Protein AF-0000000067861460 (afdb_homodimer)

pLDDT: mean 90.15, std 14.22, range [29.83, 98.69]

Secondary structure (DSSP, 8-state):
--HHHHS-----HHHHHHHHHHSTTHHHHEEEEEE-TT-EE-SEETTEEEEEEEEES-EEEEEPPPTT--SS-GGG-EEEEE-TT-EE-GGGGT-S--SS-EEEEESSSEEEEEEEHHHHHHHHHHH-TT-HHHHHHHHHHHHHHHHHHHHHTS-HHHHHHHHHHHHHHHH-EEETTEEEPPTT--HHHHHHHTTS-HHHHHHHHHHHHHTTSEE-SSSS-EES-GGG-/--HHHHS-----HHHHHHHHHHSTTHHHHEEEEEE-TT-EE-SEETTEEEEEEEEES-EEEEEPPPTT---S-GGG-EEEEE-TT-EE-GGGGT-S--SS-EEEEESSSEEEEEEEHHHHHHHHHHH-TT-HHHHHHHHHHHHHHHHHHHHHTS-HHHHHHHHHHHHHHHH-EEETTEEEPPTT--HHHHHHHTTS-HHHHHHHHHHHHHTTSEE-SSSS-EES-GGG-

Structure (mmCIF, N/CA/C/O backbone):
data_AF-0000000067861460-model_v1
#
loop_
_entity.id
_entity.type
_entity.pdbx_description
1 polymer 'Lmo2744 protein'
#
loop_
_atom_site.group_PDB
_atom_site.id
_atom_site.type_symbol
_atom_site.label_atom_id
_atom_site.label_alt_id
_atom_site.label_comp_id
_atom_site.label_asym_id
_atom_site.label_entity_id
_atom_site.label_seq_id
_atom_site.pdbx_PDB_ins_code
_atom_site.Cartn_x
_atom_site.Cartn_y
_atom_site.Cartn_z
_atom_site.occupancy
_atom_site.B_iso_or_equiv
_atom_site.auth_seq_id
_atom_site.auth_comp_id
_atom_site.auth_asym_id
_atom_site.auth_atom_id
_atom_site.pdbx_PDB_model_num
ATOM 1 N N . MET A 1 1 ? 10.742 11.094 -20.328 1 29.83 1 MET A N 1
ATOM 2 C CA . MET A 1 1 ? 12.109 10.594 -20.203 1 29.83 1 MET A CA 1
ATOM 3 C C . MET A 1 1 ? 12.352 10.008 -18.812 1 29.83 1 MET A C 1
ATOM 5 O O . MET A 1 1 ? 12.109 10.672 -17.797 1 29.83 1 MET A O 1
ATOM 9 N N . LEU A 1 2 ? 12.148 8.75 -18.609 1 39.78 2 LEU A N 1
ATOM 10 C CA . LEU A 1 2 ? 12.414 7.938 -17.422 1 39.78 2 LEU A CA 1
ATOM 11 C C . LEU A 1 2 ? 13.805 8.227 -16.859 1 39.78 2 LEU A C 1
ATOM 13 O O . LEU A 1 2 ? 14.805 8.023 -17.547 1 39.78 2 LEU A O 1
ATOM 17 N N . PHE A 1 3 ? 13.914 9.195 -16.078 1 47.03 3 PHE A N 1
ATOM 18 C CA . PHE A 1 3 ? 15.25 9.242 -15.5 1 47.03 3 PHE A CA 1
ATOM 19 C C . PHE A 1 3 ? 15.773 7.84 -15.219 1 47.03 3 PHE A C 1
ATOM 21 O O . PHE A 1 3 ? 16.953 7.559 -15.414 1 47.03 3 PHE A O 1
ATOM 28 N N . LEU A 1 4 ? 14.961 7.02 -14.75 1 49.03 4 LEU A N 1
ATOM 29 C CA . LEU A 1 4 ? 15.438 5.676 -14.453 1 49.03 4 LEU A CA 1
ATOM 30 C C . LEU A 1 4 ? 15.836 4.945 -15.727 1 49.03 4 LEU A C 1
ATOM 32 O O . LEU A 1 4 ? 16.531 3.926 -15.68 1 49.03 4 LEU A O 1
ATOM 36 N N . LYS A 1 5 ? 15.258 5.34 -16.859 1 45.47 5 LYS A N 1
ATOM 37 C CA . LYS A 1 5 ? 15.633 4.621 -18.078 1 45.47 5 LYS A CA 1
ATOM 38 C C . LYS A 1 5 ? 17.141 4.523 -18.203 1 45.47 5 LYS A C 1
ATOM 40 O O . LYS A 1 5 ? 17.672 3.506 -18.672 1 45.47 5 LYS A O 1
ATOM 45 N N . GLU A 1 6 ? 17.656 5.641 -17.953 1 48.16 6 GLU A N 1
ATOM 46 C CA . GLU A 1 6 ? 19.109 5.574 -18.188 1 48.16 6 GLU A CA 1
ATOM 47 C C . GLU A 1 6 ? 19.797 4.809 -17.062 1 48.16 6 GLU A C 1
ATOM 49 O O . GLU A 1 6 ? 20.938 4.348 -17.234 1 48.16 6 GLU A O 1
ATOM 54 N N . LEU A 1 7 ? 19.141 4.668 -15.953 1 53 7 LEU A N 1
ATOM 55 C CA . LEU A 1 7 ? 19.812 3.965 -14.875 1 53 7 LEU A CA 1
ATOM 56 C C . LEU A 1 7 ? 19.5 2.473 -14.914 1 53 7 LEU A C 1
ATOM 58 O O . LEU A 1 7 ? 18.469 2.039 -14.398 1 53 7 LEU A O 1
ATOM 62 N N . GLU A 1 8 ? 19.641 1.883 -16.016 1 53.53 8 GLU A N 1
ATOM 63 C CA . GLU A 1 8 ? 19.281 0.516 -16.391 1 53.53 8 GLU A CA 1
ATOM 64 C C . GLU A 1 8 ? 19.859 -0.492 -15.398 1 53.53 8 GLU A C 1
ATOM 66 O O . GLU A 1 8 ? 21.078 -0.569 -15.219 1 53.53 8 GLU A O 1
ATOM 71 N N . SER A 1 9 ? 19.219 -0.624 -14.242 1 61.5 9 SER A N 1
ATOM 72 C CA . SER A 1 9 ? 19.641 -1.874 -13.617 1 61.5 9 SER A CA 1
ATOM 73 C C . SER A 1 9 ? 19.359 -3.066 -14.523 1 61.5 9 SER A C 1
ATOM 75 O O . SER A 1 9 ? 18.266 -3.209 -15.055 1 61.5 9 SER A O 1
ATOM 77 N N . ASN A 1 10 ? 20.359 -3.664 -15.07 1 72.12 10 ASN A N 1
ATOM 78 C CA . ASN A 1 10 ? 20.266 -4.887 -15.859 1 72.12 10 ASN A CA 1
ATOM 79 C C . ASN A 1 10 ? 19.734 -6.055 -15.031 1 72.12 10 ASN A C 1
ATOM 81 O O . ASN A 1 10 ? 19.5 -7.141 -15.555 1 72.12 10 ASN A O 1
ATOM 85 N N . LEU A 1 11 ? 19.469 -5.77 -13.719 1 86.88 11 LEU A N 1
ATOM 86 C CA . LEU A 1 11 ? 19.031 -6.867 -12.859 1 86.88 11 LEU A CA 1
ATOM 87 C C . LEU A 1 11 ? 17.516 -6.953 -12.812 1 86.88 11 LEU A C 1
ATOM 89 O O . LEU A 1 11 ? 16.828 -5.93 -12.711 1 86.88 11 LEU A O 1
ATOM 93 N N . THR A 1 12 ? 16.938 -8.125 -13.078 1 90.56 12 THR A N 1
ATOM 94 C CA . THR A 1 12 ? 15.523 -8.461 -12.938 1 90.56 12 THR A CA 1
ATOM 95 C C . THR A 1 12 ? 15.336 -9.586 -11.922 1 90.56 12 THR A C 1
ATOM 97 O O . THR A 1 12 ? 16.297 -10.195 -11.469 1 90.56 12 THR A O 1
ATOM 100 N N . VAL A 1 13 ? 14.109 -9.766 -11.539 1 92.94 13 VAL A N 1
ATOM 101 C CA . VAL A 1 13 ? 13.812 -10.859 -10.625 1 92.94 13 VAL A CA 1
ATOM 102 C C . VAL A 1 13 ? 14.25 -12.188 -11.25 1 92.94 13 VAL A C 1
ATOM 104 O O . VAL A 1 13 ? 14.867 -13.023 -10.578 1 92.94 13 VAL A O 1
ATOM 107 N N . SER A 1 14 ? 13.969 -12.312 -12.5 1 93.06 14 SER A N 1
ATOM 108 C CA . SER A 1 14 ? 14.352 -13.523 -13.219 1 93.06 14 SER A CA 1
ATOM 109 C C . SER A 1 14 ? 15.867 -13.711 -13.219 1 93.06 14 SER A C 1
ATOM 111 O O . SER A 1 14 ? 16.359 -14.82 -12.992 1 93.06 14 SER A O 1
ATOM 113 N N . LYS A 1 15 ? 16.578 -12.633 -13.477 1 93.56 15 LYS A N 1
ATOM 114 C CA . LYS A 1 15 ? 18.047 -12.695 -13.492 1 93.56 15 LYS A CA 1
ATOM 115 C C . LYS A 1 15 ? 18.594 -13.016 -12.102 1 93.56 15 LYS A C 1
ATOM 117 O O . LYS A 1 15 ? 19.547 -13.781 -11.969 1 93.56 15 LYS A O 1
ATOM 122 N N . LEU A 1 16 ? 18.016 -12.398 -11.109 1 94.75 16 LEU A N 1
ATOM 123 C CA . LEU A 1 16 ? 18.438 -12.672 -9.742 1 94.75 16 LEU A CA 1
ATOM 124 C C . LEU A 1 16 ? 18.219 -14.133 -9.383 1 94.75 16 LEU A C 1
ATOM 126 O O . LEU A 1 16 ? 19.078 -14.766 -8.766 1 94.75 16 LEU A O 1
ATOM 130 N N . MET A 1 17 ? 17.109 -14.648 -9.781 1 94.75 17 MET A N 1
ATOM 131 C CA . MET A 1 17 ? 16.797 -16.062 -9.57 1 94.75 17 MET A CA 1
ATOM 132 C C . MET A 1 17 ? 17.828 -16.953 -10.258 1 94.75 17 MET A C 1
ATOM 134 O O . MET A 1 17 ? 18.297 -17.922 -9.672 1 94.75 17 MET A O 1
ATOM 138 N N . GLU A 1 18 ? 18.188 -16.609 -11.438 1 94.88 18 GLU A N 1
ATOM 139 C CA . GLU A 1 18 ? 19.172 -17.359 -12.203 1 94.88 18 GLU A CA 1
ATOM 140 C C . GLU A 1 18 ? 20.531 -17.344 -11.516 1 94.88 18 GLU A C 1
ATOM 142 O O . GLU A 1 18 ? 21.234 -18.359 -11.453 1 94.88 18 GLU A O 1
ATOM 147 N N . LEU A 1 19 ? 20.891 -16.188 -11.016 1 95.31 19 LEU A N 1
ATOM 148 C CA . LEU A 1 19 ? 22.156 -16.047 -10.305 1 95.31 19 LEU A CA 1
ATOM 149 C C . LEU A 1 19 ? 22.203 -16.938 -9.07 1 95.31 19 LEU A C 1
ATOM 151 O O . LEU A 1 19 ? 23.234 -17.5 -8.734 1 95.31 19 LEU A O 1
ATOM 155 N N . CYS A 1 20 ? 21.062 -17.047 -8.445 1 95.44 20 CYS A N 1
ATOM 156 C CA . CYS A 1 20 ? 20.969 -17.938 -7.293 1 95.44 20 CYS A CA 1
ATOM 157 C C . CYS A 1 20 ? 21.156 -19.391 -7.711 1 95.44 20 CYS A C 1
ATOM 159 O O . CYS A 1 20 ? 21.953 -20.125 -7.117 1 95.44 20 CYS A O 1
ATOM 161 N N . PHE A 1 21 ? 20.516 -19.781 -8.766 1 94.62 21 PHE A N 1
ATOM 162 C CA . PHE A 1 21 ? 20.562 -21.156 -9.25 1 94.62 21 PHE A CA 1
ATOM 163 C C . PHE A 1 21 ? 21.969 -21.531 -9.656 1 94.62 21 PHE A C 1
ATOM 165 O O . PHE A 1 21 ? 22.391 -22.688 -9.461 1 94.62 21 PHE A O 1
ATOM 172 N N . GLU A 1 22 ? 22.672 -20.609 -10.156 1 95.38 22 GLU A N 1
ATOM 173 C CA . GLU A 1 22 ? 23.984 -20.875 -10.734 1 95.38 22 GLU A CA 1
ATOM 174 C C . GLU A 1 22 ? 25.094 -20.734 -9.695 1 95.38 22 GLU A C 1
ATOM 176 O O . GLU A 1 22 ? 26.25 -21.094 -9.953 1 95.38 22 GLU A O 1
ATOM 181 N N . HIS A 1 23 ? 24.703 -20.219 -8.586 1 95.44 23 HIS A N 1
ATOM 182 C CA . HIS A 1 23 ? 25.734 -19.984 -7.562 1 95.44 23 HIS A CA 1
ATOM 183 C C . HIS A 1 23 ? 26.281 -21.312 -7.039 1 95.44 23 HIS A C 1
ATOM 185 O O . HIS A 1 23 ? 25.531 -22.266 -6.812 1 95.44 23 HIS A O 1
ATOM 191 N N . PRO A 1 24 ? 27.578 -21.422 -6.777 1 95.75 24 PRO A N 1
ATOM 192 C CA . PRO A 1 24 ? 28.203 -22.656 -6.305 1 95.75 24 PRO A CA 1
ATOM 193 C C . PRO A 1 24 ? 27.641 -23.141 -4.973 1 95.75 24 PRO A C 1
ATOM 195 O O . PRO A 1 24 ? 27.609 -24.344 -4.703 1 95.75 24 PRO A O 1
ATOM 198 N N . ASN A 1 25 ? 27.188 -22.25 -4.129 1 95.81 25 ASN A N 1
ATOM 199 C CA . ASN A 1 25 ? 26.672 -22.594 -2.809 1 95.81 25 ASN A CA 1
ATOM 200 C C . ASN A 1 25 ? 25.156 -22.688 -2.803 1 95.81 25 ASN A C 1
ATOM 202 O O . ASN A 1 25 ? 24.531 -22.578 -1.748 1 95.81 25 ASN A O 1
ATOM 206 N N . TYR A 1 26 ? 24.531 -22.844 -3.973 1 96 26 TYR A N 1
ATOM 207 C CA . TYR A 1 26 ? 23.094 -22.906 -4.133 1 96 26 TYR A CA 1
ATOM 208 C C . TYR A 1 26 ? 22.469 -23.891 -3.166 1 96 26 TYR A C 1
ATOM 210 O O . TYR A 1 26 ? 21.516 -23.562 -2.449 1 96 26 TYR A O 1
ATOM 218 N N . LYS A 1 27 ? 22.984 -25.078 -2.994 1 95.94 27 LYS A N 1
ATOM 219 C CA . LYS A 1 27 ? 22.406 -26.188 -2.23 1 95.94 27 LYS A CA 1
ATOM 220 C C . LYS A 1 27 ? 22.391 -25.875 -0.736 1 95.94 27 LYS A C 1
ATOM 222 O O . LYS A 1 27 ? 21.562 -26.391 0.009 1 95.94 27 LYS A O 1
ATOM 227 N N . ASP A 1 28 ? 23.281 -24.969 -0.303 1 96.75 28 ASP A N 1
ATOM 228 C CA . ASP A 1 28 ? 23.422 -24.641 1.114 1 96.75 28 ASP A CA 1
ATOM 229 C C . ASP A 1 28 ? 22.422 -23.562 1.534 1 96.75 28 ASP A C 1
ATOM 231 O O . ASP A 1 28 ? 22.031 -23.5 2.703 1 96.75 28 ASP A O 1
ATOM 235 N N . TYR A 1 29 ? 21.984 -22.781 0.542 1 96.5 29 TYR A N 1
ATOM 236 C CA . TYR A 1 29 ? 21.281 -21.578 0.945 1 96.5 29 TYR A CA 1
ATOM 237 C C . TYR A 1 29 ? 19.953 -21.453 0.214 1 96.5 29 TYR A C 1
ATOM 239 O O . TYR A 1 29 ? 19.172 -20.531 0.475 1 96.5 29 TYR A O 1
ATOM 247 N N . CYS A 1 30 ? 19.719 -22.344 -0.781 1 97.44 30 CYS A N 1
ATOM 248 C CA . CYS A 1 30 ? 18.484 -22.312 -1.559 1 97.44 30 CYS A CA 1
ATOM 249 C C . CYS A 1 30 ? 17.828 -23.688 -1.587 1 97.44 30 CYS A C 1
ATOM 251 O O . CYS A 1 30 ? 18.5 -24.703 -1.44 1 97.44 30 CYS A O 1
ATOM 253 N N . SER A 1 31 ? 16.609 -23.672 -1.655 1 97.12 31 SER A N 1
ATOM 254 C CA . SER A 1 31 ? 15.844 -24.906 -1.831 1 97.12 31 SER A CA 1
ATOM 255 C C . SER A 1 31 ? 14.562 -24.656 -2.621 1 97.12 31 SER A C 1
ATOM 257 O O . SER A 1 31 ? 13.984 -23.578 -2.557 1 97.12 31 SER A O 1
ATOM 259 N N . VAL A 1 32 ? 14.164 -25.609 -3.393 1 97.81 32 VAL A N 1
ATOM 260 C CA . VAL A 1 32 ? 12.883 -25.562 -4.09 1 97.81 32 VAL A CA 1
ATOM 261 C C . VAL A 1 32 ? 11.844 -26.344 -3.299 1 97.81 32 VAL A C 1
ATOM 263 O O . VAL A 1 32 ? 12.055 -27.516 -2.955 1 97.81 32 VAL A O 1
ATOM 266 N N . ILE A 1 33 ? 10.75 -25.703 -3.029 1 97.25 33 ILE A N 1
ATOM 267 C CA . ILE A 1 33 ? 9.703 -26.312 -2.213 1 97.25 33 ILE A CA 1
ATOM 268 C C . ILE A 1 33 ? 8.391 -26.344 -2.99 1 97.25 33 ILE A C 1
ATOM 270 O O . ILE A 1 33 ? 8.055 -25.375 -3.686 1 97.25 33 ILE A O 1
ATOM 274 N N . SER A 1 34 ? 7.734 -27.469 -2.873 1 98.5 34 SER A N 1
ATOM 275 C CA . SER A 1 34 ? 6.371 -27.578 -3.389 1 98.5 34 SER A CA 1
ATOM 276 C C . SER A 1 34 ? 5.352 -27.141 -2.342 1 98.5 34 SER A C 1
ATOM 278 O O . SER A 1 34 ? 5.5 -27.453 -1.156 1 98.5 34 SER A O 1
ATOM 280 N N . THR A 1 35 ? 4.395 -26.438 -2.805 1 98.19 35 THR A N 1
ATOM 281 C CA . THR A 1 35 ? 3.359 -25.953 -1.896 1 98.19 35 THR A CA 1
ATOM 282 C C . THR A 1 35 ? 1.981 -26.438 -2.336 1 98.19 35 THR A C 1
ATOM 284 O O . THR A 1 35 ? 1.748 -26.656 -3.525 1 98.19 35 THR A O 1
ATOM 287 N N . LYS A 1 36 ? 1.105 -26.578 -1.312 1 97.94 36 LYS A N 1
ATOM 288 C CA . LYS A 1 36 ? -0.297 -26.906 -1.545 1 97.94 36 LYS A CA 1
ATOM 289 C C . LYS A 1 36 ? -1.206 -25.734 -1.179 1 97.94 36 LYS A C 1
ATOM 291 O O . LYS A 1 36 ? -0.785 -24.812 -0.484 1 97.94 36 LYS A O 1
ATOM 296 N N . LYS A 1 37 ? -2.416 -25.938 -1.635 1 97.38 37 LYS A N 1
ATOM 297 C CA . LYS A 1 37 ? -3.393 -24.875 -1.36 1 97.38 37 LYS A CA 1
ATOM 298 C C . LYS A 1 37 ? -3.494 -24.609 0.137 1 97.38 37 LYS A C 1
ATOM 300 O O . LYS A 1 37 ? -3.635 -25.531 0.938 1 97.38 37 LYS A O 1
ATOM 305 N N . GLY A 1 38 ? -3.328 -23.297 0.463 1 95.56 38 GLY A N 1
ATOM 306 C CA . GLY A 1 38 ? -3.535 -22.891 1.842 1 95.56 38 GLY A CA 1
ATOM 307 C C . GLY A 1 38 ? -2.246 -22.766 2.629 1 95.56 38 GLY A C 1
ATOM 308 O O . GLY A 1 38 ? -2.223 -22.156 3.707 1 95.56 38 GLY A O 1
ATOM 309 N N . GLU A 1 39 ? -1.193 -23.359 2.148 1 96.88 39 GLU A N 1
ATOM 310 C CA . GLU A 1 39 ? 0.08 -23.281 2.859 1 96.88 39 GLU A CA 1
ATOM 311 C C . GLU A 1 39 ? 0.601 -21.844 2.912 1 96.88 39 GLU A C 1
ATOM 313 O O . GLU A 1 39 ? 0.584 -21.141 1.903 1 96.88 39 GLU A O 1
ATOM 318 N N . VAL A 1 40 ? 1.051 -21.438 4.121 1 94.94 40 VAL A N 1
ATOM 319 C CA . VAL A 1 40 ? 1.527 -20.078 4.336 1 94.94 40 VAL A CA 1
ATOM 320 C C . VAL A 1 40 ? 3.051 -20.078 4.43 1 94.94 40 VAL A C 1
ATOM 322 O O . VAL A 1 40 ? 3.641 -20.906 5.117 1 94.94 40 VAL A O 1
ATOM 325 N N . LEU A 1 41 ? 3.668 -19.219 3.705 1 95.38 41 LEU A N 1
ATOM 326 C CA . LEU A 1 41 ? 5.113 -19.016 3.721 1 95.38 41 LEU A CA 1
ATOM 327 C C . LEU A 1 41 ? 5.473 -17.688 4.387 1 95.38 41 LEU A C 1
ATOM 329 O O . LEU A 1 41 ? 4.977 -16.641 3.988 1 95.38 41 LEU A O 1
ATOM 333 N N . GLU A 1 42 ? 6.395 -17.781 5.383 1 93.19 42 GLU A N 1
ATOM 334 C CA . GLU A 1 42 ? 6.824 -16.625 6.152 1 93.19 42 GLU A CA 1
ATOM 335 C C . GLU A 1 42 ? 8.242 -16.203 5.777 1 93.19 42 GLU A C 1
ATOM 337 O O . GLU A 1 42 ? 9.164 -17.016 5.801 1 93.19 42 GLU A O 1
ATOM 342 N N . SER A 1 43 ? 8.305 -14.93 5.395 1 92.88 43 SER A N 1
ATOM 343 C CA . SER A 1 43 ? 9.641 -14.422 5.09 1 92.88 43 SER A CA 1
ATOM 344 C C . SER A 1 43 ? 10.453 -14.203 6.359 1 92.88 43 SER A C 1
ATOM 346 O O . SER A 1 43 ? 11.648 -14.508 6.402 1 92.88 43 SER A O 1
ATOM 348 N N . LEU A 1 44 ? 9.766 -13.656 7.371 1 87 44 LEU A N 1
ATOM 349 C CA . LEU A 1 44 ? 10.398 -13.453 8.672 1 87 44 LEU A CA 1
ATOM 350 C C . LEU A 1 44 ? 10.016 -14.562 9.641 1 87 44 LEU A C 1
ATOM 352 O O . LEU A 1 44 ? 8.828 -14.812 9.867 1 87 44 LEU A O 1
ATOM 356 N N . SER A 1 45 ? 11.055 -15.336 10.062 1 83.06 45 SER A N 1
ATOM 357 C CA . SER A 1 45 ? 10.828 -16.406 11.031 1 83.06 45 SER A CA 1
ATOM 358 C C . SER A 1 45 ? 11.961 -16.469 12.055 1 83.06 45 SER A C 1
ATOM 360 O O . SER A 1 45 ? 13.023 -15.875 11.844 1 83.06 45 SER A O 1
ATOM 362 N N . PRO A 1 46 ? 11.695 -17.062 13.141 1 82.12 46 PRO A N 1
ATOM 363 C CA . PRO A 1 46 ? 12.766 -17.234 14.125 1 82.12 46 PRO A CA 1
ATOM 364 C C . PRO A 1 46 ? 13.977 -17.969 13.562 1 82.12 46 PRO A C 1
ATOM 366 O O . PRO A 1 46 ? 15.109 -17.75 14.016 1 82.12 46 PRO A O 1
ATOM 369 N N . ALA A 1 47 ? 13.781 -18.891 12.57 1 81.56 47 ALA A N 1
ATOM 370 C CA . ALA A 1 47 ? 14.859 -19.672 11.969 1 81.56 47 ALA A CA 1
ATOM 371 C C . ALA A 1 47 ? 15.688 -18.812 11.016 1 81.56 47 ALA A C 1
ATOM 373 O O . ALA A 1 47 ? 16.797 -19.203 10.625 1 81.56 47 ALA A O 1
ATOM 374 N N . GLY A 1 48 ? 15.172 -17.688 10.703 1 87.12 48 GLY A N 1
ATOM 375 C CA . GLY A 1 48 ? 15.883 -16.781 9.805 1 87.12 48 GLY A CA 1
ATOM 376 C C . GLY A 1 48 ? 14.969 -16.125 8.789 1 87.12 48 GLY A C 1
ATOM 377 O O . GLY A 1 48 ? 13.781 -16.422 8.719 1 87.12 48 GLY A O 1
ATOM 378 N N . THR A 1 49 ? 15.602 -15.258 8.07 1 92.44 49 THR A N 1
ATOM 379 C CA . THR A 1 49 ? 14.867 -14.508 7.062 1 92.44 49 THR A CA 1
ATOM 380 C C . THR A 1 49 ? 15.039 -15.141 5.684 1 92.44 49 THR A C 1
ATOM 382 O O . THR A 1 49 ? 16.156 -15.484 5.289 1 92.44 49 THR A O 1
ATOM 385 N N . LYS A 1 50 ? 13.898 -15.32 5.008 1 95.25 50 LYS A N 1
ATOM 386 C CA . LYS A 1 50 ? 13.898 -15.961 3.695 1 95.25 50 LYS A CA 1
ATOM 387 C C . LYS A 1 50 ? 13.211 -15.078 2.656 1 95.25 50 LYS A C 1
ATOM 389 O O . LYS A 1 50 ? 12.32 -14.297 2.988 1 95.25 50 LYS A O 1
ATOM 394 N N . VAL A 1 51 ? 13.703 -15.211 1.476 1 97.06 51 VAL A N 1
ATOM 395 C CA . VAL A 1 51 ? 13.055 -14.617 0.311 1 97.06 51 VAL A CA 1
ATOM 396 C C . VAL A 1 51 ? 12.555 -15.719 -0.62 1 97.06 51 VAL A C 1
ATOM 398 O O . VAL A 1 51 ? 13.219 -16.75 -0.783 1 97.06 51 VAL A O 1
ATOM 401 N N . TYR A 1 52 ? 11.445 -15.484 -1.23 1 98.38 52 TYR A N 1
ATOM 402 C CA . TYR A 1 52 ? 10.852 -16.5 -2.096 1 98.38 52 TYR A CA 1
ATOM 403 C C . TYR A 1 52 ? 10.734 -15.992 -3.529 1 98.38 52 TYR A C 1
ATOM 405 O O . TYR A 1 52 ? 10.344 -14.844 -3.762 1 98.38 52 TYR A O 1
ATOM 413 N N . PHE A 1 53 ? 11.102 -16.828 -4.449 1 98.38 53 PHE A N 1
ATOM 414 C CA . PHE A 1 53 ? 10.828 -16.641 -5.867 1 98.38 53 PHE A CA 1
ATOM 415 C C . PHE A 1 53 ? 9.797 -17.641 -6.367 1 98.38 53 PHE A C 1
ATOM 417 O O . PHE A 1 53 ? 9.969 -18.844 -6.195 1 98.38 53 PHE A O 1
ATOM 424 N N . VAL A 1 54 ? 8.758 -17.141 -7.004 1 98.56 54 VAL A N 1
ATOM 425 C CA . VAL A 1 54 ? 7.703 -18.031 -7.48 1 98.56 54 VAL A CA 1
ATOM 426 C C . VAL A 1 54 ? 8.141 -18.688 -8.781 1 98.56 54 VAL A C 1
ATOM 428 O O . VAL A 1 54 ? 8.453 -18.016 -9.766 1 98.56 54 VAL A O 1
ATOM 431 N N . LEU A 1 55 ? 8.156 -20.016 -8.734 1 98.44 55 LEU A N 1
ATOM 432 C CA . LEU A 1 55 ? 8.539 -20.766 -9.922 1 98.44 55 LEU A CA 1
ATOM 433 C C . LEU A 1 55 ? 7.309 -21.219 -10.703 1 98.44 55 LEU A C 1
ATOM 435 O O . LEU A 1 55 ? 7.336 -21.297 -11.93 1 98.44 55 LEU A O 1
ATOM 439 N N . SER A 1 56 ? 6.285 -21.547 -10.008 1 98.31 56 SER A N 1
ATOM 440 C CA . SER A 1 56 ? 5 -21.906 -10.586 1 98.31 56 SER A CA 1
ATOM 441 C C . SER A 1 56 ? 3.869 -21.75 -9.57 1 98.31 56 SER A C 1
ATOM 443 O O . SER A 1 56 ? 4.105 -21.75 -8.367 1 98.31 56 SER A O 1
ATOM 445 N N . GLY A 1 57 ? 2.627 -21.562 -10.133 1 98.19 57 GLY A N 1
ATOM 446 C CA . GLY A 1 57 ? 1.455 -21.438 -9.281 1 98.19 57 GLY A CA 1
ATOM 447 C C . GLY A 1 57 ? 1.051 -19.984 -9.031 1 98.19 57 GLY A C 1
ATOM 448 O O . GLY A 1 57 ? 1.669 -19.062 -9.555 1 98.19 57 GLY A O 1
ATOM 449 N N . ILE A 1 58 ? -0.095 -19.875 -8.312 1 98.56 58 ILE A N 1
ATOM 450 C CA . ILE A 1 58 ? -0.624 -18.578 -7.93 1 98.56 58 ILE A CA 1
ATOM 451 C C . ILE A 1 58 ? -0.608 -18.438 -6.41 1 98.56 58 ILE A C 1
ATOM 453 O O . ILE A 1 58 ? -0.999 -19.359 -5.691 1 98.56 58 ILE A O 1
ATOM 457 N N . TYR A 1 59 ? -0.106 -17.328 -5.961 1 98.31 59 TYR A N 1
ATOM 458 C CA . TYR A 1 59 ? -0.01 -17.047 -4.531 1 98.31 59 TYR A CA 1
ATOM 459 C C . TYR A 1 59 ? -0.697 -15.734 -4.184 1 98.31 59 TYR A C 1
ATOM 461 O O . TYR A 1 59 ? -0.867 -14.867 -5.043 1 98.31 59 TYR A O 1
ATOM 469 N N . GLY A 1 60 ? -1.158 -15.625 -2.957 1 97.5 60 GLY A N 1
ATOM 470 C CA . GLY A 1 60 ? -1.695 -14.375 -2.43 1 97.5 60 GLY A CA 1
ATOM 471 C C . GLY A 1 60 ? -0.862 -13.797 -1.304 1 97.5 60 GLY A C 1
ATOM 472 O O . GLY A 1 60 ? -0.389 -14.531 -0.433 1 97.5 60 GLY A O 1
ATOM 473 N N . MET A 1 61 ? -0.591 -12.547 -1.41 1 97.19 61 MET A N 1
ATOM 474 C CA . MET A 1 61 ? 0.015 -11.836 -0.289 1 97.19 61 MET A CA 1
ATOM 475 C C . MET A 1 61 ? -1.04 -11.445 0.743 1 97.19 61 MET A C 1
ATOM 477 O O . MET A 1 61 ? -2.059 -10.844 0.4 1 97.19 61 MET A O 1
ATOM 481 N N . ILE A 1 62 ? -0.763 -11.797 1.995 1 95 62 ILE A N 1
ATOM 482 C CA . ILE A 1 62 ? -1.727 -11.586 3.068 1 95 62 ILE A CA 1
ATOM 483 C C . ILE A 1 62 ? -1.143 -10.625 4.105 1 95 62 ILE A C 1
ATOM 485 O O . ILE A 1 62 ? -0 -10.789 4.539 1 95 62 ILE A O 1
ATOM 489 N N . VAL A 1 63 ? -1.923 -9.609 4.441 1 92.12 63 VAL A N 1
ATOM 490 C CA . VAL A 1 63 ? -1.535 -8.719 5.527 1 92.12 63 VAL A CA 1
ATOM 491 C C . VAL A 1 63 ? -2.236 -9.141 6.82 1 92.12 63 VAL A C 1
ATOM 493 O O . VAL A 1 63 ? -3.459 -9.297 6.844 1 92.12 63 VAL A O 1
ATOM 496 N N . GLU A 1 64 ? -1.468 -9.469 7.891 1 78.94 64 GLU A N 1
ATOM 497 C CA . GLU A 1 64 ? -2.02 -10.062 9.102 1 78.94 64 GLU A CA 1
ATOM 498 C C . GLU A 1 64 ? -2.646 -9 10 1 78.94 64 GLU A C 1
ATOM 500 O O . GLU A 1 64 ? -2.143 -7.883 10.094 1 78.94 64 GLU A O 1
ATOM 505 N N . GLU A 1 65 ? -3.713 -9.5 10.531 1 63.72 65 GLU A N 1
ATOM 506 C CA . GLU A 1 65 ? -4.398 -8.664 11.516 1 63.72 65 GLU A CA 1
ATOM 507 C C . GLU A 1 65 ? -3.754 -8.789 12.891 1 63.72 65 GLU A C 1
ATOM 509 O O . GLU A 1 65 ? -3.062 -9.773 13.172 1 63.72 65 GLU A O 1
ATOM 514 N N . ASP A 1 66 ? -3.656 -7.734 13.688 1 56.97 66 ASP A N 1
ATOM 515 C CA . ASP A 1 66 ? -3.152 -7.828 15.055 1 56.97 66 ASP A CA 1
ATOM 516 C C . ASP A 1 66 ? -3.836 -8.961 15.812 1 56.97 66 ASP A C 1
ATOM 518 O O . ASP A 1 66 ? -5.008 -9.258 15.57 1 56.97 66 ASP A O 1
ATOM 522 N N . ALA A 1 67 ? -2.973 -9.898 16.406 1 47.12 67 ALA A N 1
ATOM 523 C CA . ALA A 1 67 ? -3.363 -11.055 17.203 1 47.12 67 ALA A CA 1
ATOM 524 C C . ALA A 1 67 ? -4.668 -10.797 17.953 1 47.12 67 ALA A C 1
ATOM 526 O O . ALA A 1 67 ? -5.363 -11.734 18.344 1 47.12 67 ALA A O 1
ATOM 527 N N . GLU A 1 68 ? -4.777 -9.625 18.547 1 44 68 GLU A N 1
ATOM 528 C CA . GLU A 1 68 ? -5.898 -9.461 19.469 1 44 68 GLU A CA 1
ATOM 529 C C . GLU A 1 68 ? -7.234 -9.617 18.75 1 44 68 GLU A C 1
ATOM 531 O O . GLU A 1 68 ? -8.297 -9.508 19.359 1 44 68 GLU A O 1
ATOM 536 N N . MET A 1 69 ? -7.125 -9.461 17.547 1 44.56 69 MET A N 1
ATOM 537 C CA . MET A 1 69 ? -8.469 -9.594 17 1 44.56 69 MET A CA 1
ATOM 538 C C . MET A 1 69 ? -8.898 -11.055 16.969 1 44.56 69 MET A C 1
ATOM 540 O O . MET A 1 69 ? -8.219 -11.891 16.375 1 44.56 69 MET A O 1
ATOM 544 N N . GLU A 1 70 ? -9.359 -11.461 18.031 1 38.69 70 GLU A N 1
ATOM 545 C CA . GLU A 1 70 ? -9.914 -12.781 18.312 1 38.69 70 GLU A CA 1
ATOM 546 C C . GLU A 1 70 ? -10.492 -13.422 17.062 1 38.69 70 GLU A C 1
ATOM 548 O O . GLU A 1 70 ? -10.82 -14.609 17.047 1 38.69 70 GLU A O 1
ATOM 553 N N . GLU A 1 71 ? -11.406 -12.625 16.359 1 40.81 71 GLU A N 1
ATOM 554 C CA . GLU A 1 71 ? -12.406 -13.414 15.633 1 40.81 71 GLU A CA 1
ATOM 555 C C . GLU A 1 71 ? -11.773 -14.172 14.477 1 40.81 71 GLU A C 1
ATOM 557 O O . GLU A 1 71 ? -10.812 -13.703 13.867 1 40.81 71 GLU A O 1
ATOM 562 N N . GLU A 1 72 ? -12.102 -15.422 14.242 1 42.72 72 GLU A N 1
ATOM 563 C CA . GLU A 1 72 ? -12 -16.547 13.312 1 42.72 72 GLU A CA 1
ATOM 564 C C . GLU A 1 72 ? -11.734 -16.047 11.891 1 42.72 72 GLU A C 1
ATOM 566 O O . GLU A 1 72 ? -11.469 -16.859 10.992 1 42.72 72 GLU A O 1
ATOM 571 N N . SER A 1 73 ? -12.016 -14.758 11.516 1 44.03 73 SER A N 1
ATOM 572 C CA . SER A 1 73 ? -12.125 -14.477 10.086 1 44.03 73 SER A CA 1
ATOM 573 C C . SER A 1 73 ? -10.781 -14.055 9.5 1 44.03 73 SER A C 1
ATOM 575 O O . SER A 1 73 ? -10.688 -13.031 8.828 1 44.03 73 SER A O 1
ATOM 577 N N . CYS A 1 74 ? -9.695 -14.312 10.031 1 47.28 74 CYS A N 1
ATOM 578 C CA . CYS A 1 74 ? -8.32 -14.039 9.633 1 47.28 74 CYS A CA 1
ATOM 579 C C . CYS A 1 74 ? -8.086 -14.438 8.18 1 47.28 74 CYS A C 1
ATOM 581 O O . CYS A 1 74 ? -7.004 -14.219 7.641 1 47.28 74 CYS A O 1
ATOM 583 N N . LYS A 1 75 ? -8.984 -15.211 7.562 1 52.66 75 LYS A N 1
ATOM 584 C CA . LYS A 1 75 ? -8.852 -15.773 6.223 1 52.66 75 LYS A CA 1
ATOM 585 C C . LYS A 1 75 ? -8.922 -14.68 5.16 1 52.66 75 LYS A C 1
ATOM 587 O O . LYS A 1 75 ? -8.641 -14.93 3.986 1 52.66 75 LYS A O 1
ATOM 592 N N . GLU A 1 76 ? -9.039 -13.234 5.457 1 60.78 76 GLU A N 1
ATOM 593 C CA . GLU A 1 76 ? -9.711 -12.391 4.477 1 60.78 76 GLU A CA 1
ATOM 594 C C . GLU A 1 76 ? -8.797 -11.266 3.994 1 60.78 76 GLU A C 1
ATOM 596 O O . GLU A 1 76 ? -9.219 -10.398 3.225 1 60.78 76 GLU A O 1
ATOM 601 N N . CYS A 1 77 ? -7.402 -11.664 3.977 1 85.75 77 CYS A N 1
ATOM 602 C CA . CYS A 1 77 ? -6.793 -10.367 3.699 1 85.75 77 CYS A CA 1
ATOM 603 C C . CYS A 1 77 ? -5.805 -10.461 2.543 1 85.75 77 CYS A C 1
ATOM 605 O O . CYS A 1 77 ? -4.648 -10.055 2.672 1 85.75 77 CYS A O 1
ATOM 607 N N . ILE A 1 78 ? -6.316 -10.969 1.34 1 95.94 78 ILE A N 1
ATOM 608 C CA . ILE A 1 78 ? -5.406 -10.961 0.2 1 95.94 78 ILE A CA 1
ATOM 609 C C . ILE A 1 78 ? -5.312 -9.555 -0.378 1 95.94 78 ILE A C 1
ATOM 611 O O . ILE A 1 78 ? -6.328 -8.93 -0.692 1 95.94 78 ILE A O 1
ATOM 615 N N . VAL A 1 79 ? -4.078 -9.07 -0.55 1 96.44 79 VAL A N 1
ATOM 616 C CA . VAL A 1 79 ? -3.941 -7.691 -1.019 1 96.44 79 VAL A CA 1
ATOM 617 C C . VAL A 1 79 ? -3.23 -7.676 -2.369 1 96.44 79 VAL A C 1
ATOM 619 O O . VAL A 1 79 ? -3.203 -6.648 -3.051 1 96.44 79 VAL A O 1
ATOM 622 N N . ARG A 1 80 ? -2.67 -8.789 -2.738 1 96.94 80 ARG A N 1
ATOM 623 C CA . ARG A 1 80 ? -1.937 -8.898 -3.994 1 96.94 80 ARG A CA 1
ATOM 624 C C . ARG A 1 80 ? -1.805 -10.359 -4.422 1 96.94 80 ARG A C 1
ATOM 626 O O . ARG A 1 80 ? -1.724 -11.25 -3.578 1 96.94 80 ARG A O 1
ATOM 633 N N . PHE A 1 81 ? -1.803 -10.555 -5.746 1 98.19 81 PHE A N 1
ATOM 634 C CA . PHE A 1 81 ? -1.538 -11.883 -6.289 1 98.19 81 PHE A CA 1
ATOM 635 C C . PHE A 1 81 ? -0.128 -11.961 -6.859 1 98.19 81 PHE A C 1
ATOM 637 O O . PHE A 1 81 ? 0.367 -10.992 -7.438 1 98.19 81 PHE A O 1
ATOM 644 N N . LEU A 1 82 ? 0.494 -13.102 -6.695 1 98.12 82 LEU A N 1
ATOM 645 C CA . LEU A 1 82 ? 1.829 -13.367 -7.215 1 98.12 82 LEU A CA 1
ATOM 646 C C . LEU A 1 82 ? 1.823 -14.609 -8.109 1 98.12 82 LEU A C 1
ATOM 648 O O . LEU A 1 82 ? 1.1 -15.57 -7.836 1 98.12 82 LEU A O 1
ATOM 652 N N . GLN A 1 83 ? 2.615 -14.539 -9.102 1 98.06 83 GLN A N 1
ATOM 653 C CA . GLN A 1 83 ? 2.734 -15.633 -10.062 1 98.06 83 GLN A CA 1
ATOM 654 C C . GLN A 1 83 ? 4.191 -15.859 -10.453 1 98.06 83 GLN A C 1
ATOM 656 O O . GLN A 1 83 ? 5.098 -15.227 -9.906 1 98.06 83 GLN A O 1
ATOM 661 N N . LYS A 1 84 ? 4.379 -16.844 -11.375 1 97.56 84 LYS A N 1
ATOM 662 C CA . LYS A 1 84 ? 5.723 -17.141 -11.867 1 97.56 84 LYS A CA 1
ATOM 663 C C . LYS A 1 84 ? 6.469 -15.859 -12.234 1 97.56 84 LYS A C 1
ATOM 665 O O . LYS A 1 84 ? 5.941 -15.008 -12.961 1 97.56 84 LYS A O 1
ATOM 670 N N . GLY A 1 85 ? 7.68 -15.711 -11.703 1 95.88 85 GLY A N 1
ATOM 671 C CA . GLY A 1 85 ? 8.5 -14.547 -12 1 95.88 85 GLY A CA 1
ATOM 672 C C . GLY A 1 85 ? 8.445 -13.484 -10.922 1 95.88 85 GLY A C 1
ATOM 673 O O . GLY A 1 85 ? 9.273 -12.57 -10.898 1 95.88 85 GLY A O 1
ATOM 674 N N . ASP A 1 86 ? 7.473 -13.617 -10.047 1 97 86 ASP A N 1
ATOM 675 C CA . ASP A 1 86 ? 7.359 -12.672 -8.938 1 97 86 ASP A CA 1
ATOM 676 C C . ASP A 1 86 ? 8.195 -13.133 -7.742 1 97 86 ASP A C 1
ATOM 678 O O . ASP A 1 86 ? 8.664 -14.273 -7.703 1 97 86 ASP A O 1
ATOM 682 N N . SER A 1 87 ? 8.461 -12.195 -6.836 1 97.75 87 SER A N 1
ATOM 683 C CA . SER A 1 87 ? 9.188 -12.484 -5.602 1 97.75 87 SER A CA 1
ATOM 684 C C . SER A 1 87 ? 8.414 -12.008 -4.379 1 97.75 87 SER A C 1
ATOM 686 O O . SER A 1 87 ? 7.477 -11.211 -4.504 1 97.75 87 SER A O 1
ATOM 688 N N . PHE A 1 88 ? 8.75 -12.57 -3.289 1 97.62 88 PHE A N 1
ATOM 689 C CA . PHE A 1 88 ? 8.188 -12.164 -2.004 1 97.62 88 PHE A CA 1
ATOM 690 C C . PHE A 1 88 ? 9.273 -12.094 -0.939 1 97.62 88 PHE A C 1
ATOM 692 O O . PHE A 1 88 ? 10.062 -13.031 -0.781 1 97.62 88 PHE A O 1
ATOM 699 N N . GLY A 1 89 ? 9.328 -10.922 -0.287 1 95.88 89 GLY A N 1
ATOM 700 C CA . GLY A 1 89 ? 10.195 -10.805 0.873 1 95.88 89 GLY A CA 1
ATOM 701 C C . GLY A 1 89 ? 11.508 -10.102 0.569 1 95.88 89 GLY A C 1
ATOM 702 O O . GLY A 1 89 ? 12.391 -10.023 1.427 1 95.88 89 GLY A O 1
ATOM 703 N N . LEU A 1 90 ? 11.672 -9.5 -0.568 1 94.81 90 LEU A N 1
ATOM 704 C CA . LEU A 1 90 ? 12.922 -8.875 -0.966 1 94.81 90 LEU A CA 1
ATOM 705 C C . LEU A 1 90 ? 13.258 -7.699 -0.052 1 94.81 90 LEU A C 1
ATOM 707 O O . LEU A 1 90 ? 14.43 -7.391 0.167 1 94.81 90 LEU A O 1
ATOM 711 N N . TYR A 1 91 ? 12.234 -7.051 0.46 1 91.44 91 TYR A N 1
ATOM 712 C CA . TYR A 1 91 ? 12.484 -5.902 1.322 1 91.44 91 TYR A CA 1
ATOM 713 C C . TYR A 1 91 ? 13.18 -6.332 2.609 1 91.44 91 TYR A C 1
ATOM 715 O O . TYR A 1 91 ? 13.789 -5.508 3.301 1 91.44 91 TYR A O 1
ATOM 723 N N . HIS A 1 92 ? 13.195 -7.559 2.895 1 91.31 92 HIS A N 1
ATOM 724 C CA . HIS A 1 92 ? 13.867 -8.055 4.09 1 91.31 92 HIS A CA 1
ATOM 725 C C . HIS A 1 92 ? 15.375 -8.156 3.877 1 91.31 92 HIS A C 1
ATOM 727 O O . HIS A 1 92 ? 16.125 -8.469 4.809 1 91.31 92 HIS A O 1
ATOM 733 N N . LEU A 1 93 ? 15.812 -7.934 2.684 1 90.38 93 LEU A N 1
ATOM 734 C CA . LEU A 1 93 ? 17.25 -7.75 2.477 1 90.38 93 LEU A CA 1
ATOM 735 C C . LEU A 1 93 ? 17.75 -6.523 3.229 1 90.38 93 LEU A C 1
ATOM 737 O O . LEU A 1 93 ? 18.922 -6.453 3.586 1 90.38 93 LEU A O 1
ATOM 741 N N . PHE A 1 94 ? 16.766 -5.633 3.488 1 88.56 94 PHE A N 1
ATOM 742 C CA . PHE A 1 94 ? 17.172 -4.359 4.062 1 88.56 94 PHE A CA 1
ATOM 743 C C . PHE A 1 94 ? 16.531 -4.148 5.43 1 88.56 94 PHE A C 1
ATOM 745 O O . PHE A 1 94 ? 17 -3.326 6.223 1 88.56 94 PHE A O 1
ATOM 752 N N . TYR A 1 95 ? 15.516 -4.922 5.676 1 87.62 95 TYR A N 1
ATOM 753 C CA . TYR A 1 95 ? 14.773 -4.73 6.918 1 87.62 95 TYR A CA 1
ATOM 754 C C . TYR A 1 95 ? 14.523 -6.062 7.617 1 87.62 95 TYR A C 1
ATOM 756 O O . TYR A 1 95 ? 13.859 -6.941 7.07 1 87.62 95 TYR A O 1
ATOM 764 N N . ASP A 1 96 ? 14.945 -6.105 8.844 1 83.88 96 ASP A N 1
ATOM 765 C CA . ASP A 1 96 ? 14.781 -7.348 9.594 1 83.88 96 ASP A CA 1
ATOM 766 C C . ASP A 1 96 ? 13.438 -7.367 10.328 1 83.88 96 ASP A C 1
ATOM 768 O O . ASP A 1 96 ? 13.086 -8.367 10.961 1 83.88 96 ASP A O 1
ATOM 772 N N . GLU A 1 97 ? 12.82 -6.266 10.328 1 85.62 97 GLU A N 1
ATOM 773 C CA . GLU A 1 97 ? 11.469 -6.152 10.875 1 85.62 97 GLU A CA 1
ATOM 774 C C . GLU A 1 97 ? 10.547 -5.426 9.906 1 85.62 97 GLU A C 1
ATOM 776 O O . GLU A 1 97 ? 10.977 -4.531 9.18 1 85.62 97 GLU A O 1
ATOM 781 N N . TRP A 1 98 ? 9.453 -5.941 9.914 1 87.31 98 TRP A N 1
ATOM 782 C CA . TRP A 1 98 ? 8.469 -5.316 9.039 1 87.31 98 TRP A CA 1
ATOM 783 C C . TRP A 1 98 ? 7.09 -5.309 9.695 1 87.31 98 TRP A C 1
ATOM 785 O O . TRP A 1 98 ? 6.613 -6.344 10.172 1 87.31 98 TRP A O 1
ATOM 795 N N . SER A 1 99 ? 6.555 -4.148 9.781 1 88.75 99 SER A N 1
ATOM 796 C CA . SER A 1 99 ? 5.199 -3.982 10.289 1 88.75 99 SER A CA 1
ATOM 797 C C . SER A 1 99 ? 4.344 -3.162 9.336 1 88.75 99 SER A C 1
ATOM 799 O O . SER A 1 99 ? 4.793 -2.139 8.812 1 88.75 99 SER A O 1
ATOM 801 N N . PRO A 1 100 ? 3.084 -3.619 9.117 1 90.31 100 PRO A N 1
ATOM 802 C CA . PRO A 1 100 ? 2.434 -4.824 9.633 1 90.31 100 PRO A CA 1
ATOM 803 C C . PRO A 1 100 ? 2.994 -6.105 9.023 1 90.31 100 PRO A C 1
ATOM 805 O O . PRO A 1 100 ? 3.68 -6.055 8 1 90.31 100 PRO A O 1
ATOM 808 N N . HIS A 1 101 ? 2.719 -7.164 9.688 1 90.38 101 HIS A N 1
ATOM 809 C CA . HIS A 1 101 ? 3.195 -8.461 9.219 1 90.38 101 HIS A CA 1
ATOM 810 C C . HIS A 1 101 ? 2.52 -8.859 7.914 1 90.38 101 HIS A C 1
ATOM 812 O O . HIS A 1 101 ? 1.309 -8.68 7.758 1 90.38 101 HIS A O 1
ATOM 818 N N . VAL A 1 102 ? 3.316 -9.344 6.973 1 92.5 102 VAL A N 1
ATOM 819 C CA . VAL A 1 102 ? 2.828 -9.812 5.68 1 92.5 102 VAL A CA 1
ATOM 820 C C . VAL A 1 102 ? 3.326 -11.227 5.418 1 92.5 102 VAL A C 1
ATOM 822 O O . VAL A 1 102 ? 4.473 -11.562 5.734 1 92.5 102 VAL A O 1
ATOM 825 N N . SER A 1 103 ? 2.508 -12.055 4.836 1 94.12 103 SER A N 1
ATOM 826 C CA . SER A 1 103 ? 2.855 -13.422 4.465 1 94.12 103 SER A CA 1
ATOM 827 C C . SER A 1 103 ? 2.369 -13.758 3.061 1 94.12 103 SER A C 1
ATOM 829 O O . SER A 1 103 ? 1.637 -12.977 2.449 1 94.12 103 SER A O 1
ATOM 831 N N . MET A 1 104 ? 2.877 -14.812 2.549 1 96.25 104 MET A N 1
ATOM 832 C CA . MET A 1 104 ? 2.449 -15.328 1.25 1 96.25 104 MET A CA 1
ATOM 833 C C . MET A 1 104 ? 1.74 -16.672 1.401 1 96.25 104 MET A C 1
ATOM 835 O O . MET A 1 104 ? 2.191 -17.531 2.156 1 96.25 104 MET A O 1
ATOM 839 N N . GLN A 1 105 ? 0.617 -16.828 0.73 1 96.75 105 GLN A N 1
ATOM 840 C CA . GLN A 1 105 ? -0.153 -18.062 0.814 1 96.75 105 GLN A CA 1
ATOM 841 C C . GLN A 1 105 ? -0.351 -18.672 -0.566 1 96.75 105 GLN A C 1
ATOM 843 O O . GLN A 1 105 ? -0.688 -17.984 -1.524 1 96.75 105 GLN A O 1
ATOM 848 N N . SER A 1 106 ? -0.155 -20 -0.623 1 98.19 106 SER A N 1
ATOM 849 C CA . SER A 1 106 ? -0.42 -20.703 -1.867 1 98.19 106 SER A CA 1
ATOM 850 C C . SER A 1 106 ? -1.918 -20.844 -2.117 1 98.19 106 SER A C 1
ATOM 852 O O . SER A 1 106 ? -2.666 -21.25 -1.226 1 98.19 106 SER A O 1
ATOM 854 N N . LEU A 1 107 ? -2.352 -20.5 -3.307 1 98.06 107 LEU A N 1
ATOM 855 C CA . LEU A 1 107 ? -3.77 -20.594 -3.633 1 98.06 107 LEU A CA 1
ATOM 856 C C . LEU A 1 107 ? -4.078 -21.875 -4.391 1 98.06 107 LEU A C 1
ATOM 858 O O . LEU A 1 107 ? -5.23 -22.125 -4.758 1 98.06 107 LEU A O 1
ATOM 862 N N . GLY A 1 108 ? -3.123 -22.656 -4.672 1 97.56 108 GLY A N 1
ATOM 863 C CA . GLY A 1 108 ? -3.17 -23.953 -5.332 1 97.56 108 GLY A CA 1
ATOM 864 C C . GLY A 1 108 ? -1.855 -24.703 -5.258 1 97.56 108 GLY A C 1
ATOM 865 O O . GLY A 1 108 ? -1.088 -24.531 -4.309 1 97.56 108 GLY A O 1
ATOM 866 N N . HIS A 1 109 ? -1.67 -25.609 -6.156 1 97.56 109 HIS A N 1
ATOM 867 C CA . HIS A 1 109 ? -0.365 -26.25 -6.273 1 97.56 109 HIS A CA 1
ATOM 868 C C . HIS A 1 109 ? 0.66 -25.297 -6.891 1 97.56 109 HIS A C 1
ATOM 870 O O . HIS A 1 109 ? 0.343 -24.562 -7.824 1 97.56 109 HIS A O 1
ATOM 876 N N . GLY A 1 110 ? 1.814 -25.297 -6.262 1 98.19 110 GLY A N 1
ATOM 877 C CA . GLY A 1 110 ? 2.865 -24.453 -6.809 1 98.19 110 GLY A CA 1
ATOM 878 C C . GLY A 1 110 ? 4.246 -24.812 -6.289 1 98.19 110 GLY A C 1
ATOM 879 O O . GLY A 1 110 ? 4.395 -25.734 -5.496 1 98.19 110 GLY A O 1
ATOM 880 N N . GLU A 1 111 ? 5.227 -24.141 -6.883 1 98.69 111 GLU A N 1
ATOM 881 C CA . GLU A 1 111 ? 6.621 -24.297 -6.48 1 98.69 111 GLU A CA 1
ATOM 882 C C . GLU A 1 111 ? 7.289 -22.938 -6.277 1 98.69 111 GLU A C 1
ATOM 884 O O . GLU A 1 111 ? 7.066 -22 -7.059 1 98.69 111 GLU A O 1
ATOM 889 N N . VAL A 1 112 ? 8.086 -22.859 -5.23 1 98.62 112 VAL A N 1
ATOM 890 C CA . VAL A 1 112 ? 8.852 -21.641 -4.969 1 98.62 112 VAL A CA 1
ATOM 891 C C . VAL A 1 112 ? 10.305 -22 -4.68 1 98.62 112 VAL A C 1
ATOM 893 O O . VAL A 1 112 ? 10.602 -23.094 -4.215 1 98.62 112 VAL A O 1
ATOM 896 N N . MET A 1 113 ? 11.172 -21.109 -5.027 1 98.44 113 MET A N 1
ATOM 897 C CA . MET A 1 113 ? 12.547 -21.172 -4.535 1 98.44 113 MET A CA 1
ATOM 898 C C . MET A 1 113 ? 12.711 -20.359 -3.258 1 98.44 113 MET A C 1
ATOM 900 O O . MET A 1 113 ? 12.469 -19.141 -3.254 1 98.44 113 MET A O 1
ATOM 904 N N . GLU A 1 114 ? 13.008 -20.969 -2.219 1 97.81 114 GLU A N 1
ATOM 905 C CA . GLU A 1 114 ? 13.336 -20.312 -0.953 1 97.81 114 GLU A CA 1
ATOM 906 C C . GLU A 1 114 ? 14.828 -20 -0.867 1 97.81 114 GLU A C 1
ATOM 908 O O . GLU A 1 114 ? 15.664 -20.875 -1.095 1 97.81 114 GLU A O 1
ATOM 913 N N . VAL A 1 115 ? 15.141 -18.766 -0.577 1 97.38 115 VAL A N 1
ATOM 914 C CA . VAL A 1 115 ? 16.531 -18.344 -0.551 1 97.38 115 VAL A CA 1
ATOM 915 C C . VAL A 1 115 ? 16.844 -17.641 0.771 1 97.38 115 VAL A C 1
ATOM 917 O O . VAL A 1 115 ? 16.078 -16.781 1.214 1 97.38 115 VAL A O 1
ATOM 920 N N . ASP A 1 116 ? 17.938 -18.016 1.372 1 95.75 116 ASP A N 1
ATOM 921 C CA . ASP A 1 116 ? 18.391 -17.312 2.562 1 95.75 116 ASP A CA 1
ATOM 922 C C . ASP A 1 116 ? 18.688 -15.844 2.252 1 95.75 116 ASP A C 1
ATOM 924 O O . ASP A 1 116 ? 19.344 -15.531 1.26 1 95.75 116 ASP A O 1
ATOM 928 N N . SER A 1 117 ? 18.234 -14.969 3.078 1 93.81 117 SER A N 1
ATOM 929 C CA . SER A 1 117 ? 18.281 -13.539 2.791 1 93.81 117 SER A CA 1
ATOM 930 C C . SER A 1 117 ? 19.734 -13.039 2.746 1 93.81 117 SER A C 1
ATOM 932 O O . SER A 1 117 ? 20.078 -12.219 1.898 1 93.81 117 SER A O 1
ATOM 934 N N . ASN A 1 118 ? 20.562 -13.484 3.662 1 90.88 118 ASN A N 1
ATOM 935 C CA . ASN A 1 118 ? 21.953 -13.055 3.682 1 90.88 118 ASN A CA 1
ATOM 936 C C . ASN A 1 118 ? 22.703 -13.523 2.436 1 90.88 118 ASN A C 1
ATOM 938 O O . ASN A 1 118 ? 23.5 -12.773 1.866 1 90.88 118 ASN A O 1
ATOM 942 N N . PHE A 1 119 ? 22.469 -14.742 2.135 1 94.31 119 PHE A N 1
ATOM 943 C CA . PHE A 1 119 ? 23.047 -15.289 0.914 1 94.31 119 PHE A CA 1
ATOM 944 C C . PHE A 1 119 ? 22.609 -14.477 -0.303 1 94.31 119 PHE A C 1
ATOM 946 O O . PHE A 1 119 ? 23.438 -14.078 -1.122 1 94.31 119 PHE A O 1
ATOM 953 N N . LEU A 1 120 ? 21.312 -14.188 -0.399 1 95.5 120 LEU A N 1
ATOM 954 C CA . LEU A 1 120 ? 20.797 -13.43 -1.524 1 95.5 120 LEU A CA 1
ATOM 955 C C . LEU A 1 120 ? 21.391 -12.023 -1.555 1 95.5 120 LEU A C 1
ATOM 957 O O . LEU A 1 120 ? 21.688 -11.492 -2.627 1 95.5 120 LEU A O 1
ATOM 961 N N . PHE A 1 121 ? 21.516 -11.484 -0.392 1 92.06 121 PHE A N 1
ATOM 962 C CA . PHE A 1 121 ? 22.078 -10.141 -0.314 1 92.06 121 PHE A CA 1
ATOM 963 C C . PHE A 1 121 ? 23.5 -10.117 -0.876 1 92.06 121 PHE A C 1
ATOM 965 O O . PHE A 1 121 ? 23.891 -9.164 -1.549 1 92.06 121 PHE A O 1
ATOM 972 N N . SER A 1 122 ? 24.281 -11.078 -0.614 1 91.81 122 SER A N 1
ATOM 973 C CA . SER A 1 122 ? 25.656 -11.156 -1.093 1 91.81 122 SER A CA 1
ATOM 974 C C . SER A 1 122 ? 25.703 -11.188 -2.615 1 91.81 122 SER A C 1
ATOM 976 O O . SER A 1 122 ? 26.656 -10.664 -3.219 1 91.81 122 SER A O 1
ATOM 978 N N . ILE A 1 123 ? 24.719 -11.766 -3.229 1 92.06 123 ILE A N 1
ATOM 979 C CA . ILE A 1 123 ? 24.625 -11.812 -4.684 1 92.06 123 ILE A CA 1
ATOM 980 C C . ILE A 1 123 ? 24.125 -10.469 -5.207 1 92.06 123 ILE A C 1
ATOM 982 O O . ILE A 1 123 ? 24.688 -9.906 -6.141 1 92.06 123 ILE A O 1
ATOM 986 N N . PHE A 1 124 ? 23.094 -9.977 -4.527 1 89.69 124 PHE A N 1
ATOM 987 C CA . PHE A 1 124 ? 22.406 -8.742 -4.898 1 89.69 124 PHE A CA 1
ATOM 988 C C . PHE A 1 124 ? 23.359 -7.559 -4.855 1 89.69 124 PHE A C 1
ATOM 990 O O . PHE A 1 124 ? 23.422 -6.762 -5.797 1 89.69 124 PHE A O 1
ATOM 997 N N . ASP A 1 125 ? 24.125 -7.449 -3.793 1 85.06 125 ASP A N 1
ATOM 998 C CA . ASP A 1 125 ? 25 -6.309 -3.547 1 85.06 125 ASP A CA 1
ATOM 999 C C . ASP A 1 125 ? 26.062 -6.184 -4.645 1 85.06 125 ASP A C 1
ATOM 1001 O O . ASP A 1 125 ? 26.422 -5.074 -5.031 1 85.06 125 ASP A O 1
ATOM 1005 N N . LYS A 1 126 ? 26.469 -7.246 -5.188 1 84.38 126 LYS A N 1
ATOM 1006 C CA . LYS A 1 126 ? 27.5 -7.266 -6.234 1 84.38 126 LYS A CA 1
ATOM 1007 C C . LYS A 1 126 ? 26.891 -6.891 -7.586 1 84.38 126 LYS A C 1
ATOM 1009 O O . LYS A 1 126 ? 27.578 -6.293 -8.422 1 84.38 126 LYS A O 1
ATOM 1014 N N . LYS A 1 127 ? 25.656 -7.176 -7.703 1 84.5 127 LYS A N 1
ATOM 1015 C CA . LYS A 1 127 ? 25.062 -7.047 -9.031 1 84.5 127 LYS A CA 1
ATOM 1016 C C . LYS A 1 127 ? 24.281 -5.738 -9.156 1 84.5 127 LYS A C 1
ATOM 1018 O O . LYS A 1 127 ? 24.125 -5.215 -10.258 1 84.5 127 LYS A O 1
ATOM 1023 N N . ASP A 1 128 ? 23.75 -5.262 -8.109 1 83.75 128 ASP A N 1
ATOM 1024 C CA . ASP A 1 128 ? 22.984 -4.027 -8.086 1 83.75 128 ASP A CA 1
ATOM 1025 C C . ASP A 1 128 ? 23.641 -2.977 -7.195 1 83.75 128 ASP A C 1
ATOM 1027 O O . ASP A 1 128 ? 23.047 -2.521 -6.219 1 83.75 128 ASP A O 1
ATOM 1031 N N . GLU A 1 129 ? 24.703 -2.424 -7.613 1 78.62 129 GLU A N 1
ATOM 1032 C CA . GLU A 1 129 ? 25.531 -1.544 -6.797 1 78.62 129 GLU A CA 1
ATOM 1033 C C . GLU A 1 129 ? 24.812 -0.228 -6.504 1 78.62 129 GLU A C 1
ATOM 1035 O O . GLU A 1 129 ? 24.969 0.343 -5.422 1 78.62 129 GLU A O 1
ATOM 1040 N N . ASN A 1 130 ? 23.984 0.12 -7.34 1 80.56 130 ASN A N 1
ATOM 1041 C CA . ASN A 1 130 ? 23.312 1.398 -7.141 1 80.56 130 ASN A CA 1
ATOM 1042 C C . ASN A 1 130 ? 21.906 1.21 -6.57 1 80.56 130 ASN A C 1
ATOM 1044 O O . ASN A 1 130 ? 21.203 2.188 -6.281 1 80.56 130 ASN A O 1
ATOM 1048 N N . ASN A 1 131 ? 21.438 0.001 -6.449 1 87.19 131 ASN A N 1
ATOM 1049 C CA . ASN A 1 131 ? 20.172 -0.403 -5.816 1 87.19 131 ASN A CA 1
ATOM 1050 C C . ASN A 1 131 ? 18.969 0.03 -6.641 1 87.19 131 ASN A C 1
ATOM 1052 O O . ASN A 1 131 ? 17.891 0.236 -6.098 1 87.19 131 ASN A O 1
ATOM 1056 N N . PHE A 1 132 ? 19.219 0.163 -7.926 1 89.19 132 PHE A N 1
ATOM 1057 C CA . PHE A 1 132 ? 18.125 0.535 -8.805 1 89.19 132 PHE A CA 1
ATOM 1058 C C . PHE A 1 132 ? 17.125 -0.606 -8.922 1 89.19 132 PHE A C 1
ATOM 1060 O O . PHE A 1 132 ? 15.914 -0.37 -9.031 1 89.19 132 PHE A O 1
ATOM 1067 N N . PHE A 1 133 ? 17.641 -1.78 -8.875 1 92.88 133 PHE A N 1
ATOM 1068 C CA . PHE A 1 133 ? 16.75 -2.938 -8.93 1 92.88 133 PHE A CA 1
ATOM 1069 C C . PHE A 1 133 ? 15.781 -2.932 -7.758 1 92.88 133 PHE A C 1
ATOM 1071 O O . PHE A 1 133 ? 14.578 -3.141 -7.938 1 92.88 133 PHE A O 1
ATOM 1078 N N . MET A 1 134 ? 16.312 -2.645 -6.621 1 92.56 134 MET A N 1
ATOM 1079 C CA . MET A 1 134 ? 15.461 -2.652 -5.434 1 92.56 134 MET A CA 1
ATOM 1080 C C . MET A 1 134 ? 14.43 -1.531 -5.496 1 92.56 134 MET A C 1
ATOM 1082 O O . MET A 1 134 ? 13.273 -1.716 -5.094 1 92.56 134 MET A O 1
ATOM 1086 N N . ILE A 1 135 ? 14.828 -0.431 -5.957 1 91.75 135 ILE A N 1
ATOM 1087 C CA . ILE A 1 135 ? 13.898 0.677 -6.117 1 91.75 135 ILE A CA 1
ATOM 1088 C C . ILE A 1 135 ? 12.766 0.266 -7.051 1 91.75 135 ILE A C 1
ATOM 1090 O O . ILE A 1 135 ? 11.594 0.53 -6.773 1 91.75 135 ILE A O 1
ATOM 1094 N N . LYS A 1 136 ? 13.125 -0.415 -8.102 1 92.19 136 LYS A N 1
ATOM 1095 C CA . LYS A 1 136 ? 12.133 -0.881 -9.062 1 92.19 136 LYS A CA 1
ATOM 1096 C C . LYS A 1 136 ? 11.172 -1.878 -8.422 1 92.19 136 LYS A C 1
ATOM 1098 O O . LYS A 1 136 ? 9.961 -1.801 -8.633 1 92.19 136 LYS A O 1
ATOM 1103 N N . VAL A 1 137 ? 11.703 -2.719 -7.676 1 93.69 137 VAL A N 1
ATOM 1104 C CA . VAL A 1 137 ? 10.898 -3.734 -7.004 1 93.69 137 V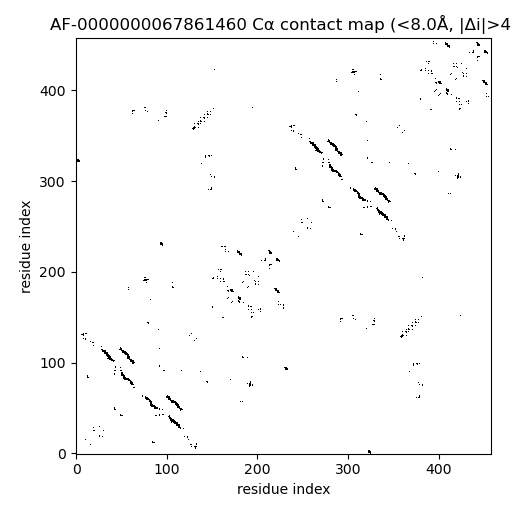AL A CA 1
ATOM 1105 C C . VAL A 1 137 ? 9.938 -3.064 -6.027 1 93.69 137 VAL A C 1
ATOM 1107 O O . VAL A 1 137 ? 8.742 -3.373 -6.02 1 93.69 137 VAL A O 1
ATOM 1110 N N . MET A 1 138 ? 10.406 -2.139 -5.316 1 93.75 138 MET A N 1
ATOM 1111 C CA . MET A 1 138 ? 9.578 -1.454 -4.328 1 93.75 138 MET A CA 1
ATOM 1112 C C . MET A 1 138 ? 8.516 -0.6 -5.004 1 93.75 138 MET A C 1
ATOM 1114 O O . MET A 1 138 ? 7.398 -0.481 -4.504 1 93.75 138 MET A O 1
ATOM 1118 N N . ALA A 1 139 ? 8.922 -0.014 -6.055 1 93.88 139 ALA A N 1
ATOM 1119 C CA . ALA A 1 139 ? 7.957 0.77 -6.82 1 93.88 139 ALA A CA 1
ATOM 1120 C C . ALA A 1 139 ? 6.793 -0.099 -7.293 1 93.88 139 ALA A C 1
ATOM 1122 O O . ALA A 1 139 ? 5.633 0.305 -7.203 1 93.88 139 ALA A O 1
ATOM 1123 N N . GLU A 1 140 ? 7.121 -1.232 -7.758 1 93.69 140 GLU A N 1
ATOM 1124 C CA . GLU A 1 140 ? 6.082 -2.152 -8.211 1 93.69 140 GLU A CA 1
ATOM 1125 C C . GLU A 1 140 ? 5.18 -2.578 -7.051 1 93.69 140 GLU A C 1
ATOM 1127 O O . GLU A 1 140 ? 3.957 -2.627 -7.195 1 93.69 140 GLU A O 1
ATOM 1132 N N . GLU A 1 141 ? 5.809 -2.859 -5.93 1 95.5 141 GLU A N 1
ATOM 1133 C CA . GLU A 1 141 ? 5.043 -3.207 -4.738 1 95.5 141 GLU A CA 1
ATOM 1134 C C . GLU A 1 141 ? 4.109 -2.07 -4.332 1 95.5 141 GLU A C 1
ATOM 1136 O O . GLU A 1 141 ? 2.959 -2.307 -3.961 1 95.5 141 GLU A O 1
ATOM 1141 N N . LEU A 1 142 ? 4.605 -0.939 -4.418 1 96.12 142 LEU A N 1
ATOM 1142 C CA . LEU A 1 142 ? 3.828 0.23 -4.02 1 96.12 142 LEU A CA 1
ATOM 1143 C C . LEU A 1 142 ? 2.67 0.466 -4.984 1 96.12 142 LEU A C 1
ATOM 1145 O O . LEU A 1 142 ? 1.556 0.778 -4.555 1 96.12 142 LEU A O 1
ATOM 1149 N N . ARG A 1 143 ? 2.92 0.323 -6.266 1 94.5 143 ARG A N 1
ATOM 1150 C CA . ARG A 1 143 ? 1.855 0.458 -7.254 1 94.5 143 ARG A CA 1
ATOM 1151 C C . ARG A 1 143 ? 0.737 -0.545 -6.996 1 94.5 143 ARG A C 1
ATOM 1153 O O . ARG A 1 143 ? -0.444 -0.2 -7.078 1 94.5 143 ARG A O 1
ATOM 1160 N N . GLU A 1 144 ? 1.131 -1.714 -6.684 1 95.25 144 GLU A N 1
ATOM 1161 C CA . GLU A 1 144 ? 0.145 -2.748 -6.387 1 95.25 144 GLU A CA 1
ATOM 1162 C C . GLU A 1 144 ? -0.654 -2.408 -5.133 1 95.25 144 GLU A C 1
ATOM 1164 O O . GLU A 1 144 ? -1.866 -2.625 -5.082 1 95.25 144 GLU A O 1
ATOM 1169 N N . ALA A 1 145 ? 0.037 -1.892 -4.16 1 96 145 ALA A N 1
ATOM 1170 C CA . ALA A 1 145 ? -0.645 -1.502 -2.928 1 96 145 ALA A CA 1
ATOM 1171 C C . ALA A 1 145 ? -1.624 -0.359 -3.182 1 96 145 ALA A C 1
ATOM 1173 O O . ALA A 1 145 ? -2.725 -0.342 -2.625 1 96 145 ALA A O 1
ATOM 1174 N N . HIS A 1 146 ? -1.229 0.581 -4.02 1 94.62 146 HIS A N 1
ATOM 1175 C CA . HIS A 1 146 ? -2.119 1.68 -4.379 1 94.62 146 HIS A CA 1
ATOM 1176 C C . HIS A 1 146 ? -3.322 1.178 -5.168 1 94.62 146 HIS A C 1
ATOM 1178 O O . HIS A 1 146 ? -4.438 1.671 -4.988 1 94.62 146 HIS A O 1
ATOM 1184 N N . THR A 1 147 ? -3.09 0.261 -6.035 1 94 147 THR A N 1
ATOM 1185 C CA . THR A 1 147 ? -4.176 -0.341 -6.797 1 94 147 THR A CA 1
ATOM 1186 C C . THR A 1 147 ? -5.184 -1.012 -5.871 1 94 147 THR A C 1
ATOM 1188 O O . THR A 1 147 ? -6.395 -0.857 -6.043 1 94 147 THR A O 1
ATOM 1191 N N . PHE A 1 148 ? -4.668 -1.686 -4.945 1 95 148 PHE A N 1
ATOM 1192 C CA . PHE A 1 148 ? -5.539 -2.316 -3.961 1 95 148 PHE A CA 1
ATOM 1193 C C . PHE A 1 148 ? -6.344 -1.271 -3.199 1 95 148 PHE A C 1
ATOM 1195 O O . PHE A 1 148 ? -7.547 -1.438 -2.986 1 95 148 PHE A O 1
ATOM 1202 N N . ALA A 1 149 ? -5.66 -0.263 -2.738 1 94.12 149 ALA A N 1
ATOM 1203 C CA . ALA A 1 149 ? -6.34 0.808 -2.014 1 94.12 149 ALA A CA 1
ATOM 1204 C C . ALA A 1 149 ? -7.473 1.402 -2.846 1 94.12 149 ALA A C 1
ATOM 1206 O O . ALA A 1 149 ? -8.578 1.604 -2.344 1 94.12 149 ALA A O 1
ATOM 1207 N N . LYS A 1 150 ? -7.184 1.65 -4.066 1 92.62 150 LYS A N 1
ATOM 1208 C CA . LYS A 1 150 ? -8.195 2.188 -4.973 1 92.62 150 LYS A CA 1
ATOM 1209 C C . LYS A 1 150 ? -9.406 1.266 -5.059 1 92.62 150 LYS A C 1
ATOM 1211 O O . LYS A 1 150 ? -10.547 1.724 -4.977 1 92.62 150 LYS A O 1
ATOM 1216 N N . LEU A 1 151 ? -9.141 0.046 -5.188 1 92.25 151 LEU A N 1
ATOM 1217 C CA . LEU A 1 151 ? -10.195 -0.96 -5.266 1 92.25 151 LEU A CA 1
ATOM 1218 C C . LEU A 1 151 ? -11.047 -0.958 -4.004 1 92.25 151 LEU A C 1
ATOM 1220 O O . LEU A 1 151 ? -12.266 -1.105 -4.07 1 92.25 151 LEU A O 1
ATOM 1224 N N . SER A 1 152 ? -10.438 -0.792 -2.906 1 91.38 152 SER A N 1
ATOM 1225 C CA . SER A 1 152 ? -11.102 -0.916 -1.615 1 91.38 152 SER A CA 1
ATOM 1226 C C . SER A 1 152 ? -12.117 0.204 -1.408 1 91.38 152 SER A C 1
ATOM 1228 O O . SER A 1 152 ? -13.008 0.096 -0.559 1 91.38 152 SER A O 1
ATOM 1230 N N . PHE A 1 153 ? -12.047 1.229 -2.18 1 91.75 153 PHE A N 1
ATOM 1231 C CA . PHE A 1 153 ? -12.945 2.363 -2 1 91.75 153 PHE A CA 1
ATOM 1232 C C . PHE A 1 153 ? -14.188 2.221 -2.881 1 91.75 153 PHE A C 1
ATOM 1234 O O . PHE A 1 153 ? -15.141 2.992 -2.754 1 91.75 153 PHE A O 1
ATOM 1241 N N . LEU A 1 154 ? -14.188 1.278 -3.715 1 90.81 154 LEU A N 1
ATOM 1242 C CA . LEU A 1 154 ? -15.32 1.057 -4.605 1 90.81 154 LEU A CA 1
ATOM 1243 C C . LEU A 1 154 ? -16.469 0.354 -3.873 1 90.81 154 LEU A C 1
ATOM 1245 O O . LEU A 1 154 ? -16.25 -0.26 -2.826 1 90.81 154 LEU A O 1
ATOM 1249 N N . LYS A 1 155 ? -17.594 0.537 -4.469 1 91.31 155 LYS A N 1
ATOM 1250 C CA . LYS A 1 155 ? -18.734 -0.237 -3.973 1 91.31 155 LYS A CA 1
ATOM 1251 C C . LYS A 1 155 ? -18.531 -1.73 -4.203 1 91.31 155 LYS A C 1
ATOM 1253 O O . LYS A 1 155 ? -17.781 -2.127 -5.105 1 91.31 155 LYS A O 1
ATOM 1258 N N . LYS A 1 156 ? -19.219 -2.5 -3.467 1 92.88 156 LYS A N 1
ATOM 1259 C CA . LYS A 1 156 ? -18.984 -3.938 -3.396 1 92.88 156 LYS A CA 1
ATOM 1260 C C . LYS A 1 156 ? -19.047 -4.574 -4.781 1 92.88 156 LYS A C 1
ATOM 1262 O O . LYS A 1 156 ? -18.109 -5.266 -5.191 1 92.88 156 LYS A O 1
ATOM 1267 N N . GLU A 1 157 ? -20.078 -4.316 -5.512 1 95.81 157 GLU A N 1
ATOM 1268 C CA . GLU A 1 157 ? -20.219 -4.93 -6.832 1 95.81 157 GLU A CA 1
ATOM 1269 C C . GLU A 1 157 ? -19.109 -4.492 -7.77 1 95.81 157 GLU A C 1
ATOM 1271 O O . GLU A 1 157 ? -18.516 -5.324 -8.461 1 95.81 157 GLU A O 1
ATOM 1276 N N . GLU A 1 158 ? -18.891 -3.211 -7.762 1 94.75 158 GLU A N 1
ATOM 1277 C CA . GLU A 1 158 ? -17.859 -2.67 -8.633 1 94.75 158 GLU A CA 1
ATOM 1278 C C . GLU A 1 158 ? -16.484 -3.223 -8.266 1 94.75 158 GLU A C 1
ATOM 1280 O O . GLU A 1 158 ? -15.648 -3.465 -9.141 1 94.75 158 GLU A O 1
ATOM 1285 N N . ARG A 1 159 ? -16.281 -3.359 -7 1 94.94 159 ARG A N 1
ATOM 1286 C CA . ARG A 1 159 ? -15.023 -3.92 -6.508 1 94.94 159 ARG A CA 1
ATOM 1287 C C . ARG A 1 159 ? -14.797 -5.324 -7.059 1 94.94 159 ARG A C 1
ATOM 1289 O O . ARG A 1 159 ? -13.695 -5.652 -7.504 1 94.94 159 ARG A O 1
ATOM 1296 N N . ILE A 1 160 ? -15.812 -6.117 -7.078 1 97.5 160 ILE A N 1
ATOM 1297 C CA . ILE A 1 160 ? -15.734 -7.484 -7.59 1 97.5 160 ILE A CA 1
ATOM 1298 C C . ILE A 1 160 ? -15.469 -7.457 -9.094 1 97.5 160 ILE A C 1
ATOM 1300 O O . ILE A 1 160 ? -14.602 -8.188 -9.586 1 97.5 160 ILE A O 1
ATOM 1304 N N . ARG A 1 161 ? -16.172 -6.613 -9.797 1 97.88 161 ARG A N 1
ATOM 1305 C CA . ARG A 1 161 ? -15.984 -6.488 -11.242 1 97.88 161 ARG A CA 1
ATOM 1306 C C . ARG A 1 161 ? -14.547 -6.109 -11.586 1 97.88 161 ARG A C 1
ATOM 1308 O O . ARG A 1 161 ? -13.922 -6.742 -12.438 1 97.88 161 ARG A O 1
ATOM 1315 N N . LYS A 1 162 ? -14.078 -5.121 -10.875 1 96.56 162 LYS A N 1
ATOM 1316 C CA . LYS A 1 162 ? -12.719 -4.648 -11.141 1 96.56 162 LYS A CA 1
ATOM 1317 C C . LYS A 1 162 ? -11.68 -5.688 -10.727 1 96.56 162 LYS A C 1
ATOM 1319 O O . LYS A 1 162 ? -10.633 -5.809 -11.359 1 96.56 162 LYS A O 1
ATOM 1324 N N . ALA A 1 163 ? -11.953 -6.398 -9.656 1 97.31 163 ALA A N 1
ATOM 1325 C CA . ALA A 1 163 ? -11.055 -7.469 -9.234 1 97.31 163 ALA A CA 1
ATOM 1326 C C . ALA A 1 163 ? -10.961 -8.555 -10.297 1 97.31 163 ALA A C 1
ATOM 1328 O O . ALA A 1 163 ? -9.867 -9.039 -10.602 1 97.31 163 ALA A O 1
ATOM 1329 N N . ILE A 1 164 ? -12.094 -8.945 -10.867 1 98.38 164 ILE A N 1
ATOM 1330 C CA . ILE A 1 164 ? -12.109 -9.938 -11.938 1 98.38 164 ILE A CA 1
ATOM 1331 C C . ILE A 1 164 ? -11.289 -9.438 -13.125 1 98.38 164 ILE A C 1
ATOM 1333 O O . ILE A 1 164 ? -10.461 -10.172 -13.664 1 98.38 164 ILE A O 1
ATOM 1337 N N . LEU A 1 165 ? -11.508 -8.234 -13.461 1 97.88 165 LEU A N 1
ATOM 1338 C CA . LEU A 1 165 ? -10.773 -7.629 -14.57 1 97.88 165 LEU A CA 1
ATOM 1339 C C . LEU A 1 165 ? -9.273 -7.637 -14.297 1 97.88 165 LEU A C 1
ATOM 1341 O O . LEU A 1 165 ? -8.484 -8.008 -15.172 1 97.88 165 LEU A O 1
ATOM 1345 N N . LYS A 1 166 ? -8.922 -7.238 -13.148 1 96.62 166 LYS A N 1
ATOM 1346 C CA . LYS A 1 166 ? -7.512 -7.195 -12.766 1 96.62 166 LYS A CA 1
ATOM 1347 C C . LYS A 1 166 ? -6.883 -8.586 -12.844 1 96.62 166 LYS A C 1
ATOM 1349 O O . LYS A 1 166 ? -5.789 -8.75 -13.383 1 96.62 166 LYS A O 1
ATOM 1354 N N . CYS A 1 167 ? -7.559 -9.547 -12.289 1 97.75 167 CYS A N 1
ATOM 1355 C CA . CYS A 1 167 ? -7.055 -10.914 -12.336 1 97.75 167 CYS A CA 1
ATOM 1356 C C . CYS A 1 167 ? -6.898 -11.391 -13.773 1 97.75 167 CYS A C 1
ATOM 1358 O O . CYS A 1 167 ? -5.891 -12.016 -14.117 1 97.75 167 CYS A O 1
ATOM 1360 N N . ALA A 1 168 ? -7.852 -11.086 -14.586 1 97.44 168 ALA A N 1
ATOM 1361 C CA . ALA A 1 168 ? -7.797 -11.469 -15.992 1 97.44 168 ALA A CA 1
ATOM 1362 C C . ALA A 1 168 ? -6.586 -10.852 -16.688 1 97.44 168 ALA A C 1
ATOM 1364 O O . ALA A 1 168 ? -5.852 -11.531 -17.406 1 97.44 168 ALA A O 1
ATOM 1365 N N . GLN A 1 169 ? -6.34 -9.609 -16.406 1 95.75 169 GLN A N 1
ATOM 1366 C CA . GLN A 1 169 ? -5.293 -8.859 -17.094 1 95.75 169 GLN A CA 1
ATOM 1367 C C . GLN A 1 169 ? -3.908 -9.258 -16.594 1 95.75 169 GLN A C 1
ATOM 1369 O O . GLN A 1 169 ? -2.941 -9.266 -17.359 1 95.75 169 GLN A O 1
ATOM 1374 N N . THR A 1 170 ? -3.816 -9.617 -15.359 1 95.44 170 THR A N 1
ATOM 1375 C CA . THR A 1 170 ? -2.506 -9.836 -14.75 1 95.44 170 THR A CA 1
ATOM 1376 C C . THR A 1 170 ? -2.164 -11.32 -14.719 1 95.44 170 THR A C 1
ATOM 1378 O O . THR A 1 170 ? -1.005 -11.695 -14.898 1 95.44 170 THR A O 1
ATOM 1381 N N . LEU A 1 171 ? -3.141 -12.117 -14.57 1 97.56 171 LEU A N 1
ATOM 1382 C CA . LEU A 1 171 ? -2.883 -13.539 -14.328 1 97.56 171 LEU A CA 1
ATOM 1383 C C . LEU A 1 171 ? -3.445 -14.391 -15.461 1 97.56 171 LEU A C 1
ATOM 1385 O O . LEU A 1 171 ? -3.148 -15.578 -15.555 1 97.56 171 LEU A O 1
ATOM 1389 N N . GLY A 1 172 ? -4.297 -13.789 -16.25 1 97.12 172 GLY A N 1
ATOM 1390 C CA . GLY A 1 172 ? -5.102 -14.547 -17.188 1 97.12 172 GLY A CA 1
ATOM 1391 C C . GLY A 1 172 ? -4.32 -15 -18.422 1 97.12 172 GLY A C 1
ATOM 1392 O O . GLY A 1 172 ? -3.203 -14.531 -18.656 1 97.12 172 GLY A O 1
ATOM 1393 N N . THR A 1 173 ? -4.875 -15.93 -19.109 1 96.5 173 THR A N 1
ATOM 1394 C CA . THR A 1 173 ? -4.379 -16.375 -20.406 1 96.5 173 THR A CA 1
ATOM 1395 C C . THR A 1 173 ? -5.289 -15.891 -21.531 1 96.5 173 THR A C 1
ATOM 1397 O O . THR A 1 173 ? -6.496 -16.156 -21.516 1 96.5 173 THR A O 1
ATOM 1400 N N . PHE A 1 174 ? -4.691 -15.242 -22.438 1 95 174 PHE A N 1
ATOM 1401 C CA . PHE A 1 174 ? -5.457 -14.68 -23.547 1 95 174 PHE A CA 1
ATOM 1402 C C . PHE A 1 174 ? -5.812 -15.766 -24.562 1 95 174 PHE A C 1
ATOM 1404 O O . PHE A 1 174 ? -4.984 -16.625 -24.875 1 95 174 PHE A O 1
ATOM 1411 N N . SER A 1 175 ? -7.086 -15.695 -24.969 1 92.69 175 SER A N 1
ATOM 1412 C CA . SER A 1 175 ? -7.574 -16.578 -26.016 1 92.69 175 SER A CA 1
ATOM 1413 C C . SER A 1 175 ? -8.508 -15.836 -26.969 1 92.69 175 SER A C 1
ATOM 1415 O O . SER A 1 175 ? -8.844 -14.672 -26.75 1 92.69 175 SER A O 1
ATOM 1417 N N . ASP A 1 176 ? -8.914 -16.453 -28.031 1 92.94 176 ASP A N 1
ATOM 1418 C CA . ASP A 1 176 ? -9.805 -15.859 -29.016 1 92.94 176 ASP A CA 1
ATOM 1419 C C . ASP A 1 176 ? -11.172 -15.531 -28.406 1 92.94 176 ASP A C 1
ATOM 1421 O O . ASP A 1 176 ? -11.852 -14.617 -28.875 1 92.94 176 ASP A O 1
ATOM 1425 N N . ASN A 1 177 ? -11.531 -16.266 -27.438 1 92.69 177 ASN A N 1
ATOM 1426 C CA . ASN A 1 177 ? -12.859 -16.125 -26.844 1 92.69 177 ASN A CA 1
ATOM 1427 C C . ASN A 1 177 ? -12.836 -15.188 -25.641 1 92.69 177 ASN A C 1
ATOM 1429 O O . ASN A 1 177 ? -13.883 -14.914 -25.047 1 92.69 177 ASN A O 1
ATOM 1433 N N . GLY A 1 178 ? -11.648 -14.742 -25.25 1 96.62 178 GLY A N 1
ATOM 1434 C CA . GLY A 1 178 ? -11.555 -13.891 -24.062 1 96.62 178 GLY A CA 1
ATOM 1435 C C . GLY A 1 178 ? -10.32 -14.18 -23.234 1 96.62 178 GLY A C 1
ATOM 1436 O O . GLY A 1 178 ? -9.305 -14.648 -23.75 1 96.62 178 GLY A O 1
ATOM 1437 N N . ILE A 1 179 ? -10.43 -13.797 -21.984 1 98.12 179 ILE A N 1
ATOM 1438 C CA . ILE A 1 179 ? -9.297 -13.992 -21.078 1 98.12 179 ILE A CA 1
ATOM 1439 C C . ILE A 1 179 ? -9.672 -15 -20 1 98.12 179 ILE A C 1
ATOM 1441 O O . ILE A 1 179 ? -10.609 -14.781 -19.219 1 98.12 179 ILE A O 1
ATOM 1445 N N . LEU A 1 180 ? -8.938 -16.141 -19.969 1 97.69 180 LEU A N 1
ATOM 1446 C CA . LEU A 1 180 ? -9.195 -17.203 -19.016 1 97.69 180 LEU A CA 1
ATOM 1447 C C . LEU A 1 180 ? -8.438 -16.969 -17.703 1 97.69 180 LEU A C 1
ATOM 1449 O O . LEU A 1 180 ? -7.215 -16.781 -17.719 1 97.69 180 LEU A O 1
ATOM 1453 N N . LEU A 1 181 ? -9.148 -16.891 -16.578 1 97.88 181 LEU A N 1
ATOM 1454 C CA . LEU A 1 181 ? -8.492 -16.75 -15.273 1 97.88 181 LEU A CA 1
ATOM 1455 C C . LEU A 1 181 ? -7.898 -18.094 -14.828 1 97.88 181 LEU A C 1
ATOM 1457 O O . LEU A 1 181 ? -8.367 -19.156 -15.234 1 97.88 181 LEU A O 1
ATOM 1461 N N . PRO A 1 182 ? -6.863 -18 -13.992 1 97.62 182 PRO A N 1
ATOM 1462 C CA . PRO A 1 182 ? -6.367 -19.25 -13.414 1 97.62 182 PRO A CA 1
ATOM 1463 C C . PRO A 1 182 ? -7.402 -19.953 -12.531 1 97.62 182 PRO A C 1
ATOM 1465 O O . PRO A 1 182 ? -8.203 -19.281 -11.875 1 97.62 182 PRO A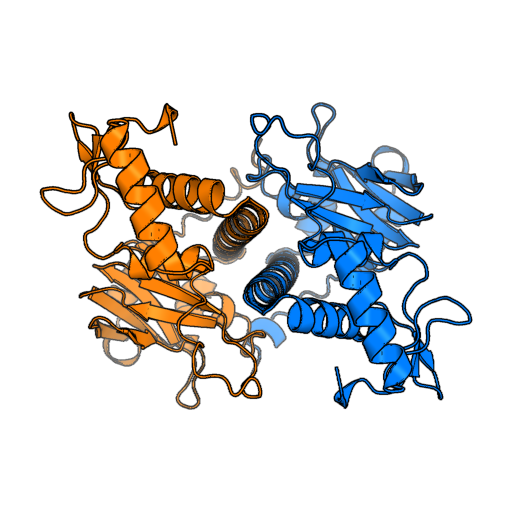 O 1
ATOM 1468 N N . ARG A 1 183 ? -7.297 -21.25 -12.5 1 96.75 183 ARG A N 1
ATOM 1469 C CA . ARG A 1 183 ? -8.25 -22.062 -11.742 1 96.75 183 ARG A CA 1
ATOM 1470 C C . ARG A 1 183 ? -8.18 -21.719 -10.25 1 96.75 183 ARG A C 1
ATOM 1472 O O . ARG A 1 183 ? -9.148 -21.922 -9.516 1 96.75 183 ARG A O 1
ATOM 1479 N N . GLU A 1 184 ? -7.07 -21.219 -9.789 1 97.69 184 GLU A N 1
ATOM 1480 C CA . GLU A 1 184 ? -6.852 -20.891 -8.383 1 97.69 184 GLU A CA 1
ATOM 1481 C C . GLU A 1 184 ? -7.68 -19.688 -7.957 1 97.69 184 GLU A C 1
ATOM 1483 O O . GLU A 1 184 ? -7.906 -19.484 -6.766 1 97.69 184 GLU A O 1
ATOM 1488 N N . ILE A 1 185 ? -8.125 -18.875 -8.945 1 97.81 185 ILE A N 1
ATOM 1489 C CA . ILE A 1 185 ? -8.922 -17.688 -8.633 1 97.81 185 ILE A CA 1
ATOM 1490 C C . ILE A 1 185 ? -10.398 -18.078 -8.523 1 97.81 185 ILE A C 1
ATOM 1492 O O . ILE A 1 185 ? -11.188 -17.797 -9.422 1 97.81 185 ILE A O 1
ATOM 1496 N N . THR A 1 186 ? -10.719 -18.656 -7.398 1 96.12 186 THR A N 1
ATOM 1497 C CA . THR A 1 186 ? -12.078 -19.094 -7.113 1 96.12 186 THR A CA 1
ATOM 1498 C C . THR A 1 186 ? -12.906 -17.938 -6.559 1 96.12 186 THR A C 1
ATOM 1500 O O . THR A 1 186 ? -12.383 -16.844 -6.309 1 96.12 186 THR A O 1
ATOM 1503 N N . GLN A 1 187 ? -14.211 -18.203 -6.395 1 96.06 187 GLN A N 1
ATOM 1504 C CA . GLN A 1 187 ? -15.094 -17.203 -5.801 1 96.06 187 GLN A CA 1
ATOM 1505 C C . GLN A 1 187 ? -14.68 -16.891 -4.363 1 96.06 187 GLN A C 1
ATOM 1507 O O . GLN A 1 187 ? -14.82 -15.758 -3.898 1 96.06 187 GLN A O 1
ATOM 1512 N N . GLU A 1 188 ? -14.164 -17.875 -3.703 1 95.56 188 GLU A N 1
ATOM 1513 C CA . GLU A 1 188 ? -13.656 -17.672 -2.352 1 95.56 188 GLU A CA 1
ATOM 1514 C C . GLU A 1 188 ? -12.445 -16.734 -2.352 1 95.56 188 GLU A C 1
ATOM 1516 O O . GLU A 1 188 ? -12.344 -15.836 -1.513 1 95.56 188 GLU A O 1
ATOM 1521 N N . VAL A 1 189 ? -11.547 -16.938 -3.242 1 96.81 189 VAL A N 1
ATOM 1522 C CA . VAL A 1 189 ? -10.344 -16.125 -3.348 1 96.81 189 VAL A CA 1
ATOM 1523 C C . VAL A 1 189 ? -10.727 -14.695 -3.711 1 96.81 189 VAL A C 1
ATOM 1525 O O . VAL A 1 189 ? -10.188 -13.734 -3.139 1 96.81 189 VAL A O 1
ATOM 1528 N N . LEU A 1 190 ? -11.648 -14.547 -4.633 1 97.19 190 LEU A N 1
ATOM 1529 C CA . LEU A 1 190 ? -12.133 -13.219 -5.004 1 97.19 190 LEU A CA 1
ATOM 1530 C C . LEU A 1 190 ? -12.766 -12.516 -3.809 1 97.19 190 LEU A C 1
ATOM 1532 O O . LEU A 1 190 ? -12.609 -11.305 -3.637 1 97.19 190 LEU A O 1
ATOM 1536 N N . ALA A 1 191 ? -13.547 -13.25 -3.012 1 96.44 191 ALA A N 1
ATOM 1537 C CA . ALA A 1 191 ? -14.164 -12.688 -1.812 1 96.44 191 ALA A CA 1
ATOM 1538 C C . ALA A 1 191 ? -13.109 -12.148 -0.853 1 96.44 191 ALA A C 1
ATOM 1540 O O . ALA A 1 191 ? -13.266 -11.055 -0.3 1 96.44 191 ALA A O 1
ATOM 1541 N N . ARG A 1 192 ? -12.055 -12.883 -0.707 1 94.88 192 ARG A N 1
ATOM 1542 C CA . ARG A 1 192 ? -10.969 -12.5 0.189 1 94.88 192 ARG A CA 1
ATOM 1543 C C . ARG A 1 192 ? -10.258 -11.25 -0.325 1 94.88 192 ARG A C 1
ATOM 1545 O O . ARG A 1 192 ? -9.867 -10.383 0.459 1 94.88 192 ARG A O 1
ATOM 1552 N N . TYR A 1 193 ? -10.094 -11.172 -1.601 1 96.31 193 TYR A N 1
ATOM 1553 C CA . TYR A 1 193 ? -9.398 -10.047 -2.211 1 96.31 193 TYR A CA 1
ATOM 1554 C C . TYR A 1 193 ? -10.266 -8.797 -2.209 1 96.31 193 TYR A C 1
ATOM 1556 O O . TYR A 1 193 ? -9.758 -7.68 -2.135 1 96.31 193 TYR A O 1
ATOM 1564 N N . THR A 1 194 ? -11.555 -8.969 -2.205 1 95.62 194 THR A N 1
ATOM 1565 C CA . THR A 1 194 ? -12.461 -7.832 -2.328 1 95.62 194 THR A CA 1
ATOM 1566 C C . THR A 1 194 ? -13.133 -7.531 -0.993 1 95.62 194 THR A C 1
ATOM 1568 O O . THR A 1 194 ? -14.055 -6.711 -0.926 1 95.62 194 THR A O 1
ATOM 1571 N N . ASN A 1 195 ? -12.695 -8.18 0.003 1 91.88 195 ASN A N 1
ATOM 1572 C CA . ASN A 1 195 ? -13.242 -7.969 1.338 1 91.88 195 ASN A CA 1
ATOM 1573 C C . ASN A 1 195 ? -14.766 -8.016 1.33 1 91.88 195 ASN A C 1
ATOM 1575 O O . ASN A 1 195 ? -15.422 -7.082 1.804 1 91.88 195 ASN A O 1
ATOM 1579 N N . THR A 1 196 ? -15.328 -9.047 0.77 1 93.31 196 THR A N 1
ATOM 1580 C CA . THR A 1 196 ? -16.766 -9.312 0.719 1 93.31 196 THR A CA 1
ATOM 1581 C C . THR A 1 196 ? -17.047 -10.789 0.976 1 93.31 196 THR A C 1
ATOM 1583 O O . THR A 1 196 ? -16.141 -11.562 1.268 1 93.31 196 THR A O 1
ATOM 1586 N N . SER A 1 197 ? -18.297 -11.125 1.021 1 93.69 197 SER A N 1
ATOM 1587 C CA . SER A 1 197 ? -18.656 -12.516 1.261 1 93.69 197 SER A CA 1
ATOM 1588 C C . SER A 1 197 ? -18.641 -13.32 -0.034 1 93.69 197 SER A C 1
ATOM 1590 O O . SER A 1 197 ? -18.828 -12.766 -1.119 1 93.69 197 SER A O 1
ATOM 1592 N N . ARG A 1 198 ? -18.406 -14.633 0.125 1 95.06 198 ARG A N 1
ATOM 1593 C CA . ARG A 1 198 ? -18.453 -15.531 -1.024 1 95.06 198 ARG A CA 1
ATOM 1594 C C . ARG A 1 198 ? -19.828 -15.5 -1.677 1 95.06 198 ARG A C 1
ATOM 1596 O O . ARG A 1 198 ? -19.953 -15.602 -2.9 1 95.06 198 ARG A O 1
ATOM 1603 N N . GLU A 1 199 ? -20.812 -15.312 -0.839 1 96.94 199 GLU A N 1
ATOM 1604 C CA . GLU A 1 199 ? -22.188 -15.25 -1.331 1 96.94 199 GLU A CA 1
ATOM 1605 C C . GLU A 1 199 ? -22.391 -14.047 -2.248 1 96.94 199 GLU A C 1
ATOM 1607 O O . GLU A 1 199 ? -23.031 -14.164 -3.293 1 96.94 199 GLU A O 1
ATOM 1612 N N . TYR A 1 200 ? -21.891 -13.008 -1.856 1 97.06 200 TYR A N 1
ATOM 1613 C CA . TYR A 1 200 ? -22.047 -11.797 -2.654 1 97.06 200 TYR A CA 1
ATOM 1614 C C . TYR A 1 200 ? -21.266 -11.906 -3.963 1 97.06 200 TYR A C 1
ATOM 1616 O O . TYR A 1 200 ? -21.75 -11.477 -5.012 1 97.06 200 TYR A O 1
ATOM 1624 N N . VAL A 1 201 ? -20.109 -12.5 -3.934 1 97.75 201 VAL A N 1
ATOM 1625 C CA . VAL A 1 201 ? -19.328 -12.711 -5.148 1 97.75 201 VAL A CA 1
ATOM 1626 C C . VAL A 1 201 ? -20.094 -13.609 -6.109 1 97.75 201 VAL A C 1
ATOM 1628 O O . VAL A 1 201 ? -20.172 -13.328 -7.309 1 97.75 201 VAL A O 1
ATOM 1631 N N . ALA A 1 202 ? -20.641 -14.648 -5.574 1 97.75 202 ALA A N 1
ATOM 1632 C CA . ALA A 1 202 ? -21.406 -15.586 -6.391 1 97.75 202 ALA A CA 1
ATOM 1633 C C . ALA A 1 202 ? -22.562 -14.875 -7.09 1 97.75 202 ALA A C 1
ATOM 1635 O O . ALA A 1 202 ? -22.812 -15.102 -8.273 1 97.75 202 ALA A O 1
ATOM 1636 N N . HIS A 1 203 ? -23.203 -13.992 -6.34 1 98.19 203 HIS A N 1
ATOM 1637 C CA . HIS A 1 203 ? -24.328 -13.234 -6.895 1 98.19 203 HIS A CA 1
ATOM 1638 C C . HIS A 1 203 ? -23.859 -12.336 -8.031 1 98.19 203 HIS A C 1
ATOM 1640 O O . HIS A 1 203 ? -24.5 -12.266 -9.078 1 98.19 203 HIS A O 1
ATOM 1646 N N . THR A 1 204 ? -22.812 -11.672 -7.801 1 98.25 204 THR A N 1
ATOM 1647 C CA . THR A 1 204 ? -22.266 -10.773 -8.812 1 98.25 204 THR A CA 1
ATOM 1648 C C . THR A 1 204 ? -21.828 -11.555 -10.047 1 98.25 204 THR A C 1
ATOM 1650 O O . THR A 1 204 ? -22.109 -11.148 -11.18 1 98.25 204 THR A O 1
ATOM 1653 N N . VAL A 1 205 ? -21.188 -12.656 -9.859 1 98.19 205 VAL A N 1
ATOM 1654 C CA . VAL A 1 205 ? -20.703 -13.508 -10.945 1 98.19 205 VAL A CA 1
ATOM 1655 C C . VAL A 1 205 ? -21.891 -14.008 -11.773 1 98.19 205 VAL A C 1
ATOM 1657 O O . VAL A 1 205 ? -21.859 -13.992 -13.008 1 98.19 205 VAL A O 1
ATOM 1660 N N . MET A 1 206 ? -22.938 -14.383 -11.078 1 98.12 206 MET A N 1
ATOM 1661 C CA . MET A 1 206 ? -24.125 -14.859 -11.766 1 98.12 206 MET A CA 1
ATOM 1662 C C . MET A 1 206 ? -24.719 -13.758 -12.641 1 98.12 206 MET A C 1
ATOM 1664 O O . MET A 1 206 ? -25.172 -14.016 -13.758 1 98.12 206 MET A O 1
ATOM 1668 N N . HIS A 1 207 ? -24.781 -12.602 -12.086 1 98.12 207 HIS A N 1
ATOM 1669 C CA . HIS A 1 207 ? -25.281 -11.453 -12.836 1 98.12 207 HIS A CA 1
ATOM 1670 C C . HIS A 1 207 ? -24.453 -11.203 -14.094 1 98.12 207 HIS A C 1
ATOM 1672 O O . HIS A 1 207 ? -25.016 -10.977 -15.172 1 98.12 207 HIS A O 1
ATOM 1678 N N . LEU A 1 208 ? -23.156 -11.289 -13.961 1 98.38 208 LEU A N 1
ATOM 1679 C CA . LEU A 1 208 ? -22.25 -11.047 -15.078 1 98.38 208 LEU A CA 1
ATOM 1680 C C . LEU A 1 208 ? -22.391 -12.141 -16.125 1 98.38 208 LEU A C 1
ATOM 1682 O O . LEU A 1 208 ? -22.25 -11.875 -17.328 1 98.38 208 LEU A O 1
ATOM 1686 N N . ILE A 1 209 ? -22.672 -13.352 -15.727 1 98.06 209 ILE A N 1
ATOM 1687 C CA . ILE A 1 209 ? -22.906 -14.469 -16.641 1 98.06 209 ILE A CA 1
ATOM 1688 C C . ILE A 1 209 ? -24.172 -14.211 -17.453 1 98.06 209 ILE A C 1
ATOM 1690 O O . ILE A 1 209 ? -24.172 -14.375 -18.672 1 98.06 209 ILE A O 1
ATOM 1694 N N . LYS A 1 210 ? -25.188 -13.766 -16.75 1 98 210 LYS A N 1
ATOM 1695 C CA . LYS A 1 210 ? -26.469 -13.484 -17.406 1 98 210 LYS A CA 1
ATOM 1696 C C . LYS A 1 210 ? -26.312 -12.406 -18.484 1 98 210 LYS A C 1
ATOM 1698 O O . LYS A 1 210 ? -26.984 -12.453 -19.516 1 98 210 LYS A O 1
ATOM 1703 N N . GLU A 1 211 ? -25.391 -11.531 -18.219 1 97.88 211 GLU A N 1
ATOM 1704 C CA . GLU A 1 211 ? -25.172 -10.422 -19.141 1 97.88 211 GLU A CA 1
ATOM 1705 C C . GLU A 1 211 ? -24.141 -10.789 -20.203 1 97.88 211 GLU A C 1
ATOM 1707 O O . GLU A 1 211 ? -23.703 -9.938 -20.984 1 97.88 211 GLU A O 1
ATOM 1712 N N . ASP A 1 212 ? -23.672 -11.945 -20.188 1 97.31 212 ASP A N 1
ATOM 1713 C CA . ASP A 1 212 ? -22.719 -12.484 -21.156 1 97.31 212 ASP A CA 1
ATOM 1714 C C . ASP A 1 212 ? -21.391 -11.742 -21.109 1 97.31 212 ASP A C 1
ATOM 1716 O O . ASP A 1 212 ? -20.766 -11.5 -22.141 1 97.31 212 ASP A O 1
ATOM 1720 N N . ILE A 1 213 ? -21.031 -11.312 -19.969 1 98.38 213 ILE A N 1
ATOM 1721 C CA . ILE A 1 213 ? -19.75 -10.633 -19.781 1 98.38 213 ILE A CA 1
ATOM 1722 C C . ILE A 1 213 ? -18.672 -11.656 -19.422 1 98.38 213 ILE A C 1
ATOM 1724 O O . ILE A 1 213 ? -17.531 -11.531 -19.875 1 98.38 213 ILE A O 1
ATOM 1728 N N . ILE A 1 214 ? -19.078 -12.625 -18.594 1 98.44 214 ILE A N 1
ATOM 1729 C CA . ILE A 1 214 ? -18.156 -13.703 -18.219 1 98.44 214 ILE A CA 1
ATOM 1730 C C . ILE A 1 214 ? -18.859 -15.047 -18.391 1 98.44 214 ILE A C 1
ATOM 1732 O O . ILE A 1 214 ? -20.078 -15.109 -18.531 1 98.44 214 ILE A O 1
ATOM 1736 N N . ARG A 1 215 ? -18.094 -16.094 -18.469 1 96.88 215 ARG A N 1
ATOM 1737 C CA . ARG A 1 215 ? -18.547 -17.484 -18.469 1 96.88 215 ARG A CA 1
ATOM 1738 C C . ARG A 1 215 ? -17.828 -18.297 -17.406 1 96.88 215 ARG A C 1
ATOM 1740 O O . ARG A 1 215 ? -16.625 -18.125 -17.203 1 96.88 215 ARG A O 1
ATOM 1747 N N . ASN A 1 216 ? -18.5 -19.125 -16.672 1 94.25 216 ASN A N 1
ATOM 1748 C CA . ASN A 1 216 ? -17.875 -19.906 -15.617 1 94.25 216 ASN A CA 1
ATOM 1749 C C . ASN A 1 216 ? -18.203 -21.391 -15.766 1 94.25 216 ASN A C 1
ATOM 1751 O O . ASN A 1 216 ? -17.891 -22.188 -14.883 1 94.25 216 ASN A O 1
ATOM 1755 N N . ARG A 1 217 ? -18.969 -21.719 -16.859 1 88.62 217 ARG A N 1
ATOM 1756 C CA . ARG A 1 217 ? -19.234 -23.109 -17.234 1 88.62 217 ARG A CA 1
ATOM 1757 C C . ARG A 1 217 ? -18.922 -23.344 -18.703 1 88.62 217 ARG A C 1
ATOM 1759 O O . ARG A 1 217 ? -19.641 -22.859 -19.594 1 88.62 217 ARG A O 1
ATOM 1766 N N . PRO A 1 218 ? -17.844 -24.062 -18.828 1 90.25 218 PRO A N 1
ATOM 1767 C CA . PRO A 1 218 ? -16.984 -24.781 -17.891 1 90.25 218 PRO A CA 1
ATOM 1768 C C . PRO A 1 218 ? -16.031 -23.859 -17.141 1 90.25 218 PRO A C 1
ATOM 1770 O O . PRO A 1 218 ? -15.797 -22.719 -17.578 1 90.25 218 PRO A O 1
ATOM 1773 N N . LYS A 1 219 ? -15.57 -24.391 -16.031 1 90.31 219 LYS A N 1
ATOM 1774 C CA . LYS A 1 219 ? -14.523 -23.688 -15.289 1 90.31 219 LYS A CA 1
ATOM 1775 C C . LYS A 1 219 ? -13.172 -23.859 -15.969 1 90.31 219 LYS A C 1
ATOM 1777 O O . LYS A 1 219 ? -12.938 -24.844 -16.672 1 90.31 219 LYS A O 1
ATOM 1782 N N . PRO A 1 220 ? -12.289 -22.875 -15.75 1 94.12 220 PRO A N 1
ATOM 1783 C CA . PRO A 1 220 ? -12.312 -21.703 -14.859 1 94.12 220 PRO A CA 1
ATOM 1784 C C . PRO A 1 220 ? -13.031 -20.5 -15.469 1 94.12 220 PRO A C 1
ATOM 1786 O O . PRO A 1 220 ? -13.484 -20.578 -16.609 1 94.12 220 PRO A O 1
ATOM 1789 N N . LEU A 1 221 ? -13.141 -19.375 -14.773 1 97.12 221 LEU A N 1
ATOM 1790 C CA . LEU A 1 221 ? -13.852 -18.172 -15.172 1 97.12 221 LEU A CA 1
ATOM 1791 C C . LEU A 1 221 ? -13.219 -17.547 -16.422 1 97.12 221 LEU A C 1
ATOM 1793 O O . LEU A 1 221 ? -12 -17.406 -16.484 1 97.12 221 LEU A O 1
ATOM 1797 N N . LEU A 1 222 ? -14.047 -17.312 -17.438 1 98.12 222 LEU A N 1
ATOM 1798 C CA . LEU A 1 222 ? -13.625 -16.688 -18.688 1 98.12 222 LEU A CA 1
ATOM 1799 C C . LEU A 1 222 ? -14.234 -15.297 -18.828 1 98.12 222 LEU A C 1
ATOM 1801 O O . LEU A 1 222 ? -15.453 -15.141 -18.766 1 98.12 222 LEU A O 1
ATOM 1805 N N . VAL A 1 223 ? -13.43 -14.305 -18.984 1 98.56 223 VAL A N 1
ATOM 1806 C CA . VAL A 1 223 ? -13.906 -12.953 -19.266 1 98.56 223 VAL A CA 1
ATOM 1807 C C . VAL A 1 223 ? -14.094 -12.766 -20.766 1 98.56 223 VAL A C 1
ATOM 1809 O O . VAL A 1 223 ? -13.125 -12.734 -21.531 1 98.56 223 VAL A O 1
ATOM 1812 N N . MET A 1 224 ? -15.242 -12.602 -21.172 1 98.19 224 MET A N 1
ATOM 1813 C CA . MET A 1 224 ? -15.578 -12.516 -22.578 1 98.19 224 MET A CA 1
ATOM 1814 C C . MET A 1 224 ? -15.57 -11.07 -23.062 1 98.19 224 MET A C 1
ATOM 1816 O O . MET A 1 224 ? -15.25 -10.789 -24.219 1 98.19 224 MET A O 1
ATOM 1820 N N . ASP A 1 225 ? -15.938 -10.156 -22.219 1 97.19 225 ASP A N 1
ATOM 1821 C CA . ASP A 1 225 ? -15.953 -8.734 -22.547 1 97.19 225 ASP A CA 1
ATOM 1822 C C . ASP A 1 225 ? -15.352 -7.902 -21.406 1 97.19 225 ASP A C 1
ATOM 1824 O O . ASP A 1 225 ? -16.078 -7.434 -20.531 1 97.19 225 ASP A O 1
ATOM 1828 N N . LYS A 1 226 ? -14.125 -7.605 -21.516 1 95.81 226 LYS A N 1
ATOM 1829 C CA . LYS A 1 226 ? -13.414 -6.898 -20.453 1 95.81 226 LYS A CA 1
ATOM 1830 C C . LYS A 1 226 ? -13.859 -5.438 -20.375 1 95.81 226 LYS A C 1
ATOM 1832 O O . LYS A 1 226 ? -13.766 -4.809 -19.328 1 95.81 226 LYS A O 1
ATOM 1837 N N . THR A 1 227 ? -14.414 -4.871 -21.453 1 95.19 227 THR A N 1
ATOM 1838 C CA . THR A 1 227 ? -14.797 -3.465 -21.5 1 95.19 227 THR A CA 1
ATOM 1839 C C . THR A 1 227 ? -16.047 -3.213 -20.656 1 95.19 227 THR A C 1
ATOM 1841 O O . THR A 1 227 ? -16.344 -2.07 -20.312 1 95.19 227 THR A O 1
ATOM 1844 N N . ARG A 1 228 ? -16.766 -4.285 -20.344 1 96.19 228 ARG A N 1
ATOM 1845 C CA . ARG A 1 228 ? -18 -4.148 -19.594 1 96.19 228 ARG A CA 1
ATOM 1846 C C . ARG A 1 228 ? -17.797 -4.488 -18.125 1 96.19 228 ARG A C 1
ATOM 1848 O O . ARG A 1 228 ? -18.75 -4.609 -17.359 1 96.19 228 ARG A O 1
ATOM 1855 N N . LEU A 1 229 ? -16.578 -4.727 -17.781 1 94.62 229 LEU A N 1
ATOM 1856 C CA . LEU A 1 229 ? -16.219 -4.953 -16.375 1 94.62 229 LEU A CA 1
ATOM 1857 C C . LEU A 1 229 ? -15.766 -3.654 -15.719 1 94.62 229 LEU A C 1
ATOM 1859 O O . LEU A 1 229 ? -15.141 -2.809 -16.359 1 94.62 229 LEU A O 1
ATOM 1863 N N . MET B 1 1 ? 19.984 -7.77 12.867 1 30.38 1 MET B N 1
ATOM 1864 C CA . MET B 1 1 ? 21.031 -7.016 12.203 1 30.38 1 MET B CA 1
ATOM 1865 C C . MET B 1 1 ? 20.531 -6.387 10.914 1 30.38 1 MET B C 1
ATOM 1867 O O . MET B 1 1 ? 20 -7.086 10.047 1 30.38 1 MET B O 1
ATOM 1871 N N . LEU B 1 2 ? 20 -5.207 10.938 1 40.78 2 LEU B N 1
ATOM 1872 C CA . LEU B 1 2 ? 19.578 -4.355 9.828 1 40.78 2 LEU B CA 1
ATOM 1873 C C . LEU B 1 2 ? 20.656 -4.309 8.742 1 40.78 2 LEU B C 1
ATOM 1875 O O . LEU B 1 2 ? 21.766 -3.863 8.992 1 40.78 2 LEU B O 1
ATOM 1879 N N . PHE B 1 3 ? 20.656 -5.254 7.91 1 47.28 3 PHE B N 1
ATOM 1880 C CA . PHE B 1 3 ? 21.641 -5.016 6.871 1 47.28 3 PHE B CA 1
ATOM 1881 C C . PHE B 1 3 ? 21.688 -3.543 6.488 1 47.28 3 PHE B C 1
ATOM 1883 O O . PHE B 1 3 ? 22.766 -2.994 6.23 1 47.28 3 PHE B O 1
ATOM 1890 N N . LEU B 1 4 ? 20.594 -2.932 6.418 1 49.34 4 LEU B N 1
ATOM 1891 C CA . LEU B 1 4 ? 20.594 -1.524 6.035 1 49.34 4 LEU B CA 1
ATOM 1892 C C . LEU B 1 4 ? 21.281 -0.675 7.102 1 49.34 4 LEU B C 1
ATOM 1894 O O . LEU B 1 4 ? 21.594 0.494 6.863 1 49.34 4 LEU B O 1
ATOM 1898 N N . LYS B 1 5 ? 21.297 -1.151 8.359 1 45.38 5 LYS B N 1
ATOM 1899 C CA . LYS B 1 5 ? 21.938 -0.325 9.375 1 45.38 5 LYS B CA 1
ATOM 1900 C C . LYS B 1 5 ? 23.328 0.123 8.914 1 45.38 5 LYS B C 1
ATOM 1902 O O . LYS B 1 5 ? 23.75 1.246 9.203 1 45.38 5 LYS B O 1
ATOM 1907 N N . GLU B 1 6 ? 23.938 -0.851 8.406 1 48 6 GLU B N 1
ATOM 1908 C CA . GLU B 1 6 ? 25.297 -0.443 8.062 1 48 6 GLU B CA 1
ATOM 1909 C C . GLU B 1 6 ? 25.312 0.41 6.797 1 48 6 GLU B C 1
ATOM 1911 O O . GLU B 1 6 ? 26.297 1.117 6.535 1 48 6 GLU B O 1
ATOM 1916 N N . LEU B 1 7 ? 24.25 0.346 6.035 1 52.91 7 LEU B N 1
ATOM 1917 C CA . LEU B 1 7 ? 24.312 1.136 4.809 1 52.91 7 LEU B CA 1
ATOM 1918 C C . LEU B 1 7 ? 23.766 2.539 5.043 1 52.91 7 LEU B C 1
ATOM 1920 O O . LEU B 1 7 ? 22.547 2.727 5.121 1 52.91 7 LEU B O 1
ATOM 1924 N N . GLU B 1 8 ? 24.281 3.215 5.957 1 53.53 8 GLU B N 1
ATOM 1925 C CA . GLU B 1 8 ? 23.922 4.516 6.52 1 53.53 8 GLU B CA 1
ATOM 1926 C C . GLU B 1 8 ? 23.703 5.551 5.422 1 53.53 8 GLU B C 1
ATOM 1928 O O . GLU B 1 8 ? 24.641 5.891 4.688 1 53.53 8 GLU B O 1
ATOM 1933 N N . SER B 1 9 ? 22.625 5.445 4.668 1 61.34 9 SER B N 1
ATOM 1934 C CA . SER B 1 9 ? 22.438 6.727 3.988 1 61.34 9 SER B CA 1
ATOM 1935 C C . SER B 1 9 ? 22.25 7.859 4.988 1 61.34 9 SER B C 1
ATOM 1937 O O . SER B 1 9 ? 21.438 7.758 5.914 1 61.34 9 SER B O 1
ATOM 1939 N N . ASN B 1 10 ? 23.219 8.711 5.133 1 71.75 10 ASN B N 1
ATOM 1940 C CA . ASN B 1 10 ? 23.156 9.914 5.957 1 71.75 10 ASN B CA 1
ATOM 1941 C C . ASN B 1 10 ? 22.078 10.875 5.453 1 71.75 10 ASN B C 1
ATOM 1943 O O . ASN B 1 10 ? 21.828 11.906 6.082 1 71.75 10 ASN B O 1
ATOM 1947 N N . LEU B 1 11 ? 21.391 10.477 4.34 1 86.69 11 LEU B N 1
ATOM 1948 C CA . LEU B 1 11 ? 20.406 11.398 3.775 1 86.69 11 LEU B CA 1
ATOM 1949 C C . LEU B 1 11 ? 19.016 11.133 4.34 1 86.69 11 LEU B C 1
ATOM 1951 O O . LEU B 1 11 ? 18.609 9.977 4.477 1 86.69 11 LEU B O 1
ATOM 1955 N N . THR B 1 12 ? 18.359 12.156 4.883 1 90.44 12 THR B N 1
ATOM 1956 C CA . THR B 1 12 ? 16.969 12.148 5.336 1 90.44 12 THR B CA 1
ATOM 1957 C C . THR B 1 12 ? 16.141 13.148 4.535 1 90.44 12 THR B C 1
ATOM 1959 O O . THR B 1 12 ? 16.688 13.945 3.766 1 90.44 12 THR B O 1
ATOM 1962 N N . VAL B 1 13 ? 14.859 13.023 4.676 1 92.94 13 VAL B N 1
ATOM 1963 C CA . VAL B 1 13 ? 13.977 13.977 4.012 1 92.94 13 VAL B CA 1
ATOM 1964 C C . VAL B 1 13 ? 14.312 15.391 4.469 1 92.94 13 VAL B C 1
ATOM 1966 O O . VAL B 1 13 ? 14.406 16.312 3.648 1 92.94 13 VAL B O 1
ATOM 1969 N N . SER B 1 14 ? 14.539 15.516 5.727 1 92.94 14 SER B N 1
ATOM 1970 C CA . SER B 1 14 ? 14.891 16.812 6.285 1 92.94 14 SER B CA 1
ATOM 1971 C C . SER B 1 14 ? 16.188 17.344 5.688 1 92.94 14 SER B C 1
ATOM 1973 O O . SER B 1 14 ? 16.297 18.516 5.336 1 92.94 14 SER B O 1
ATOM 1975 N N . LYS B 1 15 ? 17.172 16.469 5.59 1 93.5 15 LYS B N 1
ATOM 1976 C CA . LYS B 1 15 ? 18.453 16.859 5.023 1 93.5 15 LYS B CA 1
ATOM 1977 C C . LYS B 1 15 ? 18.328 17.219 3.547 1 93.5 15 LYS B C 1
ATOM 1979 O O . LYS B 1 15 ? 18.953 18.188 3.078 1 93.5 15 LYS B O 1
ATOM 1984 N N . LEU B 1 16 ? 17.562 16.453 2.84 1 94.62 16 LEU B N 1
ATOM 1985 C CA . LEU B 1 16 ? 17.328 16.75 1.43 1 94.62 16 LEU B CA 1
ATOM 1986 C C . LEU B 1 16 ? 16.641 18.094 1.26 1 94.62 16 LEU B C 1
ATOM 1988 O O . LEU B 1 16 ? 17.031 18.875 0.385 1 94.62 16 LEU B O 1
ATOM 1992 N N . MET B 1 17 ? 15.695 18.359 2.1 1 94.75 17 MET B N 1
ATOM 1993 C CA . MET B 1 17 ? 15.016 19.656 2.098 1 94.75 17 MET B CA 1
ATOM 1994 C C . MET B 1 17 ? 16 20.797 2.361 1 94.75 17 MET B C 1
ATOM 1996 O O . MET B 1 17 ? 15.969 21.828 1.687 1 94.75 17 MET B O 1
ATOM 2000 N N . GLU B 1 18 ? 16.875 20.609 3.277 1 94.75 18 GLU B N 1
ATOM 2001 C CA . GLU B 1 18 ? 17.891 21.594 3.617 1 94.75 18 GLU B CA 1
ATOM 2002 C C . GLU B 1 18 ? 18.828 21.859 2.443 1 94.75 18 GLU B C 1
ATOM 2004 O O . GLU B 1 18 ? 19.188 23 2.164 1 94.75 18 GLU B O 1
ATOM 2009 N N . LEU B 1 19 ? 19.203 20.797 1.8 1 95.25 19 LEU B N 1
ATOM 2010 C CA . LEU B 1 19 ? 20.078 20.906 0.638 1 95.25 19 LEU B CA 1
ATOM 2011 C C . LEU B 1 19 ? 19.422 21.719 -0.469 1 95.25 19 LEU B C 1
ATOM 2013 O O . LEU B 1 19 ? 20.078 22.484 -1.17 1 95.25 19 LEU B O 1
ATOM 2017 N N . CYS B 1 20 ? 18.141 21.531 -0.585 1 95.44 20 CYS B N 1
ATOM 2018 C CA . CYS B 1 20 ? 17.391 22.328 -1.562 1 95.44 20 CYS B CA 1
ATOM 2019 C C . CYS B 1 20 ? 17.391 23.797 -1.184 1 95.44 20 CYS B C 1
ATOM 2021 O O . CYS B 1 20 ? 17.703 24.656 -2.014 1 95.44 20 CYS B O 1
ATOM 2023 N N . PHE B 1 21 ? 17.172 24.078 0.054 1 94.56 21 PHE B N 1
ATOM 2024 C CA . PHE B 1 21 ? 17.094 25.453 0.544 1 94.56 21 PHE B CA 1
ATOM 2025 C C . PHE B 1 21 ? 18.438 26.156 0.366 1 94.56 21 PHE B C 1
ATOM 2027 O O . PHE B 1 21 ? 18.469 27.359 0.075 1 94.56 21 PHE B O 1
ATOM 2034 N N . GLU B 1 22 ? 19.453 25.438 0.506 1 95.31 22 GLU B N 1
ATOM 2035 C CA . GLU B 1 22 ? 20.797 26.031 0.525 1 95.31 22 GLU B CA 1
ATOM 2036 C C . GLU B 1 22 ? 21.391 26.094 -0.879 1 95.31 22 GLU B C 1
ATOM 2038 O O . GLU B 1 22 ? 22.438 26.703 -1.088 1 95.31 22 GLU B O 1
ATOM 2043 N N . HIS B 1 23 ? 20.719 25.438 -1.775 1 95.38 23 HIS B N 1
ATOM 2044 C CA . HIS B 1 23 ? 21.266 25.391 -3.129 1 95.38 23 HIS B CA 1
ATOM 2045 C C . HIS B 1 23 ? 21.266 26.781 -3.77 1 95.38 23 HIS B C 1
ATOM 2047 O O . HIS B 1 23 ? 20.297 27.531 -3.627 1 95.38 23 HIS B O 1
ATOM 2053 N N . PRO B 1 24 ? 22.281 27.188 -4.508 1 95.56 24 PRO B N 1
ATOM 2054 C CA . PRO B 1 24 ? 22.375 28.5 -5.133 1 95.56 24 PRO B CA 1
ATOM 2055 C C . PRO B 1 24 ? 21.219 28.781 -6.102 1 95.56 24 PRO B C 1
ATOM 2057 O O . PRO B 1 24 ? 20.828 29.938 -6.285 1 95.56 24 PRO B O 1
ATOM 2060 N N . ASN B 1 25 ? 20.688 27.75 -6.746 1 95.69 25 ASN B N 1
ATOM 2061 C CA . ASN B 1 25 ? 19.625 27.922 -7.73 1 95.69 25 ASN B CA 1
ATOM 2062 C C . ASN B 1 25 ? 18.25 27.672 -7.121 1 95.69 25 ASN B C 1
ATOM 2064 O O . ASN B 1 25 ? 17.297 27.359 -7.84 1 95.69 25 ASN B O 1
ATOM 2068 N N . TYR B 1 26 ? 18.125 27.734 -5.789 1 95.88 26 TYR B N 1
ATOM 2069 C CA . TYR B 1 26 ? 16.891 27.469 -5.059 1 95.88 26 TYR B CA 1
ATOM 2070 C C . TYR B 1 26 ? 15.734 28.266 -5.648 1 95.88 26 TYR B C 1
ATOM 2072 O O . TYR B 1 26 ? 14.672 27.688 -5.941 1 95.88 26 TYR B O 1
ATOM 2080 N N . LYS B 1 27 ? 15.875 29.516 -5.965 1 95.81 27 LYS B N 1
ATOM 2081 C CA . LYS B 1 27 ? 14.805 30.422 -6.379 1 95.81 27 LYS B CA 1
ATOM 2082 C C . LYS B 1 27 ? 14.273 30.047 -7.758 1 95.81 27 LYS B C 1
ATOM 2084 O O . LYS B 1 27 ? 13.117 30.344 -8.086 1 95.81 27 LYS B O 1
ATOM 2089 N N . ASP B 1 28 ? 15.086 29.344 -8.547 1 96.69 28 ASP B N 1
ATOM 2090 C CA . ASP B 1 28 ? 14.711 29 -9.914 1 96.69 28 ASP B CA 1
ATOM 2091 C C . ASP B 1 28 ? 13.898 27.703 -9.953 1 96.69 28 ASP B C 1
ATOM 2093 O O . ASP B 1 28 ? 13.102 27.484 -10.875 1 96.69 28 ASP B O 1
ATOM 2097 N N . TYR B 1 29 ? 14.078 26.891 -8.906 1 96.44 29 TYR B N 1
ATOM 2098 C CA . TYR B 1 29 ? 13.547 25.531 -9.047 1 96.44 29 TYR B CA 1
ATOM 2099 C C . TYR B 1 29 ? 12.688 25.156 -7.852 1 96.44 29 TYR B C 1
ATOM 2101 O O . TYR B 1 29 ? 12.094 24.078 -7.82 1 96.44 29 TYR B O 1
ATOM 2109 N N . CYS B 1 30 ? 12.688 26.016 -6.812 1 97.38 30 CYS B N 1
ATOM 2110 C CA . CYS B 1 30 ? 11.914 25.75 -5.609 1 97.38 30 CYS B CA 1
ATOM 2111 C C . CYS B 1 30 ? 11.031 26.938 -5.25 1 97.38 30 CYS B C 1
ATOM 2113 O O . CYS B 1 30 ? 11.336 28.078 -5.605 1 97.38 30 CYS B O 1
ATOM 2115 N N . SER B 1 31 ? 9.977 26.656 -4.699 1 97.12 31 SER B N 1
ATOM 2116 C CA . SER B 1 31 ? 9.094 27.703 -4.176 1 97.12 31 SER B CA 1
ATOM 2117 C C . SER B 1 31 ? 8.328 27.203 -2.951 1 97.12 31 SER B C 1
ATOM 2119 O O . SER B 1 31 ? 8.039 26.016 -2.828 1 97.12 31 SER B O 1
ATOM 2121 N N . VAL B 1 32 ? 8.062 28.062 -2.041 1 97.75 32 VAL B N 1
ATOM 2122 C CA . VAL B 1 32 ? 7.215 27.766 -0.891 1 97.75 32 VAL B CA 1
ATOM 2123 C C . VAL B 1 32 ? 5.793 28.266 -1.159 1 97.75 32 VAL B C 1
ATOM 2125 O O . VAL B 1 32 ? 5.582 29.422 -1.509 1 97.75 32 VAL B O 1
ATOM 2128 N N . ILE B 1 33 ? 4.863 27.375 -0.998 1 97.25 33 ILE B N 1
ATOM 2129 C CA . ILE B 1 33 ? 3.473 27.688 -1.294 1 97.25 33 ILE B CA 1
ATOM 2130 C C . ILE B 1 33 ? 2.615 27.469 -0.051 1 97.25 33 ILE B C 1
ATOM 2132 O O . ILE B 1 33 ? 2.811 26.484 0.677 1 97.25 33 ILE B O 1
ATOM 2136 N N . SER B 1 34 ? 1.736 28.406 0.164 1 98.5 34 SER B N 1
ATOM 2137 C CA . SER B 1 34 ? 0.711 28.234 1.188 1 98.5 34 SER B CA 1
ATOM 2138 C C . SER B 1 34 ? -0.523 27.547 0.624 1 98.5 34 SER B C 1
ATOM 2140 O O . SER B 1 34 ? -0.939 27.828 -0.503 1 98.5 34 SER B O 1
ATOM 2142 N N . THR B 1 35 ? -1.021 26.656 1.396 1 98.19 35 THR B N 1
ATOM 2143 C CA . THR B 1 35 ? -2.195 25.906 0.957 1 98.19 35 THR B CA 1
ATOM 2144 C C . THR B 1 35 ? -3.35 26.094 1.938 1 98.19 35 THR B C 1
ATOM 2146 O O . THR B 1 35 ? -3.129 26.312 3.133 1 98.19 35 THR B O 1
ATOM 2149 N N . LYS B 1 36 ? -4.57 25.984 1.353 1 98 36 LYS B N 1
ATOM 2150 C CA . LYS B 1 36 ? -5.793 26 2.148 1 98 36 LYS B CA 1
ATOM 2151 C C . LYS B 1 36 ? -6.484 24.641 2.121 1 98 36 LYS B C 1
ATOM 2153 O O . LYS B 1 36 ? -6.18 23.797 1.271 1 98 36 LYS B O 1
ATOM 2158 N N . LYS B 1 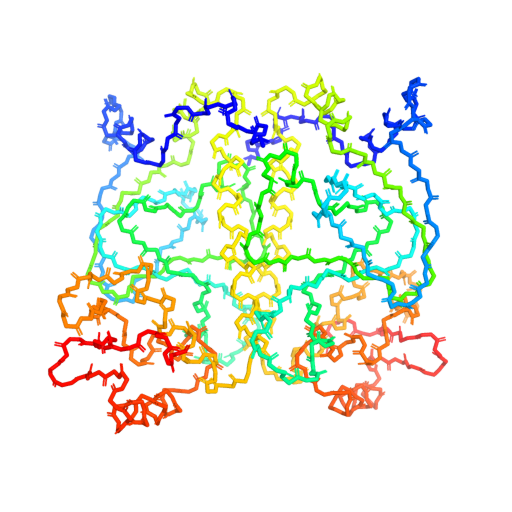37 ? -7.422 24.578 3.035 1 97.44 37 LYS B N 1
ATOM 2159 C CA . LYS B 1 37 ? -8.164 23.328 3.123 1 97.44 37 LYS B CA 1
ATOM 2160 C C . LYS B 1 37 ? -8.797 22.953 1.782 1 97.44 37 LYS B C 1
ATOM 2162 O O . LYS B 1 37 ? -9.445 23.797 1.152 1 97.44 37 LYS B O 1
ATOM 2167 N N . GLY B 1 38 ? -8.484 21.703 1.354 1 95.62 38 GLY B N 1
ATOM 2168 C CA . GLY B 1 38 ? -9.141 21.203 0.157 1 95.62 38 GLY B CA 1
ATOM 2169 C C . GLY B 1 38 ? -8.281 21.328 -1.088 1 95.62 38 GLY B C 1
ATOM 2170 O O . GLY B 1 38 ? -8.562 20.688 -2.109 1 95.62 38 GLY B O 1
ATOM 2171 N N . GLU B 1 39 ? -7.281 22.172 -1.045 1 96.94 39 GLU B N 1
ATOM 2172 C CA . GLU B 1 39 ? -6.418 22.344 -2.211 1 96.94 39 GLU B CA 1
ATOM 2173 C C . GLU B 1 39 ? -5.656 21.062 -2.533 1 96.94 39 GLU B C 1
ATOM 2175 O O . GLU B 1 39 ? -5.117 20.422 -1.636 1 96.94 39 GLU B O 1
ATOM 2180 N N . VAL B 1 40 ? -5.652 20.719 -3.842 1 94.94 40 VAL B N 1
ATOM 2181 C CA . VAL B 1 40 ? -5.012 19.484 -4.293 1 94.94 40 VAL B CA 1
ATOM 2182 C C . VAL B 1 40 ? -3.695 19.812 -4.996 1 94.94 40 VAL B C 1
ATOM 2184 O O . VAL B 1 40 ? -3.639 20.734 -5.824 1 94.94 40 VAL B O 1
ATOM 2187 N N . LEU B 1 41 ? -2.662 19.156 -4.613 1 95.38 41 LEU B N 1
ATOM 2188 C CA . LEU B 1 41 ? -1.342 19.281 -5.223 1 95.38 41 LEU B CA 1
ATOM 2189 C C . LEU B 1 41 ? -0.995 18.031 -6.035 1 95.38 41 LEU B C 1
ATOM 2191 O O . LEU B 1 41 ? -1.034 16.922 -5.52 1 95.38 41 LEU B O 1
ATOM 2195 N N . GLU B 1 42 ? -0.599 18.297 -7.316 1 93.19 42 GLU B N 1
ATOM 2196 C CA . GLU B 1 42 ? -0.265 17.219 -8.25 1 93.19 42 GLU B CA 1
ATOM 2197 C C . GLU B 1 42 ? 1.239 17.156 -8.492 1 93.19 42 GLU B C 1
ATOM 2199 O O . GLU B 1 42 ? 1.86 18.156 -8.844 1 93.19 42 GLU B O 1
ATOM 2204 N N . SER B 1 43 ? 1.721 15.945 -8.234 1 93 43 SER B N 1
ATOM 2205 C CA . SER B 1 43 ? 3.143 15.773 -8.516 1 93 43 SER B CA 1
ATOM 2206 C C . SER B 1 43 ? 3.398 15.68 -10.016 1 93 43 SER B C 1
ATOM 2208 O O . SER B 1 43 ? 4.363 16.266 -10.523 1 93 43 SER B O 1
ATOM 2210 N N . LEU B 1 44 ? 2.535 14.938 -10.68 1 87.06 44 LEU B N 1
ATOM 2211 C CA . LEU B 1 44 ? 2.621 14.828 -12.133 1 87.06 44 LEU B CA 1
ATOM 2212 C C . LEU B 1 44 ? 1.638 15.773 -12.812 1 87.06 44 LEU B C 1
ATOM 2214 O O . LEU B 1 44 ? 0.437 15.734 -12.531 1 87.06 44 LEU B O 1
ATOM 2218 N N . SER B 1 45 ? 2.213 16.734 -13.562 1 82.94 45 SER B N 1
ATOM 2219 C CA . SER B 1 45 ? 1.387 17.688 -14.312 1 82.94 45 SER B CA 1
ATOM 2220 C C . SER B 1 45 ? 1.964 17.953 -15.695 1 82.94 45 SER B C 1
ATOM 2222 O O . SER B 1 45 ? 3.127 17.641 -15.961 1 82.94 45 SER B O 1
ATOM 2224 N N . PRO B 1 46 ? 1.147 18.422 -16.547 1 82.12 46 PRO B N 1
ATOM 2225 C CA . PRO B 1 46 ? 1.661 18.781 -17.875 1 82.12 46 PRO B CA 1
ATOM 2226 C C . PRO B 1 46 ? 2.795 19.797 -17.812 1 82.12 46 PRO B C 1
ATOM 2228 O O . PRO B 1 46 ? 3.66 19.812 -18.688 1 82.12 46 PRO B O 1
ATOM 2231 N N . ALA B 1 47 ? 2.807 20.688 -16.797 1 81.56 47 ALA B N 1
ATOM 2232 C CA . ALA B 1 47 ? 3.826 21.719 -16.641 1 81.56 47 ALA B CA 1
ATOM 2233 C C . ALA B 1 47 ? 5.145 21.125 -16.156 1 81.56 47 ALA B C 1
ATOM 2235 O O . ALA B 1 47 ? 6.188 21.781 -16.219 1 81.56 47 ALA B O 1
ATOM 2236 N N . GLY B 1 48 ? 5.074 19.938 -15.703 1 87.19 48 GLY B N 1
ATOM 2237 C CA . GLY B 1 48 ? 6.266 19.25 -15.211 1 87.19 48 GLY B CA 1
ATOM 2238 C C . GLY B 1 48 ? 6.023 18.453 -13.953 1 87.19 48 GLY B C 1
ATOM 2239 O O . GLY B 1 48 ? 4.926 18.484 -13.391 1 87.19 48 GLY B O 1
ATOM 2240 N N . THR B 1 49 ? 7.055 17.766 -13.594 1 92.56 49 THR B N 1
ATOM 2241 C CA . THR B 1 49 ? 6.98 16.922 -12.414 1 92.56 49 THR B CA 1
ATOM 2242 C C . THR B 1 49 ? 7.547 17.641 -11.195 1 92.56 49 THR B C 1
ATOM 2244 O O . THR B 1 49 ? 8.625 18.234 -11.258 1 92.56 49 THR B O 1
ATOM 2247 N N . LYS B 1 50 ? 6.766 17.609 -10.109 1 95.31 50 LYS B N 1
ATOM 2248 C CA . LYS B 1 50 ? 7.156 18.297 -8.875 1 95.31 50 LYS B CA 1
ATOM 2249 C C . LYS B 1 50 ? 7.16 17.328 -7.691 1 95.31 50 LYS B C 1
ATOM 2251 O O . LYS B 1 50 ? 6.406 16.359 -7.676 1 95.31 50 LYS B O 1
ATOM 2256 N N . VAL B 1 51 ? 8.039 17.625 -6.805 1 97.12 51 VAL B N 1
ATOM 2257 C CA . VAL B 1 51 ? 8.062 16.953 -5.508 1 97.12 51 VAL B CA 1
ATOM 2258 C C . VAL B 1 51 ? 7.75 17.969 -4.402 1 97.12 51 VAL B C 1
ATOM 2260 O O . VAL B 1 51 ? 8.172 19.125 -4.469 1 97.12 51 VAL B O 1
ATOM 2263 N N . TYR B 1 52 ? 7.066 17.516 -3.406 1 98.38 52 TYR B N 1
ATOM 2264 C CA . TYR B 1 52 ? 6.66 18.406 -2.328 1 98.38 52 TYR B CA 1
ATOM 2265 C C . TYR B 1 52 ? 7.246 17.953 -0.996 1 98.38 52 TYR B C 1
ATOM 2267 O O . TYR B 1 52 ? 7.258 16.766 -0.684 1 98.38 52 TYR B O 1
ATOM 2275 N N . PHE B 1 53 ? 7.742 18.906 -0.257 1 98.38 53 PHE B N 1
ATOM 2276 C CA . PHE B 1 53 ? 8.117 18.719 1.14 1 98.38 53 PHE B CA 1
ATOM 2277 C C . PHE B 1 53 ? 7.176 19.484 2.059 1 98.38 53 PHE B C 1
ATOM 2279 O O . PHE B 1 53 ? 6.988 20.688 1.892 1 98.38 53 PHE B O 1
ATOM 2286 N N . VAL B 1 54 ? 6.625 18.781 3.025 1 98.56 54 VAL B N 1
ATOM 2287 C CA . VAL B 1 54 ? 5.684 19.438 3.928 1 98.56 54 VAL B CA 1
ATOM 2288 C C . VAL B 1 54 ? 6.449 20.25 4.977 1 98.56 54 VAL B C 1
ATOM 2290 O O . VAL B 1 54 ? 7.27 19.688 5.715 1 98.56 54 VAL B O 1
ATOM 2293 N N . LEU B 1 55 ? 6.148 21.531 4.996 1 98.44 55 LEU B N 1
ATOM 2294 C CA . LEU B 1 55 ? 6.793 22.406 5.965 1 98.44 55 LEU B CA 1
ATOM 2295 C C . LEU B 1 55 ? 5.91 22.609 7.191 1 98.44 55 LEU B C 1
ATOM 2297 O O . LEU B 1 55 ? 6.414 22.734 8.312 1 98.44 55 LEU B O 1
ATOM 2301 N N . SER B 1 56 ? 4.652 22.672 6.977 1 98.25 56 SER B N 1
ATOM 2302 C CA . SER B 1 56 ? 3.662 22.766 8.047 1 98.25 56 SER B CA 1
ATOM 2303 C C . SER B 1 56 ? 2.289 22.312 7.566 1 98.25 56 SER B C 1
ATOM 2305 O O . SER B 1 56 ? 2.012 22.312 6.363 1 98.25 56 SER B O 1
ATOM 2307 N N . GLY B 1 57 ? 1.451 21.859 8.57 1 98.12 57 GLY B N 1
ATOM 2308 C CA . GLY B 1 57 ? 0.096 21.438 8.258 1 98.12 57 GLY B CA 1
ATOM 2309 C C . GLY B 1 57 ? -0.043 19.938 8.117 1 98.12 57 GLY B C 1
ATOM 2310 O O . GLY B 1 57 ? 0.926 19.203 8.297 1 98.12 57 GLY B O 1
ATOM 2311 N N . ILE B 1 58 ? -1.319 19.531 7.914 1 98.56 58 ILE B N 1
ATOM 2312 C CA . ILE B 1 58 ? -1.65 18.125 7.715 1 98.56 58 ILE B CA 1
ATOM 2313 C C . ILE B 1 58 ? -2.217 17.938 6.309 1 98.56 58 ILE B C 1
ATOM 2315 O O . ILE B 1 58 ? -3.061 18.703 5.855 1 98.56 58 ILE B O 1
ATOM 2319 N N . TYR B 1 59 ? -1.7 16.922 5.652 1 98.38 59 TYR B N 1
ATOM 2320 C CA . TYR B 1 59 ? -2.127 16.609 4.293 1 98.38 59 TYR B CA 1
ATOM 2321 C C . TYR B 1 59 ? -2.578 15.156 4.188 1 98.38 59 TYR B C 1
ATOM 2323 O O . TYR B 1 59 ? -2.189 14.32 5.004 1 98.38 59 TYR B O 1
ATOM 2331 N N . GLY B 1 60 ? -3.451 14.891 3.24 1 97.5 60 GLY B N 1
ATOM 2332 C CA . GLY B 1 60 ? -3.861 13.539 2.916 1 97.5 60 GLY B CA 1
ATOM 2333 C C . GLY B 1 60 ? -3.447 13.109 1.521 1 97.5 60 GLY B C 1
ATOM 2334 O O . GLY B 1 60 ? -3.547 13.883 0.57 1 97.5 60 GLY B O 1
ATOM 2335 N N . MET B 1 61 ? -2.877 11.953 1.472 1 97.19 61 MET B N 1
ATOM 2336 C CA . MET B 1 61 ? -2.633 11.336 0.169 1 97.19 61 MET B CA 1
ATOM 2337 C C . MET B 1 61 ? -3.898 10.68 -0.368 1 97.19 61 MET B C 1
ATOM 2339 O O . MET B 1 61 ? -4.535 9.883 0.329 1 97.19 61 MET B O 1
ATOM 2343 N N . ILE B 1 62 ? -4.234 11.031 -1.621 1 95.06 62 ILE B N 1
ATOM 2344 C CA . ILE B 1 62 ? -5.477 10.555 -2.227 1 95.06 62 ILE B CA 1
ATOM 2345 C C . ILE B 1 62 ? -5.156 9.703 -3.453 1 95.06 62 ILE B C 1
ATOM 2347 O O . ILE B 1 62 ? -4.352 10.102 -4.301 1 95.06 62 ILE B O 1
ATOM 2351 N N . VAL B 1 63 ? -5.766 8.523 -3.492 1 92.06 63 VAL B N 1
ATOM 2352 C CA . VAL B 1 63 ? -5.656 7.688 -4.68 1 92.06 63 VAL B CA 1
ATOM 2353 C C . VAL B 1 63 ? -6.891 7.875 -5.559 1 92.06 63 VAL B C 1
ATOM 2355 O O . VAL B 1 63 ? -8.023 7.746 -5.08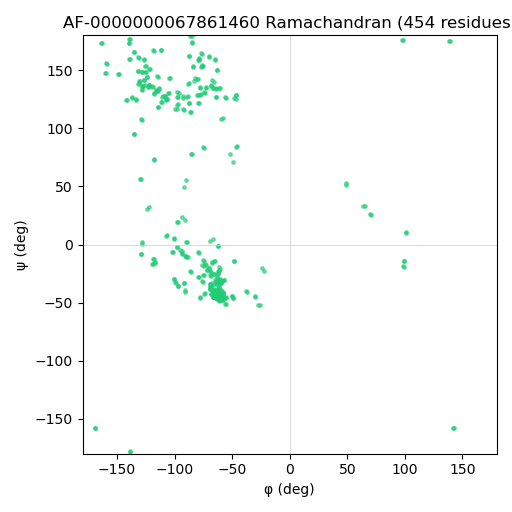6 1 92.06 63 VAL B O 1
ATOM 2358 N N . GLU B 1 64 ? -6.715 8.336 -6.836 1 78.69 64 GLU B N 1
ATOM 2359 C CA . GLU B 1 64 ? -7.828 8.734 -7.695 1 78.69 64 GLU B CA 1
ATOM 2360 C C . GLU B 1 64 ? -8.508 7.512 -8.312 1 78.69 64 GLU B C 1
ATOM 2362 O O . GLU B 1 64 ? -7.852 6.527 -8.648 1 78.69 64 GLU B O 1
ATOM 2367 N N . GLU B 1 65 ? -9.789 7.734 -8.352 1 63.75 65 GLU B N 1
ATOM 2368 C CA . GLU B 1 65 ? -10.617 6.723 -9 1 63.75 65 GLU B CA 1
ATOM 2369 C C . GLU B 1 65 ? -10.641 6.922 -10.516 1 63.75 65 GLU B C 1
ATOM 2371 O O . GLU B 1 65 ? -10.375 8.023 -11 1 63.75 65 GLU B O 1
ATOM 2376 N N . ASP B 1 66 ? -10.602 5.887 -11.352 1 56.91 66 ASP B N 1
ATOM 2377 C CA . ASP B 1 66 ? -10.734 6.023 -12.797 1 56.91 66 ASP B CA 1
ATOM 2378 C C . ASP B 1 66 ? -11.914 6.93 -13.156 1 56.91 66 ASP B C 1
ATOM 2380 O O . ASP B 1 66 ? -12.922 6.957 -12.445 1 56.91 66 ASP B O 1
ATOM 2384 N N . ALA B 1 67 ? -11.586 8.016 -13.984 1 46.72 67 ALA B N 1
ATOM 2385 C CA . ALA B 1 67 ? -12.523 9.016 -14.492 1 46.72 67 ALA B CA 1
ATOM 2386 C C . ALA B 1 67 ? -13.914 8.422 -14.68 1 46.72 67 ALA B C 1
ATOM 2388 O O . ALA B 1 67 ? -14.914 9.148 -14.711 1 46.72 67 ALA B O 1
ATOM 2389 N N . GLU B 1 68 ? -13.961 7.219 -15.281 1 43.66 68 GLU B N 1
ATOM 2390 C CA . GLU B 1 68 ? -15.281 6.766 -15.695 1 43.66 68 GLU B CA 1
ATOM 2391 C C . GLU B 1 68 ? -16.219 6.641 -14.5 1 43.66 68 GLU B C 1
ATOM 2393 O O . GLU B 1 68 ? -17.391 6.262 -14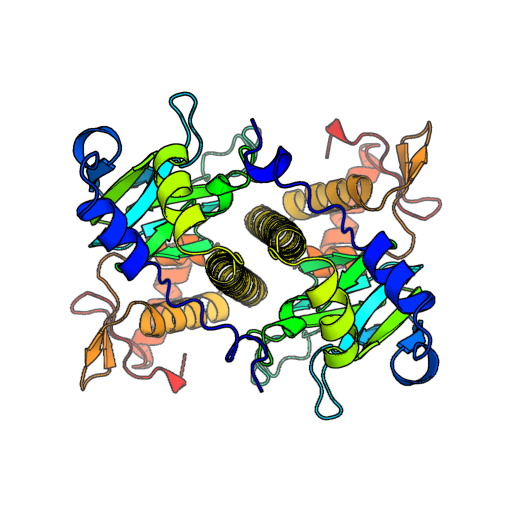.656 1 43.66 68 GLU B O 1
ATOM 2398 N N . MET B 1 69 ? -15.625 6.535 -13.461 1 44.09 69 MET B N 1
ATOM 2399 C CA . MET B 1 69 ? -16.641 6.391 -12.422 1 44.09 69 MET B CA 1
ATOM 2400 C C . MET B 1 69 ? -17.328 7.723 -12.133 1 44.09 69 MET B C 1
ATOM 2402 O O . MET B 1 69 ? -16.656 8.711 -11.805 1 44.09 69 MET B O 1
ATOM 2406 N N . GLU B 1 70 ? -18.234 7.984 -12.914 1 38.34 70 GLU B N 1
ATOM 2407 C CA . GLU B 1 70 ? -19.141 9.133 -12.891 1 38.34 70 GLU B CA 1
ATOM 2408 C C . GLU B 1 70 ? -19.297 9.688 -11.477 1 38.34 70 GLU B C 1
ATOM 2410 O O . GLU B 1 70 ? -19.859 10.766 -11.289 1 38.34 70 GLU B O 1
ATOM 2415 N N . GLU B 1 71 ? -19.641 8.742 -10.508 1 40.56 71 GLU B N 1
ATOM 2416 C CA . GLU B 1 71 ? -20.422 9.312 -9.406 1 40.56 71 GLU B CA 1
ATOM 2417 C C . GLU B 1 71 ? -19.578 10.258 -8.562 1 40.56 71 GLU B C 1
ATOM 2419 O O . GLU B 1 71 ? -18.359 10.055 -8.422 1 40.56 71 GLU B O 1
ATOM 2424 N N . GLU B 1 72 ? -20.062 11.414 -8.172 1 42.28 72 GLU B N 1
ATOM 2425 C CA . GLU B 1 72 ? -19.875 12.586 -7.324 1 42.28 72 GLU B CA 1
ATOM 2426 C C . GLU B 1 72 ? -18.938 12.281 -6.152 1 42.28 72 GLU B C 1
ATOM 2428 O O . GLU B 1 72 ? -18.516 13.188 -5.43 1 42.28 72 GLU B O 1
ATOM 2433 N N . SER B 1 73 ? -18.75 10.992 -5.695 1 43.97 73 SER B N 1
ATOM 2434 C CA . SER B 1 73 ? -18.203 10.812 -4.352 1 43.97 73 SER B CA 1
ATOM 2435 C C . SER B 1 73 ? -16.688 10.664 -4.379 1 43.97 73 SER B C 1
ATOM 2437 O O . SER B 1 73 ? -16.156 9.672 -3.896 1 43.97 73 SER B O 1
ATOM 2439 N N . CYS B 1 74 ? -15.961 11.086 -5.285 1 47.12 74 CYS B N 1
ATOM 2440 C CA . CYS B 1 74 ? -14.516 11.094 -5.465 1 47.12 74 CYS B CA 1
ATOM 2441 C C . CYS B 1 74 ? -13.82 11.617 -4.215 1 47.12 74 CYS B C 1
ATOM 2443 O O . CYS B 1 74 ? -12.586 11.648 -4.156 1 47.12 74 CYS B O 1
ATOM 2445 N N . LYS B 1 75 ? -14.539 12.234 -3.289 1 52.09 75 LYS B N 1
ATOM 2446 C CA . LYS B 1 75 ? -14.023 12.891 -2.09 1 52.09 75 LYS B CA 1
ATOM 2447 C C . LYS B 1 75 ? -13.414 11.875 -1.128 1 52.09 75 LYS B C 1
ATOM 2449 O O . LYS B 1 75 ? -12.75 12.242 -0.157 1 52.09 75 LYS B O 1
ATOM 2454 N N . GLU B 1 76 ? -13.266 10.438 -1.42 1 60.84 76 GLU B N 1
ATOM 2455 C CA . GLU B 1 76 ? -13.297 9.508 -0.295 1 60.84 76 GLU B CA 1
ATOM 2456 C C . GLU B 1 76 ? -12.039 8.641 -0.265 1 60.84 76 GLU B C 1
ATOM 2458 O O . GLU B 1 76 ? -11.914 7.754 0.584 1 60.84 76 GLU B O 1
ATOM 2463 N N . CYS B 1 77 ? -10.891 9.32 -0.802 1 85.62 77 CYS B N 1
ATOM 2464 C CA . CYS B 1 77 ? -9.953 8.203 -0.838 1 85.62 77 CYS B CA 1
ATOM 2465 C C . CYS B 1 77 ? -8.633 8.57 -0.169 1 85.62 77 CYS B C 1
ATOM 2467 O O . CYS B 1 77 ? -7.57 8.43 -0.774 1 85.62 77 CYS B O 1
ATOM 2469 N N . ILE B 1 78 ? -8.719 9.008 1.151 1 96 78 ILE B N 1
ATOM 2470 C CA . ILE B 1 78 ? -7.453 9.258 1.834 1 96 78 ILE B CA 1
ATOM 2471 C C . ILE B 1 78 ? -6.824 7.934 2.26 1 96 78 ILE B C 1
ATOM 2473 O O . ILE B 1 78 ? -7.465 7.121 2.926 1 96 78 ILE B O 1
ATOM 2477 N N . VAL B 1 79 ? -5.551 7.746 1.913 1 96.44 79 VAL B N 1
ATOM 2478 C CA . VAL B 1 79 ? -4.938 6.461 2.223 1 96.44 79 VAL B CA 1
ATOM 2479 C C . VAL B 1 79 ? -3.76 6.664 3.172 1 96.44 79 VAL B C 1
ATOM 2481 O O . VAL B 1 79 ? -3.234 5.703 3.738 1 96.44 79 VAL B O 1
ATOM 2484 N N . ARG B 1 80 ? -3.359 7.891 3.332 1 96.88 80 ARG B N 1
ATOM 2485 C CA . ARG B 1 80 ? -2.229 8.227 4.191 1 96.88 80 ARG B CA 1
ATOM 2486 C C . ARG B 1 80 ? -2.268 9.695 4.598 1 96.88 80 ARG B C 1
ATOM 2488 O O . ARG B 1 80 ? -2.734 10.547 3.836 1 96.88 80 ARG B O 1
ATOM 2495 N N . PHE B 1 81 ? -1.773 9.953 5.816 1 98.25 81 PHE B N 1
ATOM 2496 C CA . PHE B 1 81 ? -1.62 11.328 6.266 1 98.25 81 PHE B CA 1
ATOM 2497 C C . PHE B 1 81 ? -0.156 11.75 6.227 1 98.25 81 PHE B C 1
ATOM 2499 O O . PHE B 1 81 ? 0.735 10.953 6.516 1 98.25 81 PHE B O 1
ATOM 2506 N N . LEU B 1 82 ? 0.068 12.984 5.879 1 98.12 82 LEU B N 1
ATOM 2507 C CA . LEU B 1 82 ? 1.402 13.57 5.832 1 98.12 82 LEU B CA 1
ATOM 2508 C C . LEU B 1 82 ? 1.477 14.82 6.707 1 98.12 82 LEU B C 1
ATOM 2510 O O . LEU B 1 82 ? 0.508 15.578 6.797 1 98.12 82 LEU B O 1
ATOM 2514 N N . GLN B 1 83 ? 2.59 14.984 7.297 1 98.06 83 GLN B N 1
ATOM 2515 C CA . GLN B 1 83 ? 2.836 16.125 8.18 1 98.06 83 GLN B CA 1
ATOM 2516 C C . GLN B 1 83 ? 4.234 16.688 7.965 1 98.06 83 GLN B C 1
ATOM 2518 O O . GLN B 1 83 ? 4.957 16.266 7.062 1 98.06 83 GLN B O 1
ATOM 2523 N N . LYS B 1 84 ? 4.555 17.719 8.773 1 97.5 84 LYS B N 1
ATOM 2524 C CA . LYS B 1 84 ? 5.879 18.344 8.703 1 97.5 84 LYS B CA 1
ATOM 2525 C C . LYS B 1 84 ? 6.977 17.281 8.672 1 97.5 84 LYS B C 1
ATOM 2527 O O . LYS B 1 84 ? 6.996 16.375 9.508 1 97.5 84 LYS B O 1
ATOM 2532 N N . GLY B 1 85 ? 7.871 17.391 7.695 1 95.88 85 GLY B N 1
ATOM 2533 C CA . GLY B 1 85 ? 8.984 16.453 7.582 1 95.88 85 GLY B CA 1
ATOM 2534 C C . GLY B 1 85 ? 8.742 15.359 6.562 1 95.88 85 GLY B C 1
ATOM 2535 O O . GLY B 1 85 ? 9.672 14.664 6.16 1 95.88 85 GLY B O 1
ATOM 2536 N N . ASP B 1 86 ? 7.504 15.227 6.16 1 97 86 ASP B N 1
ATOM 2537 C CA . ASP B 1 86 ? 7.168 14.227 5.148 1 97 86 ASP B CA 1
ATOM 2538 C C . ASP B 1 86 ? 7.324 14.797 3.74 1 97 86 ASP B C 1
ATOM 2540 O O . ASP B 1 86 ? 7.465 16.016 3.57 1 97 86 ASP B O 1
ATOM 2544 N N . SER B 1 87 ? 7.406 13.922 2.766 1 97.81 87 SER B N 1
ATOM 2545 C CA . SER B 1 87 ? 7.492 14.305 1.36 1 97.81 87 SER B CA 1
ATOM 2546 C C . SER B 1 87 ? 6.418 13.609 0.53 1 97.81 87 SER B C 1
ATOM 2548 O O . SER B 1 87 ? 5.812 12.633 0.983 1 97.81 87 SER B O 1
ATOM 2550 N N . PHE B 1 88 ? 6.152 14.164 -0.575 1 97.56 88 PHE B N 1
ATOM 2551 C CA . PHE B 1 88 ? 5.227 13.586 -1.543 1 97.56 88 PHE B CA 1
ATOM 2552 C C . PHE B 1 88 ? 5.777 13.703 -2.959 1 97.56 88 PHE B C 1
ATOM 2554 O O . PHE B 1 88 ? 6.203 14.789 -3.375 1 97.56 88 PHE B O 1
ATOM 2561 N N . GLY B 1 89 ? 5.828 12.539 -3.635 1 95.88 89 GLY B N 1
ATOM 2562 C CA . GLY B 1 89 ? 6.156 12.562 -5.051 1 95.88 89 GLY B CA 1
ATOM 2563 C C . GLY B 1 89 ? 7.598 12.188 -5.332 1 95.88 89 GLY B C 1
ATOM 2564 O O . GLY B 1 89 ? 8.055 12.266 -6.477 1 95.88 89 GLY B O 1
ATOM 2565 N N . LEU B 1 90 ? 8.328 11.711 -4.383 1 94.81 90 LEU B N 1
ATOM 2566 C CA . LEU B 1 90 ? 9.742 11.398 -4.555 1 94.81 90 LEU B CA 1
ATOM 2567 C C . LEU B 1 90 ? 9.938 10.289 -5.578 1 94.81 90 LEU B C 1
ATOM 2569 O O . LEU B 1 90 ? 10.953 10.242 -6.27 1 94.81 90 LEU B O 1
ATOM 2573 N N . TYR B 1 91 ? 8.977 9.391 -5.656 1 91.5 91 TYR B N 1
ATOM 2574 C CA . TYR B 1 91 ? 9.117 8.289 -6.602 1 91.5 91 TYR B CA 1
ATOM 2575 C C . TYR B 1 91 ? 9.117 8.797 -8.039 1 91.5 91 TYR B C 1
ATOM 2577 O O . TYR B 1 91 ? 9.562 8.094 -8.945 1 91.5 91 TYR B O 1
ATOM 2585 N N . HIS B 1 92 ? 8.734 9.977 -8.25 1 91.44 92 HIS B N 1
ATOM 2586 C CA . HIS B 1 92 ? 8.734 10.547 -9.594 1 91.44 92 HIS B CA 1
ATOM 2587 C C . HIS B 1 92 ? 10.133 10.992 -10.008 1 91.44 92 HIS B C 1
ATOM 2589 O O . HIS B 1 92 ? 10.344 11.414 -11.148 1 91.44 92 HIS B O 1
ATOM 2595 N N . LEU B 1 93 ? 11.055 10.945 -9.094 1 90.38 93 LEU B N 1
ATOM 2596 C CA . LEU B 1 93 ? 12.445 11.094 -9.5 1 90.38 93 LEU B CA 1
ATOM 2597 C C . LEU B 1 93 ? 12.867 9.977 -10.445 1 90.38 93 LEU B C 1
ATOM 2599 O O . LEU B 1 93 ? 13.781 10.148 -11.25 1 90.38 93 LEU B O 1
ATOM 2603 N N . PHE B 1 94 ? 12.086 8.875 -10.32 1 88.5 94 PHE B N 1
ATOM 2604 C CA . PHE B 1 94 ? 12.5 7.695 -11.07 1 88.5 94 PHE B CA 1
ATOM 2605 C C . PHE B 1 94 ? 11.43 7.285 -12.07 1 88.5 94 PHE B C 1
ATOM 2607 O O . PHE B 1 94 ? 11.703 6.543 -13.016 1 88.5 94 PHE B O 1
ATOM 2614 N N . TYR B 1 95 ? 10.25 7.797 -11.859 1 87.69 95 TYR B N 1
ATOM 2615 C CA . TYR B 1 95 ? 9.133 7.383 -12.703 1 87.69 95 TYR B CA 1
ATOM 2616 C C . TYR B 1 95 ? 8.336 8.586 -13.18 1 87.69 95 TYR B C 1
ATOM 2618 O O . TYR B 1 95 ? 7.762 9.32 -12.367 1 87.69 95 TYR B O 1
ATOM 2626 N N . ASP B 1 96 ? 8.219 8.672 -14.461 1 84.12 96 ASP B N 1
ATOM 2627 C CA . ASP B 1 96 ? 7.488 9.805 -15.023 1 84.12 96 ASP B CA 1
ATOM 2628 C C . ASP B 1 96 ? 5.996 9.492 -15.148 1 84.12 96 ASP B C 1
ATOM 2630 O O . ASP B 1 96 ? 5.207 10.359 -15.531 1 84.12 96 ASP B O 1
ATOM 2634 N N . GLU B 1 97 ? 5.699 8.266 -14.961 1 85.81 97 GLU B N 1
ATOM 2635 C CA . GLU B 1 97 ? 4.309 7.828 -14.922 1 85.81 97 GLU B CA 1
ATOM 2636 C C . GLU B 1 97 ? 4.035 6.965 -13.695 1 85.81 97 GLU B C 1
ATOM 2638 O O . GLU B 1 97 ? 4.918 6.23 -13.242 1 85.81 97 GLU B O 1
ATOM 2643 N N . TRP B 1 98 ? 2.953 7.23 -13.234 1 87.5 98 TRP B N 1
ATOM 2644 C CA . TRP B 1 98 ? 2.564 6.445 -12.07 1 87.5 98 TRP B CA 1
ATOM 2645 C C . TRP B 1 98 ? 1.08 6.098 -12.117 1 87.5 98 TRP B C 1
ATOM 2647 O O . TRP B 1 98 ? 0.237 6.977 -12.305 1 87.5 98 TRP B O 1
ATOM 2657 N N . SER B 1 99 ? 0.832 4.848 -12.039 1 88.75 99 SER B N 1
ATOM 2658 C CA . SER B 1 99 ? -0.542 4.359 -11.977 1 88.75 99 SER B CA 1
ATOM 2659 C C . SER B 1 99 ? -0.734 3.404 -10.797 1 88.75 99 SER B C 1
ATOM 2661 O O . SER B 1 99 ? 0.104 2.533 -10.555 1 88.75 99 SER B O 1
ATOM 2663 N N . PRO B 1 100 ? -1.873 3.582 -10.07 1 90.38 100 PRO B N 1
ATOM 2664 C CA . PRO B 1 100 ? -2.926 4.59 -10.219 1 90.38 100 PRO B CA 1
ATOM 2665 C C . PRO B 1 100 ? -2.465 5.988 -9.82 1 90.38 100 PRO B C 1
ATOM 2667 O O . PRO B 1 100 ? -1.438 6.137 -9.148 1 90.38 100 PRO B O 1
ATOM 2670 N N . HIS B 1 101 ? -3.203 6.926 -10.273 1 90.38 101 HIS B N 1
ATOM 2671 C CA . HIS B 1 101 ? -2.875 8.312 -9.977 1 90.38 101 HIS B CA 1
ATOM 2672 C C . HIS B 1 101 ? -3.041 8.617 -8.492 1 90.38 101 HIS B C 1
ATOM 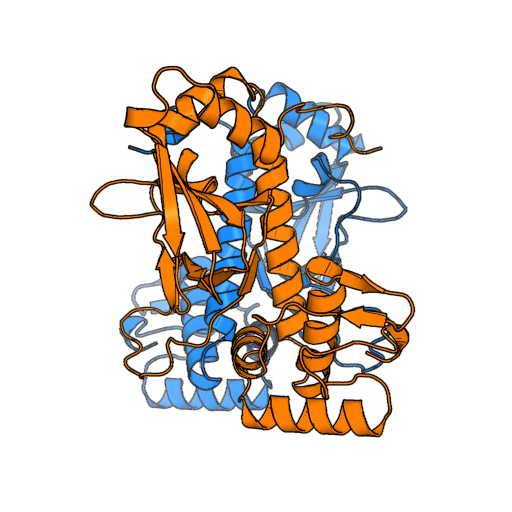2674 O O . HIS B 1 101 ? -4.02 8.188 -7.871 1 90.38 101 HIS B O 1
ATOM 2680 N N . VAL B 1 102 ? -2.064 9.305 -7.926 1 92.62 102 VAL B N 1
ATOM 2681 C CA . VAL B 1 102 ? -2.086 9.703 -6.523 1 92.62 102 VAL B CA 1
ATOM 2682 C C . VAL B 1 102 ? -1.856 11.211 -6.418 1 92.62 102 VAL B C 1
ATOM 2684 O O . VAL B 1 102 ? -1.036 11.773 -7.145 1 92.62 102 VAL B O 1
ATOM 2687 N N . SER B 1 103 ? -2.545 11.867 -5.52 1 94.19 103 SER B N 1
ATOM 2688 C CA . SER B 1 103 ? -2.393 13.297 -5.262 1 94.19 103 SER B CA 1
ATOM 2689 C C . SER B 1 103 ? -2.336 13.578 -3.764 1 94.19 103 SER B C 1
ATOM 2691 O O . SER B 1 103 ? -2.561 12.688 -2.945 1 94.19 103 SER B O 1
ATOM 2693 N N . MET B 1 104 ? -1.916 14.75 -3.445 1 96.25 104 MET B N 1
ATOM 2694 C CA . MET B 1 104 ? -1.89 15.211 -2.061 1 96.25 104 MET B CA 1
ATOM 2695 C C . MET B 1 104 ? -2.879 16.359 -1.85 1 96.25 104 MET B C 1
ATOM 2697 O O . MET B 1 104 ? -2.973 17.266 -2.676 1 96.25 104 MET B O 1
ATOM 2701 N N . GLN B 1 105 ? -3.645 16.281 -0.782 1 96.81 105 GLN B N 1
ATOM 2702 C CA . GLN B 1 105 ? -4.641 17.312 -0.491 1 96.81 105 GLN B CA 1
ATOM 2703 C C . GLN B 1 105 ? -4.398 17.938 0.88 1 96.81 105 GLN B C 1
ATOM 2705 O O . GLN B 1 105 ? -4.156 17.219 1.858 1 96.81 105 GLN B O 1
ATOM 2710 N N . SER B 1 106 ? -4.496 19.266 0.914 1 98.19 106 SER B N 1
ATOM 2711 C CA . SER B 1 106 ? -4.391 19.953 2.191 1 98.19 106 SER B CA 1
ATOM 2712 C C . SER B 1 106 ? -5.648 19.766 3.031 1 98.19 106 SER B C 1
ATOM 2714 O O . SER B 1 106 ? -6.762 19.953 2.537 1 98.19 106 SER B O 1
ATOM 2716 N N . LEU B 1 107 ? -5.473 19.391 4.273 1 98.06 107 LEU B N 1
ATOM 2717 C CA . LEU B 1 107 ? -6.621 19.172 5.145 1 98.06 107 LEU B CA 1
ATOM 2718 C C . LEU B 1 107 ? -6.883 20.391 6.023 1 98.06 107 LEU B C 1
ATOM 2720 O O . LEU B 1 107 ? -7.816 20.391 6.824 1 98.06 107 LEU B O 1
ATOM 2724 N N . GLY B 1 108 ? -6.098 21.375 5.938 1 97.56 108 GLY B N 1
ATOM 2725 C CA . GLY B 1 108 ? -6.164 22.656 6.617 1 97.56 108 GLY B CA 1
ATOM 2726 C C . GLY B 1 108 ? -5.191 23.688 6.059 1 97.56 108 GLY B C 1
ATOM 2727 O O . GLY B 1 108 ? -4.836 23.625 4.879 1 97.56 108 GLY B O 1
ATOM 2728 N N . HIS B 1 109 ? -4.871 24.656 6.848 1 97.62 109 HIS B N 1
ATOM 2729 C CA . HIS B 1 109 ? -3.811 25.578 6.461 1 97.62 109 HIS B CA 1
ATOM 2730 C C . HIS B 1 109 ? -2.441 24.906 6.57 1 97.62 109 HIS B C 1
ATOM 2732 O O . HIS B 1 109 ? -2.182 24.156 7.512 1 97.62 109 HIS B O 1
ATOM 2738 N N . GLY B 1 110 ? -1.667 25.141 5.531 1 98.19 110 GLY B N 1
ATOM 2739 C CA . GLY B 1 110 ? -0.326 24.578 5.57 1 98.19 110 GLY B CA 1
ATOM 2740 C C . GLY B 1 110 ? 0.614 25.203 4.562 1 98.19 110 GLY B C 1
ATOM 2741 O O . GLY B 1 110 ? 0.221 26.109 3.822 1 98.19 110 GLY B O 1
ATOM 2742 N N . GLU B 1 111 ? 1.878 24.797 4.672 1 98.69 111 GLU B N 1
ATOM 2743 C CA . GLU B 1 111 ? 2.924 25.25 3.756 1 98.69 111 GLU B CA 1
ATOM 2744 C C . GLU B 1 111 ? 3.738 24.062 3.236 1 98.69 111 GLU B C 1
ATOM 2746 O O . GLU B 1 111 ? 4.062 23.141 3.992 1 98.69 111 GLU B O 1
ATOM 2751 N N . VAL B 1 112 ? 4.039 24.109 1.954 1 98.62 112 VAL B N 1
ATOM 2752 C CA . VAL B 1 112 ? 4.887 23.094 1.348 1 98.62 112 VAL B CA 1
ATOM 2753 C C . VAL B 1 112 ? 5.98 23.75 0.514 1 98.62 112 VAL B C 1
ATOM 2755 O O . VAL B 1 112 ? 5.805 24.859 0.02 1 98.62 112 VAL B O 1
ATOM 2758 N N . MET B 1 113 ? 7.086 23.094 0.446 1 98.44 113 MET B N 1
ATOM 2759 C CA . MET B 1 113 ? 8.094 23.453 -0.551 1 98.44 113 MET B CA 1
ATOM 2760 C C . MET B 1 113 ? 7.906 22.625 -1.824 1 98.44 113 MET B C 1
ATOM 2762 O O . MET B 1 113 ? 7.953 21.391 -1.789 1 98.44 113 MET B O 1
ATOM 2766 N N . GLU B 1 114 ? 7.625 23.234 -2.873 1 97.81 114 GLU B N 1
ATOM 2767 C CA . GLU B 1 114 ? 7.551 22.609 -4.195 1 97.81 114 GLU B CA 1
ATOM 2768 C C . GLU B 1 114 ? 8.906 22.641 -4.891 1 97.81 114 GLU B C 1
ATOM 2770 O O . GLU B 1 114 ? 9.547 23.688 -4.98 1 97.81 114 GLU B O 1
ATOM 2775 N N . VAL B 1 115 ? 9.344 21.5 -5.328 1 97.38 115 VAL B N 1
ATOM 2776 C CA . VAL B 1 115 ? 10.664 21.406 -5.934 1 97.38 115 VAL B CA 1
ATOM 2777 C C . VAL B 1 115 ? 10.562 20.719 -7.297 1 97.38 115 VAL B C 1
ATOM 2779 O O . VAL B 1 115 ? 9.898 19.688 -7.438 1 97.38 115 VAL B O 1
ATOM 2782 N N . ASP B 1 116 ? 11.211 21.297 -8.266 1 95.75 116 ASP B N 1
ATOM 2783 C CA . ASP B 1 116 ? 11.305 20.656 -9.57 1 95.75 116 ASP B CA 1
ATOM 2784 C C . ASP B 1 116 ? 12.008 19.312 -9.469 1 95.75 116 ASP B C 1
ATOM 2786 O O . ASP B 1 116 ? 13.062 19.203 -8.844 1 95.75 116 ASP B O 1
ATOM 2790 N N . SER B 1 117 ? 11.469 18.312 -10.102 1 93.88 117 SER B N 1
ATOM 2791 C CA . SER B 1 117 ? 11.953 16.953 -9.93 1 93.88 117 SER B CA 1
ATOM 2792 C C . SER B 1 117 ? 13.359 16.781 -10.492 1 93.88 117 SER B C 1
ATOM 2794 O O . SER B 1 117 ? 14.203 16.109 -9.891 1 93.88 117 SER B O 1
ATOM 2796 N N . ASN B 1 118 ? 13.633 17.375 -11.633 1 90.88 118 ASN B N 1
ATOM 2797 C CA . ASN B 1 118 ? 14.961 17.266 -12.234 1 90.88 118 ASN B CA 1
ATOM 2798 C C . ASN B 1 118 ? 16.016 17.953 -11.375 1 90.88 118 ASN B C 1
ATOM 2800 O O . ASN B 1 118 ? 17.125 17.422 -11.203 1 90.88 118 ASN B O 1
ATOM 2804 N N . PHE B 1 119 ? 15.656 19.094 -10.938 1 94.31 119 PHE B N 1
ATOM 2805 C CA . PHE B 1 119 ? 16.547 19.812 -10.031 1 94.31 119 PHE B CA 1
ATOM 2806 C C . PHE B 1 119 ? 16.812 18.984 -8.773 1 94.31 119 PHE B C 1
ATOM 2808 O O . PHE B 1 119 ? 17.969 18.828 -8.375 1 94.31 119 PHE B O 1
ATOM 2815 N N . LEU B 1 120 ? 15.781 18.422 -8.195 1 95.5 120 LEU B N 1
ATOM 2816 C CA . LEU B 1 120 ? 15.938 17.609 -6.988 1 95.5 120 LEU B CA 1
ATOM 2817 C C . LEU B 1 120 ? 16.797 16.375 -7.262 1 95.5 120 LEU B C 1
ATOM 2819 O O . LEU B 1 120 ? 17.609 15.984 -6.426 1 95.5 120 LEU B O 1
ATOM 2823 N N . PHE B 1 121 ? 16.562 15.828 -8.398 1 92.06 121 PHE B N 1
ATOM 2824 C CA . PHE B 1 121 ? 17.344 14.648 -8.758 1 92.06 121 PHE B CA 1
ATOM 2825 C C . PHE B 1 121 ? 18.828 14.969 -8.812 1 92.06 121 PHE B C 1
ATOM 2827 O O . PHE B 1 121 ? 19.656 14.164 -8.398 1 92.06 121 PHE B O 1
ATOM 2834 N N . SER B 1 122 ? 19.203 16.062 -9.328 1 91.81 122 SER B N 1
ATOM 2835 C CA . SER B 1 122 ? 20.594 16.484 -9.438 1 91.81 122 SER B CA 1
ATOM 2836 C C . SER B 1 122 ? 21.25 16.594 -8.062 1 91.81 122 SER B C 1
ATOM 2838 O O . SER B 1 122 ? 22.438 16.328 -7.914 1 91.81 122 SER B O 1
ATOM 2840 N N . ILE B 1 123 ? 20.484 16.969 -7.07 1 92.12 123 ILE B N 1
ATOM 2841 C CA . ILE B 1 123 ? 20.969 17.062 -5.699 1 92.12 123 ILE B CA 1
ATOM 2842 C C . ILE B 1 123 ? 21.047 15.664 -5.082 1 92.12 123 ILE B C 1
ATOM 2844 O O . ILE B 1 123 ? 22.047 15.289 -4.488 1 92.12 123 ILE B O 1
ATOM 2848 N N . PHE B 1 124 ? 19.969 14.922 -5.309 1 89.75 124 PHE B N 1
ATOM 2849 C CA . PHE B 1 124 ? 19.797 13.586 -4.754 1 89.75 124 PHE B CA 1
ATOM 2850 C C . PHE B 1 124 ? 20.891 12.641 -5.234 1 89.75 124 PHE B C 1
ATOM 2852 O O . PHE B 1 124 ? 21.5 11.93 -4.434 1 89.75 124 PHE B O 1
ATOM 2859 N N . ASP B 1 125 ? 21.156 12.664 -6.52 1 85.25 125 ASP B N 1
ATOM 2860 C CA . ASP B 1 125 ? 22.094 11.742 -7.156 1 85.25 125 ASP B CA 1
ATOM 2861 C C . ASP B 1 125 ? 23.5 11.914 -6.586 1 85.25 125 ASP B C 1
ATOM 2863 O O . ASP B 1 125 ? 24.234 10.938 -6.445 1 85.25 125 ASP B O 1
ATOM 2867 N N . LYS B 1 126 ? 23.844 13.07 -6.215 1 84.38 126 LYS B N 1
ATOM 2868 C CA . LYS B 1 126 ? 25.172 13.367 -5.668 1 84.38 126 LYS B CA 1
ATOM 2869 C C . LYS B 1 126 ? 25.266 12.938 -4.211 1 84.38 126 LYS B C 1
ATOM 2871 O O . LYS B 1 126 ? 26.344 12.555 -3.746 1 84.38 126 LYS B O 1
ATOM 2876 N N . LYS B 1 127 ? 24.156 12.938 -3.572 1 84.5 127 LYS B N 1
ATOM 2877 C CA . LYS B 1 127 ? 24.203 12.742 -2.125 1 84.5 127 LYS B CA 1
ATOM 2878 C C . LYS B 1 127 ? 23.859 11.297 -1.758 1 84.5 127 LYS B C 1
ATOM 2880 O O . LYS B 1 127 ? 24.266 10.805 -0.706 1 84.5 127 LYS B O 1
ATOM 2885 N N . ASP B 1 128 ? 23.062 10.672 -2.533 1 83.69 128 ASP B N 1
ATOM 2886 C CA . ASP B 1 128 ? 22.656 9.289 -2.295 1 83.69 128 ASP B CA 1
ATOM 2887 C C . ASP B 1 128 ? 23.109 8.375 -3.428 1 83.69 128 ASP B C 1
ATOM 2889 O O . ASP B 1 128 ? 22.297 7.754 -4.105 1 83.69 128 ASP B O 1
ATOM 2893 N N . GLU B 1 129 ? 24.344 8.086 -3.494 1 78.56 129 GLU B N 1
ATOM 2894 C CA . GLU B 1 129 ? 24.953 7.375 -4.617 1 78.56 129 GLU B CA 1
ATOM 2895 C C . GLU B 1 129 ? 24.5 5.918 -4.66 1 78.56 129 GLU B C 1
ATOM 2897 O O . GLU B 1 129 ? 24.328 5.344 -5.738 1 78.56 129 GLU B O 1
ATOM 2902 N N . ASN B 1 130 ? 24.156 5.445 -3.574 1 80.62 130 ASN B N 1
ATOM 2903 C CA . ASN B 1 130 ? 23.766 4.039 -3.543 1 80.62 130 ASN B CA 1
ATOM 2904 C C . ASN B 1 130 ? 22.25 3.877 -3.496 1 80.62 130 ASN B C 1
ATOM 2906 O O . ASN B 1 130 ? 21.734 2.754 -3.512 1 80.62 130 ASN B O 1
ATOM 2910 N N . ASN B 1 131 ? 21.5 4.938 -3.367 1 87.12 131 ASN B N 1
ATOM 2911 C CA . ASN B 1 131 ? 20.047 5.02 -3.428 1 87.12 131 ASN B CA 1
ATOM 2912 C C . ASN B 1 131 ? 19.391 4.371 -2.207 1 87.12 131 ASN B C 1
ATOM 2914 O O . ASN B 1 131 ? 18.25 3.91 -2.275 1 87.12 131 ASN B O 1
ATOM 2918 N N . PHE B 1 132 ? 20.172 4.355 -1.144 1 89.12 132 PHE B N 1
ATOM 2919 C CA . PHE B 1 132 ? 19.625 3.793 0.084 1 89.12 132 PHE B CA 1
ATOM 2920 C C . PHE B 1 132 ? 18.531 4.688 0.649 1 89.12 132 PHE B C 1
ATOM 2922 O O . PHE B 1 132 ? 17.547 4.199 1.222 1 89.12 132 PHE B O 1
ATOM 2929 N N . PHE B 1 133 ? 18.719 5.941 0.456 1 92.81 133 PHE B N 1
ATOM 2930 C CA . PHE B 1 133 ? 17.688 6.875 0.911 1 92.81 133 PHE B CA 1
ATOM 2931 C C . PHE B 1 133 ? 16.359 6.594 0.229 1 92.81 133 PHE B C 1
ATOM 2933 O O . PHE B 1 133 ? 15.312 6.539 0.887 1 92.81 133 PHE B O 1
ATOM 2940 N N . MET B 1 134 ? 16.422 6.375 -1.034 1 92.5 134 MET B N 1
ATOM 2941 C CA . MET B 1 134 ? 15.195 6.133 -1.775 1 92.5 134 MET B CA 1
ATOM 2942 C C . MET B 1 134 ? 14.555 4.816 -1.355 1 92.5 134 MET B C 1
ATOM 2944 O O . MET B 1 134 ? 13.328 4.719 -1.253 1 92.5 134 MET B O 1
ATOM 2948 N N . ILE B 1 135 ? 15.344 3.855 -1.146 1 91.75 135 ILE B N 1
ATOM 2949 C CA . ILE B 1 135 ? 14.828 2.574 -0.677 1 91.75 135 ILE B CA 1
ATOM 2950 C C . ILE B 1 135 ? 14.102 2.768 0.654 1 91.75 135 ILE B C 1
ATOM 2952 O O . ILE B 1 135 ? 13.008 2.236 0.855 1 91.75 135 ILE B O 1
ATOM 2956 N N . LYS B 1 136 ? 14.695 3.557 1.496 1 92.19 136 LYS B N 1
ATOM 2957 C CA . LYS B 1 136 ? 14.102 3.834 2.799 1 92.19 136 LYS B CA 1
ATOM 2958 C C . LYS B 1 136 ? 12.766 4.559 2.65 1 92.19 136 LYS B C 1
ATOM 2960 O O . LYS B 1 136 ? 11.797 4.227 3.33 1 92.19 136 LYS B O 1
ATOM 2965 N N . VAL B 1 137 ? 12.75 5.465 1.788 1 93.69 137 VAL B N 1
ATOM 2966 C CA . VAL B 1 137 ? 11.539 6.242 1.545 1 93.69 137 VAL B CA 1
ATOM 2967 C C . VAL B 1 137 ? 10.438 5.328 1.01 1 93.69 137 VAL B C 1
ATOM 2969 O O . VAL B 1 137 ? 9.305 5.359 1.493 1 93.69 137 VAL B O 1
ATOM 2972 N N . MET B 1 138 ? 10.773 4.496 0.127 1 93.75 138 MET B N 1
ATOM 2973 C CA . MET B 1 138 ? 9.797 3.6 -0.479 1 93.75 138 MET B CA 1
ATOM 2974 C C . MET B 1 138 ? 9.32 2.557 0.527 1 93.75 138 MET B C 1
ATOM 2976 O O . MET B 1 138 ? 8.148 2.16 0.509 1 93.75 138 MET B O 1
ATOM 2980 N N . ALA B 1 139 ? 10.234 2.129 1.296 1 93.88 139 ALA B N 1
ATOM 2981 C CA . ALA B 1 139 ? 9.859 1.185 2.348 1 93.88 139 ALA B CA 1
ATOM 2982 C C . ALA B 1 139 ? 8.82 1.789 3.287 1 93.88 139 ALA B C 1
ATOM 2984 O O . ALA B 1 139 ? 7.844 1.129 3.65 1 93.88 139 ALA B O 1
ATOM 2985 N N . GLU B 1 140 ? 9.039 2.986 3.639 1 93.75 140 GLU B N 1
ATOM 2986 C CA . GLU B 1 140 ? 8.094 3.668 4.512 1 93.75 140 GLU B CA 1
ATOM 2987 C C . GLU B 1 140 ? 6.73 3.824 3.838 1 93.75 140 GLU B C 1
ATOM 2989 O O . GLU B 1 140 ? 5.691 3.602 4.461 1 93.75 140 GLU B O 1
ATOM 2994 N N . GLU B 1 141 ? 6.781 4.188 2.568 1 95.56 141 GLU B N 1
ATOM 2995 C CA . GLU B 1 141 ? 5.543 4.297 1.8 1 95.56 141 GLU B CA 1
ATOM 2996 C C . GLU B 1 141 ? 4.809 2.959 1.747 1 95.56 141 GLU B C 1
ATOM 2998 O O . GLU B 1 141 ? 3.586 2.912 1.885 1 95.56 141 GLU B O 1
ATOM 3003 N N . LEU B 1 142 ? 5.535 1.974 1.58 1 96.12 142 LEU B N 1
ATOM 3004 C CA . LEU B 1 142 ? 4.953 0.642 1.473 1 96.12 142 LEU B CA 1
ATOM 3005 C C . LEU B 1 142 ? 4.363 0.197 2.809 1 96.12 142 LEU B C 1
ATOM 3007 O O . LEU B 1 142 ? 3.273 -0.379 2.85 1 96.12 142 LEU B O 1
ATOM 3011 N N . ARG B 1 143 ? 5.07 0.454 3.885 1 94.44 143 ARG B N 1
ATOM 3012 C CA . ARG B 1 143 ? 4.555 0.132 5.211 1 94.44 143 ARG B CA 1
ATOM 3013 C C . ARG B 1 143 ? 3.23 0.843 5.473 1 94.44 143 ARG B C 1
ATOM 3015 O O . ARG B 1 143 ? 2.291 0.244 6 1 94.44 143 ARG B O 1
ATOM 3022 N N . GLU B 1 144 ? 3.193 2.053 5.086 1 95.25 144 GLU B N 1
ATOM 3023 C CA . GLU B 1 144 ? 1.967 2.824 5.262 1 95.25 144 GLU B CA 1
ATOM 3024 C C . GLU B 1 144 ? 0.831 2.254 4.418 1 95.25 144 GLU B C 1
ATOM 3026 O O . GLU B 1 144 ? -0.313 2.188 4.867 1 95.25 144 GLU B O 1
ATOM 3031 N N . ALA B 1 145 ? 1.167 1.859 3.219 1 96 145 ALA B N 1
ATOM 3032 C CA . ALA B 1 145 ? 0.155 1.27 2.346 1 96 145 ALA B CA 1
ATOM 3033 C C . ALA B 1 145 ? -0.359 -0.05 2.914 1 96 145 ALA B C 1
ATOM 3035 O O . ALA B 1 145 ? -1.556 -0.338 2.848 1 96 145 ALA B O 1
ATOM 3036 N N . HIS B 1 146 ? 0.532 -0.838 3.475 1 94.56 146 HIS B N 1
ATOM 3037 C CA . HIS B 1 146 ? 0.131 -2.092 4.105 1 94.56 146 HIS B CA 1
ATOM 3038 C C . HIS B 1 146 ? -0.728 -1.837 5.34 1 94.56 146 HIS B C 1
ATOM 3040 O O . HIS B 1 146 ? -1.677 -2.578 5.605 1 94.56 146 HIS B O 1
ATOM 3046 N N . THR B 1 147 ? -0.375 -0.851 6.082 1 94 147 THR B N 1
ATOM 3047 C CA . THR B 1 147 ? -1.167 -0.474 7.246 1 94 147 THR B CA 1
ATOM 3048 C C . THR B 1 147 ? -2.586 -0.09 6.836 1 94 147 THR B C 1
ATOM 3050 O O . THR B 1 147 ? -3.555 -0.508 7.473 1 94 147 THR B O 1
ATOM 3053 N N . PHE B 1 148 ? -2.648 0.645 5.816 1 95.06 148 PHE B N 1
ATOM 3054 C CA . PHE B 1 148 ? -3.957 1.018 5.297 1 95.06 148 PHE B CA 1
ATOM 3055 C C . PHE B 1 148 ? -4.742 -0.217 4.875 1 95.06 148 PHE B C 1
ATOM 3057 O O . PHE B 1 148 ? -5.934 -0.335 5.176 1 95.06 148 PHE B O 1
ATOM 3064 N N . ALA B 1 149 ? -4.105 -1.067 4.129 1 94.06 149 ALA B N 1
ATOM 3065 C CA . ALA B 1 149 ? -4.758 -2.295 3.688 1 94.06 149 ALA B CA 1
ATOM 3066 C C . ALA B 1 149 ? -5.297 -3.09 4.875 1 94.06 149 ALA B C 1
ATOM 3068 O O . ALA B 1 149 ? -6.434 -3.561 4.852 1 94.06 149 ALA B O 1
ATOM 3069 N N . LYS B 1 150 ? -4.496 -3.213 5.863 1 92.56 150 LYS B N 1
ATOM 3070 C CA . LYS B 1 150 ? -4.906 -3.918 7.074 1 92.56 150 LYS B CA 1
ATOM 3071 C C . LYS B 1 150 ? -6.156 -3.289 7.68 1 92.56 150 LYS B C 1
ATOM 3073 O O . LYS B 1 150 ? -7.102 -3.996 8.047 1 92.56 150 LYS B O 1
ATOM 3078 N N . LEU B 1 151 ? -6.137 -2.027 7.758 1 92.12 151 LEU B N 1
ATOM 3079 C CA . LEU B 1 151 ? -7.266 -1.281 8.297 1 92.12 151 LEU B CA 1
ATOM 3080 C C . LEU B 1 151 ? -8.531 -1.536 7.484 1 92.12 151 LEU B C 1
ATOM 3082 O O . LEU B 1 151 ? -9.617 -1.665 8.047 1 92.12 151 LEU B O 1
ATOM 3086 N N . SER B 1 152 ? -8.391 -1.613 6.223 1 91.38 152 SER B N 1
ATOM 3087 C CA . SER B 1 152 ? -9.531 -1.705 5.316 1 91.38 152 SER B CA 1
ATOM 3088 C C . SER B 1 152 ? -10.266 -3.033 5.48 1 91.38 152 SER B C 1
ATOM 3090 O O . SER B 1 152 ? -11.414 -3.17 5.066 1 91.38 152 SER B O 1
ATOM 3092 N N . PHE B 1 153 ? -9.664 -3.979 6.113 1 91.69 153 PHE B N 1
ATOM 3093 C CA . PHE B 1 153 ? -10.273 -5.297 6.258 1 91.69 153 PHE B CA 1
ATOM 3094 C C . PHE B 1 153 ? -11.047 -5.391 7.566 1 91.69 153 PHE B C 1
ATOM 3096 O O . PHE B 1 153 ? -11.773 -6.363 7.797 1 91.69 153 PHE B O 1
ATOM 3103 N N . LEU B 1 154 ? -10.945 -4.438 8.375 1 90.75 154 LEU B N 1
ATOM 3104 C CA . LEU B 1 154 ? -11.641 -4.434 9.656 1 90.75 154 LEU B CA 1
ATOM 3105 C C . LEU B 1 154 ? -13.102 -4.039 9.477 1 90.75 154 LEU B C 1
ATOM 3107 O O . LEU B 1 154 ? -13.469 -3.432 8.469 1 90.75 154 LEU B O 1
ATOM 3111 N N . LYS B 1 155 ? -13.828 -4.449 10.469 1 91.31 155 LYS B N 1
ATOM 3112 C CA . LYS B 1 155 ? -15.211 -3.973 10.508 1 91.31 155 LYS B CA 1
ATOM 3113 C C . LYS B 1 155 ? -15.266 -2.461 10.711 1 91.31 155 LYS B C 1
ATOM 3115 O O . LYS B 1 155 ? -14.336 -1.87 11.258 1 91.31 155 LYS B O 1
ATOM 3120 N N . LYS B 1 156 ? -16.359 -1.91 10.352 1 92.81 156 LYS B N 1
ATOM 3121 C CA . LYS B 1 156 ? -16.484 -0.459 10.258 1 92.81 156 LYS B CA 1
ATOM 3122 C C . LYS B 1 156 ? -16.125 0.212 11.586 1 92.81 156 LYS B C 1
ATOM 3124 O O . LYS B 1 156 ? -15.289 1.115 11.617 1 92.81 156 LYS B O 1
ATOM 3129 N N . GLU B 1 157 ? -16.703 -0.233 12.656 1 95.81 157 GLU B N 1
ATOM 3130 C CA . GLU B 1 157 ? -16.438 0.39 13.945 1 95.81 157 GLU B CA 1
ATOM 3131 C C . GLU B 1 157 ? -14.977 0.265 14.336 1 95.81 157 GLU B C 1
ATOM 3133 O O . GLU B 1 157 ? -14.352 1.239 14.766 1 95.81 157 GLU B O 1
ATOM 3138 N N . GLU B 1 158 ? -14.492 -0.934 14.18 1 94.69 158 GLU B N 1
ATOM 3139 C CA . GLU B 1 158 ? -13.102 -1.185 14.531 1 94.69 158 GLU B CA 1
ATOM 3140 C C . GLU B 1 158 ? -12.156 -0.356 13.672 1 94.69 158 GLU B C 1
ATOM 3142 O O . GLU B 1 158 ? -11.117 0.108 14.148 1 94.69 158 GLU B O 1
ATOM 3147 N N . ARG B 1 159 ? -12.508 -0.238 12.445 1 94.94 159 ARG B N 1
ATOM 3148 C CA . ARG B 1 159 ? -11.719 0.565 11.516 1 94.94 159 ARG B CA 1
ATOM 3149 C C . ARG 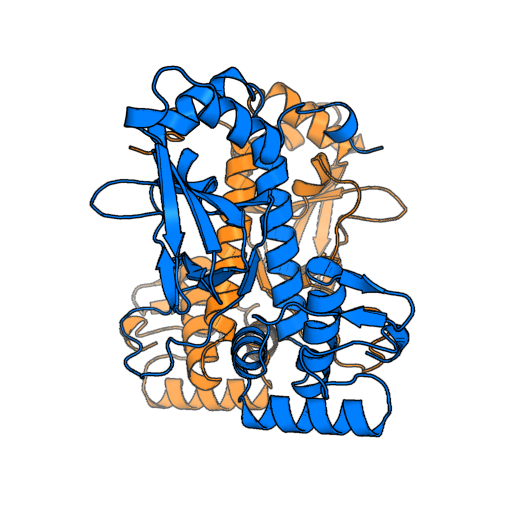B 1 159 ? -11.609 2.01 11.992 1 94.94 159 ARG B C 1
ATOM 3151 O O . ARG B 1 159 ? -10.523 2.596 11.977 1 94.94 159 ARG B O 1
ATOM 3158 N N . ILE B 1 160 ? -12.68 2.553 12.453 1 97.56 160 ILE B N 1
ATOM 3159 C CA . ILE B 1 160 ? -12.711 3.924 12.953 1 97.56 160 ILE B CA 1
ATOM 3160 C C . ILE B 1 160 ? -11.867 4.031 14.219 1 97.56 160 ILE B C 1
ATOM 3162 O O . ILE B 1 160 ? -11.062 4.961 14.359 1 97.56 160 ILE B O 1
ATOM 3166 N N . ARG B 1 161 ? -12.016 3.092 15.102 1 97.88 161 ARG B N 1
ATOM 3167 C CA . ARG B 1 161 ? -11.242 3.076 16.344 1 97.88 161 ARG B CA 1
ATOM 3168 C C . ARG B 1 161 ? -9.75 3.051 16.062 1 97.88 161 ARG B C 1
ATOM 3170 O O . ARG B 1 161 ? -8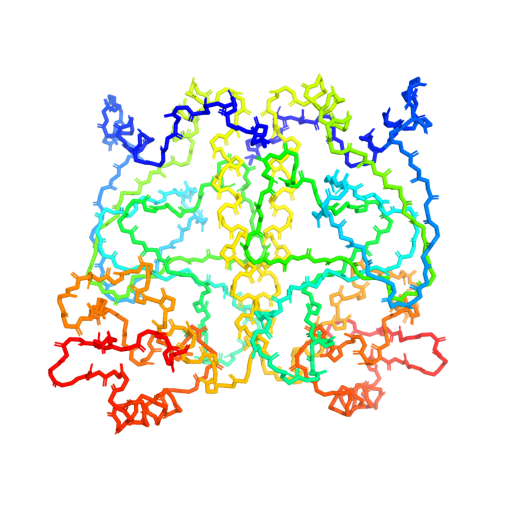.992 3.848 16.625 1 97.88 161 ARG B O 1
ATOM 3177 N N . LYS B 1 162 ? -9.391 2.17 15.172 1 96.56 162 LYS B N 1
ATOM 3178 C CA . LYS B 1 162 ? -7.973 2.027 14.852 1 96.56 162 LYS B CA 1
ATOM 3179 C C . LYS B 1 162 ? -7.449 3.254 14.109 1 96.56 162 LYS B C 1
ATOM 3181 O O . LYS B 1 162 ? -6.293 3.639 14.273 1 96.56 162 LYS B O 1
ATOM 3186 N N . ALA B 1 163 ? -8.289 3.828 13.266 1 97.31 163 ALA B N 1
ATOM 3187 C CA . ALA B 1 163 ? -7.906 5.055 12.57 1 97.31 163 ALA B CA 1
ATOM 3188 C C . ALA B 1 163 ? -7.637 6.184 13.562 1 97.31 163 ALA B C 1
ATOM 3190 O O . ALA B 1 163 ? -6.656 6.918 13.422 1 97.31 163 ALA B O 1
ATOM 3191 N N . ILE B 1 164 ? -8.492 6.336 14.555 1 98.38 164 ILE B N 1
ATOM 3192 C CA . ILE B 1 164 ? -8.305 7.344 15.594 1 98.38 164 ILE B CA 1
ATOM 3193 C C . ILE B 1 164 ? -6.984 7.098 16.312 1 98.38 164 ILE B C 1
ATOM 3195 O O . ILE B 1 164 ? -6.195 8.023 16.516 1 98.38 164 ILE B O 1
ATOM 3199 N N . LEU B 1 165 ? -6.777 5.898 16.656 1 97.81 165 LEU B N 1
ATOM 3200 C CA . LEU B 1 165 ? -5.551 5.527 17.344 1 97.81 165 LEU B CA 1
ATOM 3201 C C . LEU B 1 165 ? -4.324 5.859 16.5 1 97.81 165 LEU B C 1
ATOM 3203 O O . LEU B 1 165 ? -3.359 6.441 17 1 97.81 165 LEU B O 1
ATOM 3207 N N . LYS B 1 166 ? -4.383 5.492 15.289 1 96.69 166 LYS B N 1
ATOM 3208 C CA . LYS B 1 166 ? -3.273 5.75 14.383 1 96.69 166 LYS B CA 1
ATOM 3209 C C . LYS B 1 166 ? -3 7.246 14.258 1 96.69 166 LYS B C 1
ATOM 3211 O O . LYS B 1 166 ? -1.847 7.68 14.32 1 96.69 166 LYS B O 1
ATOM 3216 N N . CYS B 1 167 ? -4.035 8.008 14.062 1 97.75 167 CYS B N 1
ATOM 3217 C CA . CYS B 1 167 ? -3.879 9.453 13.969 1 97.75 167 CYS B CA 1
ATOM 3218 C C . CYS B 1 167 ? -3.271 10.023 15.242 1 97.75 167 CYS B C 1
ATOM 3220 O O . CYS B 1 167 ? -2.381 10.867 15.188 1 97.75 167 CYS B O 1
ATOM 3222 N N . ALA B 1 168 ? -3.723 9.547 16.359 1 97.5 168 ALA B N 1
ATOM 3223 C CA . ALA B 1 168 ? -3.197 10 17.641 1 97.5 168 ALA B CA 1
ATOM 3224 C C . ALA B 1 168 ? -1.705 9.703 17.75 1 97.5 168 ALA B C 1
ATOM 3226 O O . ALA B 1 168 ? -0.92 10.57 18.141 1 97.5 168 ALA B O 1
ATOM 3227 N N . GLN B 1 169 ? -1.312 8.539 17.344 1 95.75 169 GLN B N 1
ATOM 3228 C CA . GLN B 1 169 ? 0.061 8.078 17.531 1 95.75 169 GLN B CA 1
ATOM 3229 C C . GLN B 1 169 ? 0.998 8.75 16.531 1 95.75 169 GLN B C 1
ATOM 3231 O O . GLN B 1 169 ? 2.158 9.023 16.844 1 95.75 169 GLN B O 1
ATOM 3236 N N . THR B 1 170 ? 0.505 9.062 15.383 1 95.5 170 THR B N 1
ATOM 3237 C CA . THR B 1 170 ? 1.379 9.539 14.32 1 95.5 170 THR B CA 1
ATOM 3238 C C . THR B 1 170 ? 1.333 11.055 14.211 1 95.5 170 THR B C 1
ATOM 3240 O O . THR B 1 170 ? 2.348 11.695 13.922 1 95.5 170 THR B O 1
ATOM 3243 N N . LEU B 1 171 ? 0.225 11.602 14.5 1 97.56 171 LEU B N 1
ATOM 3244 C CA . LEU B 1 171 ? 0.039 13.023 14.242 1 97.56 171 LEU B CA 1
ATOM 3245 C C . LEU B 1 171 ? -0.195 13.781 15.539 1 97.56 171 LEU B C 1
ATOM 3247 O O . LEU B 1 171 ? -0.155 15.016 15.562 1 97.56 171 LEU B O 1
ATOM 3251 N N . GLY B 1 172 ? -0.509 13.047 16.578 1 97.12 172 GLY B N 1
ATOM 3252 C CA . GLY B 1 172 ? -1.016 13.664 17.781 1 97.12 172 GLY B CA 1
ATOM 3253 C C . GLY B 1 172 ? 0.067 14.328 18.609 1 97.12 172 GLY B C 1
ATOM 3254 O O . GLY B 1 172 ? 1.258 14.141 18.359 1 97.12 172 GLY B O 1
ATOM 3255 N N . THR B 1 173 ? -0.358 15.141 19.516 1 96.5 173 THR B N 1
ATOM 3256 C CA . THR B 1 173 ? 0.501 15.758 20.531 1 96.5 173 THR B CA 1
ATOM 3257 C C . THR B 1 173 ? 0.255 15.133 21.891 1 96.5 173 THR B C 1
ATOM 3259 O O . THR B 1 173 ? -0.877 15.117 22.391 1 96.5 173 THR B O 1
ATOM 3262 N N . PHE B 1 174 ? 1.303 14.68 22.453 1 95.12 174 PHE B N 1
ATOM 3263 C CA . PHE B 1 174 ? 1.196 14.008 23.75 1 95.12 174 PHE B CA 1
ATOM 3264 C C . PHE B 1 174 ? 1.053 15.031 24.875 1 95.12 174 PHE B C 1
ATOM 3266 O O . PHE B 1 174 ? 1.723 16.062 24.875 1 95.12 174 PHE B O 1
ATOM 3273 N N . SER B 1 175 ? 0.095 14.695 25.75 1 92.75 175 SER B N 1
ATOM 3274 C CA . SER B 1 175 ? -0.108 15.5 26.953 1 92.75 175 SER B CA 1
ATOM 3275 C C . SER B 1 175 ? -0.385 14.617 28.172 1 92.75 175 SER B C 1
ATOM 3277 O O . SER B 1 175 ? -0.514 13.398 28.031 1 92.75 175 SER B O 1
ATOM 3279 N N . ASP B 1 176 ? -0.463 15.18 29.328 1 92.88 176 ASP B N 1
ATOM 3280 C CA . ASP B 1 176 ? -0.721 14.453 30.562 1 92.88 176 ASP B CA 1
ATOM 3281 C C . ASP B 1 176 ? -2.102 13.797 30.547 1 92.88 176 ASP B C 1
ATOM 3283 O O . ASP B 1 176 ? -2.322 12.773 31.188 1 92.88 176 ASP B O 1
ATOM 3287 N N . ASN B 1 177 ? -2.977 14.383 29.828 1 92.69 177 ASN B N 1
ATOM 3288 C CA . ASN B 1 177 ? -4.359 13.922 29.828 1 92.69 177 ASN B CA 1
ATOM 3289 C C . ASN B 1 177 ? -4.625 12.961 28.672 1 92.69 177 ASN B C 1
ATOM 3291 O O . ASN B 1 177 ? -5.734 12.438 28.531 1 92.69 177 ASN B O 1
ATOM 3295 N N . GLY B 1 178 ? -3.635 12.766 27.812 1 96.62 178 GLY B N 1
ATOM 3296 C CA . GLY B 1 178 ? -3.838 11.914 26.656 1 96.62 178 GLY B CA 1
ATOM 3297 C C . GLY B 1 178 ? -3.146 12.422 25.406 1 96.62 178 GLY B C 1
ATOM 3298 O O . GLY B 1 178 ? -2.141 13.133 25.484 1 96.62 178 GLY B O 1
ATOM 3299 N N . ILE B 1 179 ? -3.652 11.969 24.281 1 98.12 179 ILE B N 1
ATOM 3300 C CA . ILE B 1 179 ? -3.059 12.367 23.016 1 98.12 179 ILE B CA 1
ATOM 3301 C C . ILE B 1 179 ? -4.051 13.211 22.219 1 98.12 179 ILE B C 1
ATOM 3303 O O . ILE B 1 179 ? -5.141 12.75 21.875 1 98.12 179 ILE B O 1
ATOM 3307 N N . LEU B 1 180 ? -3.652 14.484 21.953 1 97.69 180 LEU B N 1
ATOM 3308 C CA . LEU B 1 180 ? -4.508 15.422 21.219 1 97.69 180 LEU B CA 1
ATOM 3309 C C . LEU B 1 180 ? -4.301 15.297 19.719 1 97.69 180 LEU B C 1
ATOM 3311 O O . LEU B 1 180 ? -3.172 15.391 19.234 1 97.69 180 LEU B O 1
ATOM 3315 N N . LEU B 1 181 ? -5.379 15 18.969 1 97.88 181 LEU B N 1
ATOM 3316 C CA . LEU B 1 181 ? -5.289 14.953 17.5 1 97.88 181 LEU B CA 1
ATOM 3317 C C . LEU B 1 181 ? -5.234 16.359 16.922 1 97.88 181 LEU B C 1
ATOM 3319 O O . LEU B 1 181 ? -5.727 17.312 17.531 1 97.88 181 LEU B O 1
ATOM 3323 N N . PRO B 1 182 ? -4.633 16.469 15.75 1 97.62 182 PRO B N 1
ATOM 3324 C CA . PRO B 1 182 ? -4.703 17.766 15.078 1 97.62 182 PRO B CA 1
ATOM 3325 C C . PRO B 1 182 ? -6.129 18.172 14.719 1 97.62 182 PRO B C 1
ATOM 3327 O O . PRO B 1 182 ? -6.961 17.312 14.414 1 97.62 182 PRO B O 1
ATOM 3330 N N . ARG B 1 183 ? -6.344 19.469 14.703 1 96.75 183 ARG B N 1
ATOM 3331 C CA . ARG B 1 183 ? -7.672 20 14.43 1 96.75 183 ARG B CA 1
ATOM 3332 C C . ARG B 1 183 ? -8.133 19.609 13.023 1 96.75 183 ARG B C 1
ATOM 3334 O O . ARG B 1 183 ? -9.336 19.578 12.75 1 96.75 183 ARG B O 1
ATOM 3341 N N . GLU B 1 184 ? -7.219 19.344 12.133 1 97.69 184 GLU B N 1
ATOM 3342 C CA . GLU B 1 184 ? -7.516 19.016 10.742 1 97.69 184 GLU B CA 1
ATOM 3343 C C . GLU B 1 184 ? -8.156 17.641 10.625 1 97.69 184 GLU B C 1
ATOM 3345 O O . GLU B 1 184 ? -8.789 17.312 9.617 1 97.69 184 GLU B O 1
ATOM 3350 N N . ILE B 1 185 ? -7.965 16.781 11.672 1 97.81 185 ILE B N 1
ATOM 3351 C CA . ILE B 1 185 ? -8.531 15.438 11.648 1 97.81 185 ILE B CA 1
ATOM 3352 C C . ILE B 1 185 ? -9.977 15.484 12.156 1 97.81 185 ILE B C 1
ATOM 3354 O O . ILE B 1 185 ? -10.25 15.07 13.289 1 97.81 185 ILE B O 1
ATOM 3358 N N . THR B 1 186 ? -10.836 15.914 11.297 1 96.19 186 THR B N 1
ATOM 3359 C CA . THR B 1 186 ? -12.258 16.016 11.602 1 96.19 186 THR B CA 1
ATOM 3360 C C . THR B 1 186 ? -12.961 14.688 11.375 1 96.19 186 THR B C 1
ATOM 3362 O O . THR B 1 186 ? -12.352 13.727 10.891 1 96.19 186 THR B O 1
ATOM 3365 N N . GLN B 1 187 ? -14.242 14.648 11.742 1 96.06 187 GLN B N 1
ATOM 3366 C CA . GLN B 1 187 ? -15.039 13.445 11.508 1 96.06 187 GLN B CA 1
ATOM 3367 C C . GLN B 1 187 ? -15.18 13.172 10.008 1 96.06 187 GLN B C 1
ATOM 3369 O O . GLN B 1 187 ? -15.234 12.016 9.594 1 96.06 187 GLN B O 1
ATOM 3374 N N . GLU B 1 188 ? -15.211 14.203 9.258 1 95.62 188 GLU B N 1
ATOM 3375 C CA . GLU B 1 188 ? -15.258 14.055 7.805 1 95.62 188 GLU B CA 1
ATOM 3376 C C . GLU B 1 188 ? -13.977 13.422 7.273 1 95.62 188 GLU B C 1
ATOM 3378 O O . GLU B 1 188 ? -14.023 12.523 6.426 1 95.62 188 GLU B O 1
ATOM 3383 N N . VAL B 1 189 ? -12.859 13.867 7.738 1 96.81 189 VAL B N 1
ATOM 3384 C CA . VAL B 1 189 ? -11.562 13.344 7.312 1 96.81 189 VAL B CA 1
ATOM 3385 C C . VAL B 1 189 ? -11.438 11.883 7.73 1 96.81 189 VAL B C 1
ATOM 3387 O O . VAL B 1 189 ? -10.984 11.039 6.949 1 96.81 189 VAL B O 1
ATOM 3390 N N . LEU B 1 190 ? -11.852 11.578 8.938 1 97.19 190 LEU B N 1
ATOM 3391 C CA . LEU B 1 190 ? -11.836 10.195 9.406 1 97.19 190 LEU B CA 1
ATOM 3392 C C . LEU B 1 190 ? -12.727 9.312 8.539 1 97.19 190 LEU B C 1
ATOM 3394 O O . LEU B 1 190 ? -12.383 8.164 8.258 1 97.19 190 LEU B O 1
ATOM 3398 N N . ALA B 1 191 ? -13.906 9.82 8.164 1 96.5 191 ALA B N 1
ATOM 3399 C CA . ALA B 1 191 ? -14.805 9.078 7.285 1 96.5 191 ALA B CA 1
ATOM 3400 C C . ALA B 1 191 ? -14.133 8.742 5.961 1 96.5 191 ALA B C 1
ATOM 3402 O O . ALA B 1 191 ? -14.242 7.617 5.465 1 96.5 191 ALA B O 1
ATOM 3403 N N . ARG B 1 192 ? -13.422 9.68 5.434 1 94.94 192 ARG B N 1
ATOM 3404 C CA . ARG B 1 192 ? -12.734 9.5 4.16 1 94.94 192 ARG B CA 1
ATOM 3405 C C . ARG B 1 192 ? -11.617 8.477 4.285 1 94.94 192 ARG B C 1
ATOM 3407 O O . ARG B 1 192 ? -11.391 7.676 3.373 1 94.94 192 ARG B O 1
ATOM 3414 N N . TYR B 1 193 ? -10.938 8.492 5.391 1 96.38 193 TYR B N 1
ATOM 3415 C CA . TYR B 1 193 ? -9.82 7.586 5.613 1 96.38 193 TYR B CA 1
ATOM 3416 C C . TYR B 1 193 ? -10.312 6.172 5.902 1 96.38 193 TYR B C 1
ATOM 3418 O O . TYR B 1 193 ? -9.641 5.191 5.578 1 96.38 193 TYR B O 1
ATOM 3426 N N . THR B 1 194 ? -11.492 6.051 6.41 1 95.62 194 THR B N 1
ATOM 3427 C CA . THR B 1 194 ? -12 4.75 6.832 1 95.62 194 THR B CA 1
ATOM 3428 C C . THR B 1 194 ? -13.062 4.242 5.871 1 95.62 194 THR B C 1
ATOM 3430 O O . THR B 1 194 ? -13.727 3.236 6.141 1 95.62 194 THR B O 1
ATOM 3433 N N . ASN B 1 195 ? -13.219 4.926 4.816 1 92 195 ASN B N 1
ATOM 3434 C CA . ASN B 1 195 ? -14.195 4.531 3.807 1 92 195 ASN B CA 1
ATOM 3435 C C . ASN B 1 195 ? -15.555 4.234 4.43 1 92 195 ASN B C 1
ATOM 3437 O O . ASN B 1 195 ? -16.125 3.158 4.215 1 92 195 ASN B O 1
ATOM 3441 N N . THR B 1 196 ? -16.078 5.145 5.203 1 93.38 196 THR B N 1
ATOM 3442 C CA . THR B 1 196 ? -17.391 5.086 5.84 1 93.38 196 THR B CA 1
ATOM 3443 C C . THR B 1 196 ? -18.078 6.445 5.793 1 93.38 196 THR B C 1
ATOM 3445 O O . THR B 1 196 ? -17.547 7.391 5.195 1 93.38 196 THR B O 1
ATOM 3448 N N . SER B 1 197 ? -19.266 6.48 6.273 1 93.81 197 SER B N 1
ATOM 3449 C CA . SER B 1 197 ? -20 7.746 6.266 1 93.81 197 SER B CA 1
ATOM 3450 C C . SER B 1 197 ? -19.641 8.594 7.484 1 93.81 197 SER B C 1
ATOM 3452 O O . SER B 1 197 ? -19.25 8.062 8.523 1 93.81 197 SER B O 1
ATOM 3454 N N . ARG B 1 198 ? -19.781 9.906 7.297 1 95.19 198 ARG B N 1
ATOM 3455 C CA . ARG B 1 198 ? -19.562 10.828 8.414 1 95.19 198 ARG B CA 1
ATOM 3456 C C . ARG B 1 198 ? -20.516 10.523 9.562 1 95.19 198 ARG B C 1
ATOM 3458 O O . ARG B 1 198 ? -20.156 10.648 10.734 1 95.19 198 ARG B O 1
ATOM 3465 N N . GLU B 1 199 ? -21.688 10.086 9.18 1 97.06 199 GLU B N 1
ATOM 3466 C CA . GLU B 1 199 ? -22.703 9.742 10.18 1 97.06 199 GLU B CA 1
ATOM 3467 C C . GLU B 1 199 ? -22.25 8.57 11.039 1 97.06 199 GLU B C 1
ATOM 3469 O O . GLU B 1 199 ? -22.422 8.586 12.258 1 97.06 199 GLU B O 1
ATOM 3474 N N . TYR B 1 200 ? -21.703 7.645 10.438 1 97.12 200 TYR B N 1
ATOM 3475 C CA . TYR B 1 200 ? -21.25 6.469 11.18 1 97.12 200 TYR B CA 1
ATOM 3476 C C . TYR B 1 200 ? -20.062 6.812 12.07 1 97.12 200 TYR B C 1
ATOM 3478 O O . TYR B 1 200 ? -19.969 6.332 13.203 1 97.12 200 TYR B O 1
ATOM 3486 N N . VAL B 1 201 ? -19.188 7.648 11.594 1 97.81 201 VAL B N 1
ATOM 3487 C CA . VAL B 1 201 ? -18.047 8.094 12.398 1 97.81 201 VAL B CA 1
ATOM 3488 C C . VAL B 1 201 ? -18.547 8.844 13.633 1 97.81 201 VAL B C 1
ATOM 3490 O O . VAL B 1 201 ? -18.078 8.609 14.75 1 97.81 201 VAL B O 1
ATOM 3493 N N . ALA B 1 202 ? -19.484 9.703 13.414 1 97.75 202 ALA B N 1
ATOM 3494 C CA . ALA B 1 202 ? -20.047 10.477 14.516 1 97.75 202 ALA B CA 1
ATOM 3495 C C . ALA B 1 202 ? -20.641 9.562 15.586 1 97.75 202 ALA B C 1
ATOM 3497 O O . ALA B 1 202 ? -20.438 9.789 16.781 1 97.75 202 ALA B O 1
ATOM 3498 N N . HIS B 1 203 ? -21.312 8.523 15.117 1 98.19 203 HIS B N 1
ATOM 3499 C CA . HIS B 1 203 ? -21.906 7.566 16.031 1 98.19 203 HIS B CA 1
ATOM 3500 C C . HIS B 1 203 ? -20.844 6.844 16.844 1 98.19 203 HIS B C 1
ATOM 3502 O O . HIS B 1 203 ? -20.984 6.688 18.062 1 98.19 203 HIS B O 1
ATOM 3508 N N . THR B 1 204 ? -19.859 6.426 16.188 1 98.25 204 THR B N 1
ATOM 3509 C CA . THR B 1 204 ? -18.766 5.723 16.844 1 98.25 204 THR B CA 1
ATOM 3510 C C . THR B 1 204 ? -18.062 6.641 17.844 1 98.25 204 THR B C 1
ATOM 3512 O O . THR B 1 204 ? -17.75 6.238 18.969 1 98.25 204 THR B O 1
ATOM 3515 N N . VAL B 1 205 ? -17.812 7.852 17.469 1 98.19 205 VAL B N 1
ATOM 3516 C CA . VAL B 1 205 ? -17.141 8.836 18.297 1 98.19 205 VAL B CA 1
ATOM 3517 C C . VAL B 1 205 ? -17.969 9.102 19.562 1 98.19 205 VAL B C 1
ATOM 3519 O O . VAL B 1 205 ? -17.438 9.148 20.672 1 98.19 205 VAL B O 1
ATOM 3522 N N . MET B 1 206 ? -19.25 9.195 19.359 1 98.12 206 MET B N 1
ATOM 3523 C CA . MET B 1 206 ? -20.156 9.422 20.5 1 98.12 206 MET B CA 1
ATOM 3524 C C . MET B 1 206 ? -20.078 8.258 21.484 1 98.12 206 MET B C 1
ATOM 3526 O O . MET B 1 206 ? -20.078 8.469 22.688 1 98.12 206 MET B O 1
ATOM 3530 N N . HIS B 1 207 ? -20.094 7.094 20.938 1 98.12 207 HIS B N 1
ATOM 3531 C CA . HIS B 1 207 ? -19.984 5.902 21.766 1 98.12 207 HIS B CA 1
ATOM 3532 C C . HIS B 1 207 ? -18.688 5.91 22.578 1 98.12 207 HIS B C 1
ATOM 3534 O O . HIS B 1 207 ? -18.703 5.613 23.766 1 98.12 207 HIS B O 1
ATOM 3540 N N . LEU B 1 208 ? -17.609 6.266 21.938 1 98.38 208 LEU B N 1
ATOM 3541 C CA . LEU B 1 208 ? -16.297 6.289 22.578 1 98.38 208 LEU B CA 1
ATOM 3542 C C . LEU B 1 208 ? -16.25 7.375 23.656 1 98.38 208 LEU B C 1
ATOM 3544 O O . LEU B 1 208 ? -15.578 7.207 24.672 1 98.38 208 LEU B O 1
ATOM 3548 N N . ILE B 1 209 ? -16.922 8.484 23.453 1 98.06 209 ILE B N 1
ATOM 3549 C CA . ILE B 1 209 ? -17.016 9.555 24.422 1 98.06 209 ILE B CA 1
ATOM 3550 C C . ILE B 1 209 ? -17.75 9.062 25.672 1 98.06 209 ILE B C 1
ATOM 3552 O O . ILE B 1 209 ? -17.297 9.273 26.797 1 98.06 209 ILE B O 1
ATOM 3556 N N . LYS B 1 210 ? -18.844 8.367 25.422 1 98 210 LYS B N 1
ATOM 3557 C CA . LYS B 1 210 ? -19.641 7.844 26.531 1 98 210 LYS B CA 1
ATOM 3558 C C . LYS B 1 210 ? -18.828 6.875 27.391 1 98 210 LYS B C 1
ATOM 3560 O O . LYS B 1 210 ? -19.031 6.812 28.609 1 98 210 LYS B O 1
ATOM 3565 N N . GLU B 1 211 ? -17.922 6.211 26.75 1 97.88 211 GLU B N 1
ATOM 3566 C CA . GLU B 1 211 ? -17.109 5.227 27.453 1 97.88 211 GLU B CA 1
ATOM 3567 C C . GLU B 1 211 ? -15.852 5.867 28.031 1 97.88 211 GLU B C 1
ATOM 3569 O O . GLU B 1 211 ? -14.961 5.168 28.531 1 97.88 211 GLU B O 1
ATOM 3574 N N . ASP B 1 212 ? -15.703 7.094 27.875 1 97.38 212 ASP B N 1
ATOM 3575 C CA . ASP B 1 212 ? -14.594 7.875 28.422 1 97.38 212 ASP B CA 1
ATOM 3576 C C . ASP B 1 212 ? -13.266 7.445 27.797 1 97.38 212 ASP B C 1
ATOM 3578 O O . ASP B 1 212 ? -12.25 7.391 28.484 1 97.38 212 ASP B O 1
ATOM 3582 N N . ILE B 1 213 ? -13.312 7.07 26.594 1 98.38 213 ILE B N 1
ATOM 3583 C CA . ILE B 1 213 ? -12.109 6.684 25.859 1 98.38 213 ILE B CA 1
ATOM 3584 C C . ILE B 1 213 ? -11.516 7.902 25.156 1 98.38 213 ILE B C 1
ATOM 3586 O O . ILE B 1 213 ? -10.297 8.062 25.094 1 98.38 213 ILE B O 1
ATOM 3590 N N . ILE B 1 214 ? -12.422 8.711 24.594 1 98.44 214 ILE B N 1
ATOM 3591 C CA . ILE B 1 214 ? -12.008 9.945 23.938 1 98.44 214 ILE B CA 1
ATOM 3592 C C . ILE B 1 214 ? -12.859 11.109 24.438 1 98.44 214 ILE B C 1
ATOM 3594 O O . ILE B 1 214 ? -13.906 10.898 25.062 1 98.44 214 ILE B O 1
ATOM 3598 N N . ARG B 1 215 ? -12.383 12.297 24.266 1 96.88 215 ARG B N 1
ATOM 3599 C CA . ARG B 1 215 ? -13.094 13.547 24.516 1 96.88 215 ARG B CA 1
ATOM 3600 C C . ARG B 1 215 ? -13.07 14.445 23.281 1 96.88 215 ARG B C 1
ATOM 3602 O O . ARG B 1 215 ? -12.047 14.547 22.594 1 96.88 215 ARG B O 1
ATOM 3609 N N . ASN B 1 216 ? -14.133 15.07 22.922 1 94.31 216 ASN B N 1
ATOM 3610 C CA . ASN B 1 216 ? -14.195 15.922 21.734 1 94.31 216 ASN B CA 1
ATOM 3611 C C . ASN B 1 216 ? -14.75 17.297 22.078 1 94.31 216 ASN B C 1
ATOM 3613 O O . ASN B 1 216 ? -15.008 18.109 21.188 1 94.31 216 ASN B O 1
ATOM 3617 N N . ARG B 1 217 ? -15.086 17.516 23.406 1 88.81 217 ARG B N 1
ATOM 3618 C CA . ARG B 1 217 ? -15.477 18.812 23.922 1 88.81 217 ARG B CA 1
ATOM 3619 C C . ARG B 1 217 ? -14.664 19.188 25.156 1 88.81 217 ARG B C 1
ATOM 3621 O O . ARG B 1 217 ? -14.836 18.594 26.219 1 88.81 217 ARG B O 1
ATOM 3628 N N . PRO B 1 218 ? -13.812 20.125 24.875 1 90.44 218 PRO B N 1
ATOM 3629 C CA . PRO B 1 218 ? -13.586 20.969 23.703 1 90.44 218 PRO B CA 1
ATOM 3630 C C . PRO B 1 218 ? -12.828 20.25 22.578 1 90.44 218 PRO B C 1
ATOM 3632 O O . PRO B 1 218 ? -12.203 19.219 22.828 1 90.44 218 PRO B O 1
ATOM 3635 N N . LYS B 1 219 ? -12.984 20.844 21.406 1 90.44 219 LYS B N 1
ATOM 3636 C CA . LYS B 1 219 ? -12.195 20.359 20.281 1 90.44 219 LYS B CA 1
ATOM 3637 C C . LYS B 1 219 ? -10.758 20.859 20.359 1 90.44 219 LYS B C 1
ATOM 3639 O O . LYS B 1 219 ? -10.484 21.891 20.969 1 90.44 219 LYS B O 1
ATOM 3644 N N . PRO B 1 220 ? -9.836 20.078 19.766 1 94.19 220 PRO B N 1
ATOM 3645 C CA . PRO B 1 220 ? -9.961 18.906 18.906 1 94.19 220 PRO B CA 1
ATOM 3646 C C . PRO B 1 220 ? -10.078 17.594 19.688 1 94.19 220 PRO B C 1
ATOM 3648 O O . PRO B 1 220 ? -10.039 17.625 20.922 1 94.19 220 PRO B O 1
ATOM 3651 N N . LEU B 1 221 ? -10.203 16.438 19.047 1 97.19 221 LEU B N 1
ATOM 3652 C CA . LEU B 1 221 ? -10.406 15.125 19.641 1 97.19 221 LEU B CA 1
ATOM 3653 C C . LEU B 1 221 ? -9.203 14.727 20.5 1 97.19 221 LEU B C 1
ATOM 3655 O O . LEU B 1 221 ? -8.055 14.859 20.062 1 97.19 221 LEU B O 1
ATOM 3659 N N . LEU B 1 222 ? -9.477 14.359 21.75 1 98.12 222 LEU B N 1
ATOM 3660 C CA . LEU B 1 222 ? -8.461 13.898 22.688 1 98.12 222 LEU B CA 1
ATOM 3661 C C . LEU B 1 222 ? -8.625 12.414 23 1 98.12 222 LEU B C 1
ATOM 3663 O O . LEU B 1 222 ? -9.703 11.984 23.422 1 98.12 222 LEU B O 1
ATOM 3667 N N . VAL B 1 223 ? -7.629 11.633 22.766 1 98.62 223 VAL B N 1
ATOM 3668 C CA . VAL B 1 223 ? -7.633 10.227 23.156 1 98.62 223 VAL B CA 1
ATOM 3669 C C . VAL B 1 223 ? -7.164 10.078 24.594 1 98.62 223 VAL B C 1
ATOM 3671 O O . VAL B 1 223 ? -5.988 10.305 24.906 1 98.62 223 VAL B O 1
ATOM 3674 N N . MET B 1 224 ? -7.98 9.68 25.406 1 98.19 224 MET B N 1
ATOM 3675 C CA . MET B 1 224 ? -7.695 9.586 26.844 1 98.19 224 MET B CA 1
ATOM 3676 C C . MET B 1 224 ? -7.172 8.203 27.203 1 98.19 224 MET B C 1
ATOM 3678 O O . MET B 1 224 ? -6.355 8.062 28.109 1 98.19 224 MET B O 1
ATOM 3682 N N . ASP B 1 225 ? -7.629 7.191 26.531 1 97.12 225 ASP B N 1
ATOM 3683 C CA . ASP B 1 225 ? -7.195 5.82 26.766 1 97.12 225 ASP B CA 1
ATOM 3684 C C . ASP B 1 225 ? -6.926 5.09 25.453 1 97.12 225 ASP B C 1
ATOM 3686 O O . ASP B 1 225 ? -7.812 4.422 24.922 1 97.12 225 ASP B O 1
ATOM 3690 N N . LYS B 1 226 ? -5.723 5.086 25.047 1 95.81 226 LYS B N 1
ATOM 3691 C CA . LYS B 1 226 ? -5.359 4.504 23.766 1 95.81 226 LYS B CA 1
ATOM 3692 C C . LYS B 1 226 ? -5.453 2.982 23.797 1 95.81 226 LYS B C 1
ATOM 3694 O O . LYS B 1 226 ? -5.648 2.34 22.766 1 95.81 226 LYS B O 1
ATOM 3699 N N . THR B 1 227 ? -5.398 2.363 24.984 1 95.12 227 THR B N 1
ATOM 3700 C CA . THR B 1 227 ? -5.398 0.911 25.109 1 95.12 227 THR B CA 1
ATOM 3701 C C . THR B 1 227 ? -6.789 0.345 24.828 1 95.12 227 THR B C 1
ATOM 3703 O O . THR B 1 227 ? -6.938 -0.852 24.578 1 95.12 227 THR B O 1
ATOM 3706 N N . ARG B 1 228 ? -7.785 1.21 24.875 1 96.12 228 ARG B N 1
ATOM 3707 C CA . ARG B 1 228 ? -9.164 0.764 24.672 1 96.12 228 ARG B CA 1
ATOM 3708 C C . ARG B 1 228 ? -9.633 1.067 23.25 1 96.12 228 ARG B C 1
ATOM 3710 O O . ARG B 1 228 ? -10.82 0.935 22.953 1 96.12 228 ARG B O 1
ATOM 3717 N N . LEU B 1 229 ? -8.734 1.554 22.469 1 94.62 229 LEU B N 1
ATOM 3718 C CA . LEU B 1 229 ? -9.031 1.785 21.062 1 94.62 229 LEU B CA 1
ATOM 3719 C C . LEU B 1 229 ? -8.594 0.595 20.219 1 94.62 229 LEU B C 1
ATOM 3721 O O . LEU B 1 229 ? -7.582 -0.043 20.516 1 94.62 229 LEU B O 1
#

Solvent-accessible surface area (backbone atoms only — not comparable to full-atom values): 24216 Å² total; per-residue (Å²): 127,44,57,36,62,77,57,62,48,89,59,44,64,61,53,52,51,48,51,47,69,68,36,91,60,27,81,82,46,37,49,77,44,79,43,44,62,69,43,73,48,65,29,76,46,96,92,43,51,32,25,37,36,33,66,35,43,48,31,30,34,31,47,53,72,67,78,82,59,72,70,86,69,77,80,42,37,34,60,44,78,41,38,60,61,36,72,45,44,67,68,48,51,46,32,78,68,67,65,60,49,63,36,38,28,27,49,27,65,30,31,32,36,41,30,33,30,69,62,48,39,62,54,44,56,73,69,38,66,45,34,48,41,56,45,51,53,46,50,52,53,38,31,45,43,47,44,39,54,45,43,68,69,44,55,71,68,58,24,49,36,46,48,52,47,49,43,28,74,74,62,28,47,82,51,96,74,28,26,36,33,49,74,57,69,37,56,61,51,50,11,19,52,54,68,51,50,47,67,56,40,50,51,52,51,50,53,35,38,76,67,62,32,32,42,59,82,67,74,47,47,30,37,52,36,70,88,79,78,124,43,57,36,63,75,55,64,50,89,58,44,63,61,53,51,51,49,52,46,70,68,36,92,61,26,80,82,45,38,47,77,44,79,43,44,62,68,43,74,47,65,28,76,46,95,94,44,50,31,26,36,35,33,67,36,44,47,30,29,35,32,49,56,71,67,76,81,59,71,68,88,69,76,80,42,38,36,60,44,78,42,37,58,60,36,72,46,44,68,67,48,54,45,33,81,68,68,65,61,47,63,36,38,29,28,48,28,66,30,32,31,37,40,31,34,31,69,62,49,40,62,54,44,55,73,70,37,68,44,34,50,41,56,43,51,52,46,48,52,52,38,30,45,42,48,43,41,53,45,44,69,68,46,56,71,68,57,24,48,37,46,48,52,48,48,44,28,74,73,63,27,45,83,53,98,75,27,26,35,33,50,73,55,70,36,55,60,50,50,10,20,53,54,68,52,51,46,66,57,40,50,52,51,51,50,53,34,38,74,67,61,30,32,44,58,84,67,75,46,48,29,37,52,37,70,87,80,78

Foldseek 3Di:
DPPCVVVDLVDALVNLVVCLVPDPCNVVFKDKDKDFAFDKAFQADPVAGKKKAWQAAKKFKFFADPPPPPDPVRVFGGQDMDGHRDMPRLCCLPPNDDPPGMIMGGLGIGMMMIGGSVVSNVVCCVRCVPCSNVVVNVVVVVVSNVVLVVLQPDDQLVSLLVLVLVQQVPAWDDDPQATAGDQSCDLCVSCSSRVHDSVVSVVSLVVCVVVVQWDDVPDDIGGRHSPVD/DPPCVVVDLVDALVNLVVCLVPDPCNVVFKDKDKDFAFDKAFQADPVAGKKKAWQAAKKFKFFADPPPPPDPVRVFGGQDMDGHRDMPRLCCLPPNDDPPGMIMGGLGIGMMMIGGSVVSNVVCCVRCVPCSNVVVNVVVVVVSNVVLVVLQPDDQLVSLLVLVLVQQVPAWDDDPQATAGDQSCDLCVSCSSRVHDSVVSVVSLVVCVVVVQWDVVPDDIGGRHSPVD

Organism: Listeria monocytogenes serovar 1/2a (strain ATCC BAA-679 / EGD-e) (NCBI:txid169963)

InterPro domains:
  IPR000595 Cyclic nucleotide-binding domain [PS50042] (29-96)
  IPR012318 Crp-type HTH domain [PS51063] (154-227)
  IPR014710 RmlC-like jelly roll fold [G3DSA:2.60.120.10] (25-229)
  IPR018490 Cyclic nucleotide-binding domain superfamily [SSF51206] (28-146)
  IPR036390 Winged helix DNA-binding domain superfamily [SSF46785] (156-229)
  IPR050397 Global Transcriptional Regulators in Environmental Response [PTHR24567] (6-223)

Nearest PDB structures (foldseek):
  4i02-assembly3_D  TM=8.062E-01  e=1.948E-13  Escherichia coli K-12
  4i02-assembly3_F-3  TM=7.862E-01  e=1.830E-13  Escherichia coli K-12
  3rpq-assembly1_B  TM=7.528E-01  e=1.616E-13  Escherichia coli K-12
  4i0a-assembly1_B  TM=7.279E-01  e=3.862E-13  Escherichia coli K-12
  6dt4-assembly1_B  TM=6.706E-01  e=1.113E-12  Yersinia pestis CO92

Sequence (458 aa):
MLFLKELESNLTVSKLMELCFEHPNYKDYCSVISTKKGEVLESLSPAGTKVYFVLSGIYGMIVEEDAEMEEESCKECIVRFLQKGDSFGLYHLFYDEWSPHVSMQSLGHGEVMEVDSNFLFSIFDKKDENNFFMIKVMAEELREAHTFAKLSFLKKEERIRKAILKCAQTLGTFSDNGILLPREITQEVLARYTNTSREYVAHTVMHLIKEDIIRNRPKPLLVMDKTRLMLFLKELESNLTVSKLMELCFEHPNYKDYCSVISTKKGEVLESLSPAGTKVYFVLSGIYGMIVEEDAEMEEESCKECIVRFLQKGDSFGLYHLFYDEWSPHVSMQSLGHGEVMEVDSNFLFSIFDKKDENNFFMIKVMAEELREAHTFAKLSFLKKEERIRKAILKCAQTLGTFSDNGILLPREITQEVLARYTNTSREYVAHTVMHLIKEDIIRNRPKPLLVMDKTRL

Radius of gyration: 22.83 Å; Cα contacts (8 Å, |Δi|>4): 827; chains: 2; bounding box: 55×58×60 Å